Protein AF-0000000077100882 (afdb_homodimer)

Organism: Anaerostipes caccae (strain DSM 14662 / CCUG 47493 / JCM 13470 / NCIMB 13811 / L1-92) (NCBI:txid411490)

Foldseek 3Di:
DDPLVQVVVLVLQCVVCLQVQPLVSLLVFADQQAWEAEQWQGIDTGSVRVSVSSGFDFDDWDDKAKAKFLWDKFDDVFKMKIKIKMKMWTWHDPPPWTQIKIWIWMKIFIWGQDPNDIHTRYIYIQIFDMDTDCVRRPNTDDACWVAASSGDHRDDCCPGHRCNPPVDGPDDDDPVVLLSNLVSQLQVCLQNVVLVSNLVAADQQAWEDEAPDTPDGGSVRVSVVSVVVSVNTRGDGFGKAWEDKADDPFKIKTKIFTFDCRVPVVVVDIPVCVFKTKTFWMWIFIWGDDPRHIHTRYIYIYTDIDIDGRPRDRYRNYD/DDPLVQVVVLVLQCVVCLQVQPLVSLLVFADQQAWEAEQWQGIDTGSVRVSVSSGFDFDDWDDKAKAKFLWDKFDDVFKMKIKIKMKMWTWHDPPPWTQIKIWIWMKIFIWGQDPNDIHTRYIYIQIQDMDTDCVRRPNTDDACWVAASSGDHRDDCCCGHRCNPPVDGPDDDDPVVLLSNLVSQLQVCLQNVVLVSNLVAADQQAWEDEAPDTPDGGSVRVSVVSVVVSVNTRGDGFGKAWEDWADDPFKIKTKIFTFDCRVPVVVVDIPVCVFKTKTFWMWIFIWGDDPRHIHTRYIYIYTDIDIDGHPRDRYRNYD

Nearest PDB structures (foldseek):
  3s5c-assembly1_B  TM=8.333E-01  e=3.389E-08  uncultured organism
  3a76-assembly1_A  TM=8.333E-01  e=1.486E-06  Sphingomonas paucimobilis
  5kvb-assembly1_A  TM=7.639E-01  e=1.048E-06  Novosphingobium barchaimii LL02
  3d9r-assembly2_D  TM=7.626E-01  e=2.157E-05  Pectobacterium atrosepticum
  4l8o-assembly1_A  TM=6.732E-01  e=1.613E-05  [Clostridium] hylemonae DSM 15053

Secondary structure (DSSP, 8-state):
--HHHHHHHHHHHHHHHHHTT-HHHHHHHEEEEEEEEETTTEEEESHHHHHHHHS--SS--SEEEEEEEEEEEEEETTEEEEEEEEEEEEEEE-SS-EEEEEEEEEEEEEEEEETTEEEEEEEEEEEEEEEE-GGGSTT-----TTSGGGSS-S--HHHHSHHHH-SS--S---HHHHHHHHHHHHHHHHHTT-HHHHHTTEEEEEEEEETTEEEEESHHHHHHHHHHHHHH-S----EEEEEEEEEETTEEEEEEEEE-IIIIIHHH-STTTTTEEEEEEEEEEEEEEETTEEEEEEEEEEEEEEEEE--S-SB-SB-/--HHHHHHHHHHHHHHHHHTT-HHHHHHHEEEEEEEEETTTEEEESHHHHHHHHS--SS--SEEEEEEEEEEEEEETTEEEEEEEEEEEEEEE-SS-EEEEEEEEEEEEEEEEETTEEEEEEEEEEEEEEEE-GGGSTT-----TTSGGGSS-S--HHHHSHHHH-SS--S---HHHHHHHHHHHHHHHHHTT-HHHHHTTEEEEEEEEETTEEEEESHHHHHHHHHHHHHH-S----EEEEEEEEEETTEEEEEEEEE-IIIIITTT-STTTTTEEEEEEEEEEEEEEETTEEEEEEEEEEEEEEEEE--S-SB-SB-

Structure (mmCIF, N/CA/C/O backbone):
data_AF-0000000077100882-model_v1
#
loop_
_entity.id
_entity.type
_entity.pdbx_description
1 polymer 'SnoaL-like domain-containing protein'
#
loop_
_atom_site.group_PDB
_atom_site.id
_atom_site.type_symbol
_atom_site.label_atom_id
_atom_site.label_alt_id
_atom_site.label_comp_id
_atom_site.label_asym_id
_atom_site.label_entity_id
_atom_site.label_seq_id
_atom_site.pdbx_PDB_ins_code
_atom_site.Cartn_x
_atom_site.Cartn_y
_atom_site.C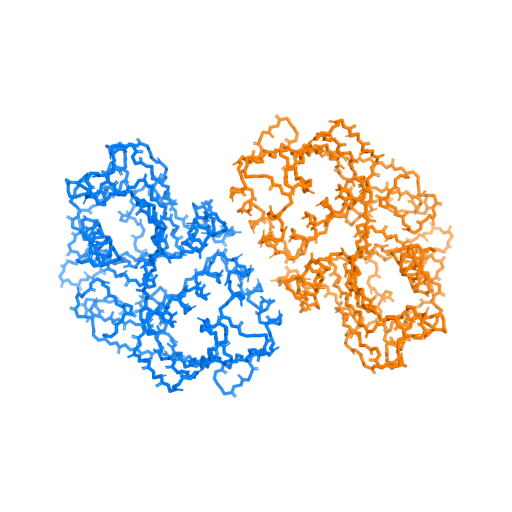artn_z
_atom_site.occupancy
_atom_site.B_iso_or_equiv
_atom_site.auth_seq_id
_atom_site.auth_comp_id
_atom_site.auth_asym_id
_atom_site.auth_atom_id
_atom_site.pdbx_PDB_model_num
ATOM 1 N N . MET A 1 1 ? -7.961 -21.078 -31.172 1 82.38 1 MET A N 1
ATOM 2 C CA . MET A 1 1 ? -7.875 -21.016 -29.703 1 82.38 1 MET A CA 1
ATOM 3 C C . MET A 1 1 ? -7.535 -19.609 -29.25 1 82.38 1 MET A C 1
ATOM 5 O O . MET A 1 1 ? -6.754 -18.906 -29.891 1 82.38 1 MET A O 1
ATOM 9 N N . ARG A 1 2 ? -8.344 -19.281 -28.25 1 93.31 2 ARG A N 1
ATOM 10 C CA . ARG A 1 2 ? -8.031 -17.969 -27.672 1 93.31 2 ARG A CA 1
ATOM 11 C C . ARG A 1 2 ? -6.613 -17.938 -27.125 1 93.31 2 ARG A C 1
ATOM 13 O O . ARG A 1 2 ? -6.07 -18.969 -26.719 1 93.31 2 ARG A O 1
ATOM 20 N N . LYS A 1 3 ? -5.887 -16.75 -27.297 1 97 3 LYS A N 1
ATOM 21 C CA . LYS A 1 3 ? -4.547 -16.562 -26.734 1 97 3 LYS A CA 1
ATOM 22 C C . LYS A 1 3 ? -4.496 -16.984 -25.281 1 97 3 LYS A C 1
ATOM 24 O O . LYS A 1 3 ? -3.561 -17.672 -24.859 1 97 3 LYS A O 1
ATOM 29 N N . ARG A 1 4 ? -5.453 -16.641 -24.578 1 96.31 4 ARG A N 1
ATOM 30 C CA . ARG A 1 4 ? -5.504 -16.906 -23.141 1 96.31 4 ARG A CA 1
ATOM 31 C C . ARG A 1 4 ? -5.48 -18.406 -22.875 1 96.31 4 ARG A C 1
ATOM 33 O O . ARG A 1 4 ? -4.82 -18.875 -21.938 1 96.31 4 ARG A O 1
ATOM 40 N N . ASP A 1 5 ? -6.195 -19.172 -23.656 1 96.5 5 ASP A N 1
ATOM 41 C CA . ASP A 1 5 ? -6.238 -20.625 -23.453 1 96.5 5 ASP A CA 1
ATOM 42 C C . ASP A 1 5 ? -4.883 -21.25 -23.766 1 96.5 5 ASP A C 1
ATOM 44 O O . ASP A 1 5 ? -4.449 -22.172 -23.062 1 96.5 5 ASP A O 1
ATOM 48 N N . ILE A 1 6 ? -4.258 -20.766 -24.75 1 97.69 6 ILE A N 1
ATOM 49 C CA . ILE A 1 6 ? -2.938 -21.266 -25.109 1 97.69 6 ILE A CA 1
ATOM 50 C C . ILE A 1 6 ? -1.947 -21 -23.984 1 97.69 6 ILE A C 1
ATOM 52 O O . ILE A 1 6 ? -1.2 -21.891 -23.578 1 97.69 6 ILE A O 1
ATOM 56 N N . ILE A 1 7 ? -1.943 -19.797 -23.484 1 98.25 7 ILE A N 1
ATOM 57 C CA . ILE A 1 7 ? -1.015 -19.391 -22.438 1 98.25 7 ILE A CA 1
ATOM 58 C C . ILE A 1 7 ? -1.311 -20.188 -21.156 1 98.25 7 ILE A C 1
ATOM 60 O O . ILE A 1 7 ? -0.39 -20.609 -20.453 1 98.25 7 ILE A O 1
ATOM 64 N N . LYS A 1 8 ? -2.576 -20.359 -20.875 1 97.88 8 LYS A N 1
ATOM 65 C CA . LYS A 1 8 ? -2.963 -21.172 -19.719 1 97.88 8 LYS A CA 1
ATOM 66 C C . LYS A 1 8 ? -2.389 -22.578 -19.812 1 97.88 8 LYS A C 1
ATOM 68 O O . LYS A 1 8 ? -1.831 -23.094 -18.844 1 97.88 8 LYS A O 1
ATOM 73 N N . GLN A 1 9 ? -2.52 -23.141 -20.953 1 97.81 9 GLN A N 1
ATOM 74 C CA . GLN A 1 9 ? -2 -24.484 -21.188 1 97.81 9 GLN A CA 1
ATOM 75 C C . GLN A 1 9 ? -0.478 -24.516 -21.078 1 97.81 9 GLN A C 1
ATOM 77 O O . GLN A 1 9 ? 0.088 -25.422 -20.469 1 97.81 9 GLN A O 1
ATOM 82 N N . LYS A 1 10 ? 0.135 -23.562 -21.641 1 98.44 10 LYS A N 1
ATOM 83 C CA . LYS A 1 10 ? 1.594 -23.516 -21.609 1 98.44 10 LYS A CA 1
ATOM 84 C C . LYS A 1 10 ? 2.105 -23.312 -20.188 1 98.44 10 LYS A C 1
ATOM 86 O O . LYS A 1 10 ? 3.139 -23.859 -19.812 1 98.44 10 LYS A O 1
ATOM 91 N N . PHE A 1 11 ? 1.431 -22.484 -19.422 1 98.69 11 PHE A N 1
ATOM 92 C CA . PHE A 1 11 ? 1.834 -22.328 -18.031 1 98.69 11 PHE A CA 1
ATOM 93 C C . PHE A 1 11 ? 1.663 -23.625 -17.266 1 98.69 11 PHE A C 1
ATOM 95 O O . PHE A 1 11 ? 2.492 -23.969 -16.422 1 98.69 11 PHE A O 1
ATOM 102 N N . GLU A 1 12 ? 0.601 -24.328 -17.531 1 98.19 12 GLU A N 1
ATOM 103 C CA . GLU A 1 12 ? 0.429 -25.641 -16.922 1 98.19 12 GLU A CA 1
ATOM 104 C C . GLU A 1 12 ? 1.583 -26.562 -17.297 1 98.19 12 GLU A C 1
ATOM 106 O O . GLU A 1 12 ? 2.055 -27.344 -16.453 1 98.19 12 GLU A O 1
ATOM 111 N N . GLU A 1 13 ? 1.979 -26.516 -18.531 1 98.25 13 GLU A N 1
ATOM 112 C CA . GLU A 1 13 ? 3.119 -27.312 -18.969 1 98.25 13 GLU A CA 1
ATOM 113 C C . GLU A 1 13 ? 4.383 -26.953 -18.188 1 98.25 13 GLU A C 1
ATOM 115 O O . GLU A 1 13 ? 5.168 -27.828 -17.828 1 98.25 13 GLU A O 1
ATOM 120 N N . PHE A 1 14 ? 4.551 -25.719 -18.031 1 98.62 14 PHE A N 1
ATOM 121 C CA . PHE A 1 14 ? 5.688 -25.25 -17.25 1 98.62 14 PHE A CA 1
ATOM 122 C C . PHE A 1 14 ? 5.648 -25.828 -15.836 1 98.62 14 PHE A C 1
ATOM 124 O O . PHE A 1 14 ? 6.645 -26.375 -15.359 1 98.62 14 PHE A O 1
ATOM 131 N N . VAL A 1 15 ? 4.508 -25.688 -15.148 1 97.88 15 VAL A N 1
ATOM 132 C CA . VAL A 1 15 ? 4.34 -26.172 -13.789 1 97.88 15 VAL A CA 1
ATOM 133 C C . VAL A 1 15 ? 4.508 -27.703 -13.758 1 97.88 15 VAL A C 1
ATOM 135 O O . VAL A 1 15 ? 5.125 -28.234 -12.836 1 97.88 15 VAL A O 1
ATOM 138 N N . THR A 1 16 ? 3.992 -28.375 -14.766 1 96.81 16 THR A N 1
ATOM 139 C CA . THR A 1 16 ? 4.145 -29.812 -14.883 1 96.81 16 THR A CA 1
ATOM 140 C C . THR A 1 16 ? 5.617 -30.188 -15.023 1 96.81 16 THR A C 1
ATOM 142 O O . THR A 1 16 ? 6.074 -31.156 -14.406 1 96.81 16 THR A O 1
ATOM 145 N N . ALA A 1 17 ? 6.293 -29.453 -15.828 1 97 17 ALA A N 1
ATOM 146 C CA . ALA A 1 17 ? 7.719 -29.719 -16.016 1 97 17 ALA A CA 1
ATOM 147 C C . ALA A 1 17 ? 8.477 -29.562 -14.703 1 97 17 ALA A C 1
ATOM 149 O O . ALA A 1 17 ? 9.406 -30.312 -14.422 1 97 17 ALA A O 1
ATOM 150 N N . LEU A 1 18 ? 8.148 -28.547 -13.93 1 94.38 18 LEU A N 1
ATOM 151 C CA . LEU A 1 18 ? 8.742 -28.391 -12.609 1 94.38 18 LEU A CA 1
ATOM 152 C C . LEU A 1 18 ? 8.406 -29.562 -11.703 1 94.38 18 LEU A C 1
ATOM 154 O O . LEU A 1 18 ? 9.281 -30.078 -11.008 1 94.38 18 LEU A O 1
ATOM 158 N N . GLU A 1 19 ? 7.133 -29.953 -11.711 1 92.69 19 GLU A N 1
ATOM 159 C CA . GLU A 1 19 ? 6.648 -31.062 -10.883 1 92.69 19 GLU A CA 1
ATOM 160 C C . GLU A 1 19 ? 7.391 -32.344 -11.195 1 92.69 19 GLU A C 1
ATOM 162 O O . GLU A 1 19 ? 7.734 -33.125 -10.289 1 92.69 19 GLU A O 1
ATOM 167 N N . ASN A 1 20 ? 7.707 -32.531 -12.453 1 92.69 20 ASN A N 1
ATOM 168 C CA . ASN A 1 20 ? 8.289 -33.812 -12.914 1 92.69 20 ASN A CA 1
ATOM 169 C C . ASN A 1 20 ? 9.797 -33.688 -13.117 1 92.69 20 ASN A C 1
ATOM 171 O O . ASN A 1 20 ? 10.438 -34.594 -13.625 1 92.69 20 ASN A O 1
ATOM 175 N N . PHE A 1 21 ? 10.367 -32.594 -12.859 1 89.81 21 PHE A N 1
ATOM 176 C CA . PHE A 1 21 ? 11.805 -32.344 -12.953 1 89.81 21 PHE A CA 1
ATOM 177 C C . PHE A 1 21 ? 12.297 -32.562 -14.383 1 89.81 21 PHE A C 1
ATOM 179 O O . PHE A 1 21 ? 13.266 -33.281 -14.609 1 89.81 21 PHE A O 1
ATOM 186 N N . GLN A 1 22 ? 11.641 -31.906 -15.312 1 94.31 22 GLN A N 1
ATOM 187 C CA . GLN A 1 22 ? 11.945 -32.062 -16.734 1 94.31 22 GLN A CA 1
ATOM 188 C C . GLN A 1 22 ? 12.555 -30.797 -17.312 1 94.31 22 GLN A C 1
ATOM 190 O O . GLN A 1 22 ? 11.828 -29.922 -17.812 1 94.31 22 GLN A O 1
ATOM 195 N N . PRO A 1 23 ? 13.844 -30.656 -17.375 1 95.25 23 PRO A N 1
ATOM 196 C CA . PRO A 1 23 ? 14.492 -29.422 -17.828 1 95.25 23 PRO A CA 1
ATOM 197 C C . PRO A 1 23 ? 14.258 -29.156 -19.312 1 95.25 23 PRO A C 1
ATOM 199 O O . PRO A 1 23 ? 14.133 -28 -19.734 1 95.25 23 PRO A O 1
ATOM 202 N N . GLU A 1 24 ? 14.219 -30.219 -20.125 1 96.38 24 GLU A N 1
ATOM 203 C CA . GLU A 1 24 ? 14.062 -30.047 -21.562 1 96.38 24 GLU A CA 1
ATOM 204 C C . GLU A 1 24 ? 12.727 -29.375 -21.891 1 96.38 24 GLU A C 1
ATOM 206 O O . GLU A 1 24 ? 12.648 -28.531 -22.797 1 96.38 24 GLU A O 1
ATOM 211 N N . LYS A 1 25 ? 11.711 -29.766 -21.188 1 97.25 25 LYS A N 1
ATOM 212 C CA . LYS A 1 25 ? 10.383 -29.188 -21.406 1 97.25 25 LYS A CA 1
ATOM 213 C C . LYS A 1 25 ? 10.359 -27.719 -21.016 1 97.25 25 LYS A C 1
ATOM 215 O O . LYS A 1 25 ? 9.703 -26.906 -21.688 1 97.25 25 LYS A O 1
ATOM 220 N N . ILE A 1 26 ? 11.047 -27.359 -19.969 1 97.75 26 ILE A N 1
ATOM 221 C CA . ILE A 1 26 ? 11.148 -25.953 -19.578 1 97.75 26 ILE A CA 1
ATOM 222 C C . ILE A 1 26 ? 11.812 -25.156 -20.703 1 97.75 26 ILE A C 1
ATOM 224 O O . ILE A 1 26 ? 11.336 -24.078 -21.062 1 97.75 26 ILE A O 1
ATOM 228 N N . GLY A 1 27 ? 12.836 -25.703 -21.234 1 97.62 27 GLY A N 1
ATOM 229 C CA . GLY A 1 27 ? 13.57 -25.047 -22.312 1 97.62 27 GLY A CA 1
ATOM 230 C C . GLY A 1 27 ? 12.711 -24.719 -23.516 1 97.62 27 GLY A C 1
ATOM 231 O O . GLY A 1 27 ? 12.93 -23.719 -24.188 1 97.62 27 GLY A O 1
ATOM 232 N N . GLU A 1 28 ? 11.797 -25.578 -23.781 1 97.31 28 GLU A N 1
ATOM 233 C CA . GLU A 1 28 ? 10.922 -25.391 -24.938 1 97.31 28 GLU A CA 1
ATOM 234 C C . GLU A 1 28 ? 9.93 -24.25 -24.703 1 97.31 28 GLU A C 1
ATOM 236 O O . GLU A 1 28 ? 9.367 -23.719 -25.656 1 97.31 28 GLU A O 1
ATOM 241 N N . LEU A 1 29 ? 9.734 -23.859 -23.484 1 98.31 29 LEU A N 1
ATOM 242 C CA . LEU A 1 29 ? 8.664 -22.938 -23.141 1 98.31 29 LEU A CA 1
ATOM 243 C C . LEU A 1 29 ? 9.203 -21.516 -22.984 1 98.31 29 LEU A C 1
ATOM 245 O O . LEU A 1 29 ? 8.43 -20.578 -22.844 1 98.31 29 LEU A O 1
ATOM 249 N N . VAL A 1 30 ? 10.531 -21.328 -23 1 98.5 30 VAL A N 1
ATOM 250 C CA . VAL A 1 30 ? 11.109 -20.031 -22.688 1 98.5 30 VAL A CA 1
ATOM 251 C C . VAL A 1 30 ? 11.883 -19.5 -23.875 1 98.5 30 VAL A C 1
ATOM 253 O O . VAL A 1 30 ? 12.289 -20.266 -24.75 1 98.5 30 VAL A O 1
ATOM 256 N N . THR A 1 31 ? 12.039 -18.203 -24 1 98.12 31 THR A N 1
ATOM 257 C CA . THR A 1 31 ? 12.898 -17.594 -25.016 1 98.12 31 THR A CA 1
ATOM 258 C C . THR A 1 31 ? 14.375 -17.797 -24.656 1 98.12 31 THR A C 1
ATOM 260 O O . THR A 1 31 ? 14.703 -18.109 -23.5 1 98.12 31 THR A O 1
ATOM 263 N N . GLU A 1 32 ? 15.258 -17.578 -25.625 1 97.25 32 GLU A N 1
ATOM 264 C CA . GLU A 1 32 ? 16.688 -17.75 -25.391 1 97.25 32 GLU A CA 1
ATOM 265 C C . GLU A 1 32 ? 17.219 -16.75 -24.375 1 97.25 32 GLU A C 1
ATOM 267 O O . GLU A 1 32 ? 18.125 -17.078 -23.594 1 97.25 32 GLU A O 1
ATOM 272 N N . ASP A 1 33 ? 16.625 -15.609 -24.359 1 97.75 33 ASP A N 1
ATOM 273 C CA . ASP A 1 33 ? 17.094 -14.531 -23.484 1 97.75 33 ASP A CA 1
ATOM 274 C C . ASP A 1 33 ? 16.188 -14.359 -22.281 1 97.75 33 ASP A C 1
ATOM 276 O O . ASP A 1 33 ? 16.094 -13.273 -21.703 1 97.75 33 ASP A O 1
ATOM 280 N N . VAL A 1 34 ? 15.492 -15.391 -21.875 1 98.69 34 VAL A N 1
ATOM 281 C CA . VAL A 1 34 ? 14.547 -15.344 -20.766 1 98.69 34 VAL A CA 1
ATOM 282 C C . VAL A 1 34 ? 15.242 -14.836 -19.516 1 98.69 34 VAL A C 1
ATOM 284 O O . VAL A 1 34 ? 16.422 -15.109 -19.297 1 98.69 34 VAL A O 1
ATOM 287 N N . ARG A 1 35 ? 14.555 -14.055 -18.797 1 98.19 35 ARG A N 1
ATOM 288 C CA . ARG A 1 35 ? 15.016 -13.609 -17.484 1 98.19 35 ARG A CA 1
ATOM 289 C C . ARG A 1 35 ? 14.172 -14.227 -16.375 1 98.19 35 ARG A C 1
ATOM 291 O O . ARG A 1 35 ? 12.945 -14.258 -16.469 1 98.19 35 ARG A O 1
ATOM 298 N N . GLY A 1 36 ? 14.836 -14.711 -15.32 1 98.69 36 GLY A N 1
ATOM 299 C CA . GLY A 1 36 ? 14.172 -15.281 -14.164 1 98.69 36 GLY A CA 1
ATOM 300 C C . GLY A 1 36 ? 14.477 -14.555 -12.867 1 98.69 36 GLY A C 1
ATOM 301 O O . GLY A 1 36 ? 15.625 -14.18 -12.617 1 98.69 36 GLY A O 1
ATOM 302 N N . HIS A 1 37 ? 13.453 -14.25 -12.094 1 98.31 37 HIS A N 1
ATOM 303 C CA . HIS A 1 37 ? 13.555 -13.656 -10.766 1 98.31 37 HIS A CA 1
ATOM 304 C C . HIS A 1 37 ? 12.812 -14.5 -9.727 1 98.31 37 HIS A C 1
ATOM 306 O O . HIS A 1 37 ? 11.586 -14.477 -9.672 1 98.31 37 HIS A O 1
ATOM 312 N N . PHE A 1 38 ? 13.539 -15.25 -8.977 1 98.31 38 PHE A N 1
ATOM 313 C CA . PHE A 1 38 ? 12.945 -16.156 -8.008 1 98.31 38 PHE A CA 1
ATOM 314 C C . PHE A 1 38 ? 13.453 -15.859 -6.602 1 98.31 38 PHE A C 1
ATOM 316 O O . PHE A 1 38 ? 14.664 -15.805 -6.379 1 98.31 38 PHE A O 1
ATOM 323 N N . SER A 1 39 ? 12.539 -15.727 -5.699 1 97.69 39 SER A N 1
ATOM 324 C CA . SER A 1 39 ? 12.938 -15.375 -4.344 1 97.69 39 SER A CA 1
ATOM 325 C C . SER A 1 39 ? 13.75 -16.5 -3.695 1 97.69 39 SER A C 1
ATOM 327 O O . SER A 1 39 ? 14.602 -16.234 -2.846 1 97.69 39 SER A O 1
ATOM 329 N N . ASN A 1 40 ? 13.492 -17.719 -4.039 1 96.56 40 ASN A N 1
ATOM 330 C CA . ASN A 1 40 ? 14.094 -18.859 -3.355 1 96.56 40 ASN A CA 1
ATOM 331 C C . ASN A 1 40 ? 15.406 -19.281 -4.008 1 96.56 40 ASN A C 1
ATOM 333 O O . ASN A 1 40 ? 16.297 -19.797 -3.342 1 96.56 40 ASN A O 1
ATOM 337 N N . VAL A 1 41 ? 15.547 -19.062 -5.344 1 96.81 41 VAL A N 1
ATOM 338 C CA . VAL A 1 41 ? 16.734 -19.609 -5.996 1 96.81 41 VAL A CA 1
ATOM 339 C C . VAL A 1 41 ? 17.5 -18.5 -6.699 1 96.81 41 VAL A C 1
ATOM 341 O O . VAL A 1 41 ? 18.562 -18.734 -7.281 1 96.81 41 VAL A O 1
ATOM 344 N N . GLY A 1 42 ? 16.953 -17.266 -6.688 1 96.38 42 GLY A N 1
ATOM 345 C CA . GLY A 1 42 ? 17.703 -16.125 -7.172 1 96.38 42 GLY A CA 1
ATOM 346 C C . GLY A 1 42 ? 17.359 -15.727 -8.594 1 96.38 42 GLY A C 1
ATOM 347 O O . GLY A 1 42 ? 16.281 -16.078 -9.094 1 96.38 42 GLY A O 1
ATOM 348 N N . GLU A 1 43 ? 18.297 -14.93 -9.203 1 97.31 43 GLU A N 1
ATOM 349 C CA . GLU A 1 43 ? 18.062 -14.383 -10.539 1 97.31 43 GLU A CA 1
ATOM 350 C C . GLU A 1 43 ? 18.906 -15.109 -11.586 1 97.31 43 GLU A C 1
ATOM 352 O O . GLU A 1 43 ? 19.953 -15.648 -11.273 1 97.31 43 GLU A O 1
ATOM 357 N N . SER A 1 44 ? 18.359 -15.18 -12.781 1 98.19 44 SER A N 1
ATOM 358 C CA . SER A 1 44 ? 19.047 -15.82 -13.898 1 98.19 44 SER A CA 1
ATOM 359 C C . SER A 1 44 ? 18.781 -15.078 -15.203 1 98.19 44 SER A C 1
ATOM 361 O O . SER A 1 44 ? 17.75 -14.422 -15.352 1 98.19 44 SER A O 1
ATOM 363 N N . GLU A 1 45 ? 19.734 -15.172 -16.078 1 98.25 45 GLU A N 1
ATOM 364 C CA . GLU A 1 45 ? 19.594 -14.648 -17.438 1 98.25 45 GLU A CA 1
ATOM 365 C C . GLU A 1 45 ? 19.984 -15.703 -18.469 1 98.25 45 GLU A C 1
ATOM 367 O O . GLU A 1 45 ? 21.078 -16.266 -18.422 1 98.25 45 GLU A O 1
ATOM 372 N N . GLY A 1 46 ? 19.062 -15.914 -19.297 1 98.44 46 GLY A N 1
ATOM 373 C CA . GLY A 1 46 ? 19.281 -16.922 -20.328 1 98.44 46 GLY A CA 1
ATOM 374 C C . GLY A 1 46 ? 18.656 -18.266 -19.984 1 98.44 46 GLY A C 1
ATOM 375 O O . GLY A 1 46 ? 18.531 -18.609 -18.812 1 98.44 46 GLY A O 1
ATOM 376 N N . LYS A 1 47 ? 18.328 -18.953 -21.047 1 98 47 LYS A N 1
ATOM 377 C CA . LYS A 1 47 ? 17.609 -20.219 -20.953 1 98 47 LYS A CA 1
ATOM 378 C C . LYS A 1 47 ? 18.375 -21.234 -20.094 1 98 47 LYS A C 1
ATOM 380 O O . LYS A 1 47 ? 17.812 -21.812 -19.156 1 98 47 LYS A O 1
ATOM 385 N N . ASP A 1 48 ? 19.641 -21.422 -20.328 1 97.75 48 ASP A N 1
ATOM 386 C CA . ASP A 1 48 ? 20.422 -22.422 -19.609 1 97.75 48 ASP A CA 1
ATOM 387 C C . ASP A 1 48 ? 20.531 -22.094 -18.125 1 97.75 48 ASP A C 1
ATOM 389 O O . ASP A 1 48 ? 20.359 -22.969 -17.281 1 97.75 48 ASP A O 1
ATOM 393 N N . GLU A 1 49 ? 20.75 -20.812 -17.859 1 98.12 49 GLU A N 1
ATOM 394 C CA . GLU A 1 49 ? 20.875 -20.391 -16.469 1 98.12 49 GLU A CA 1
ATOM 395 C C . GLU A 1 49 ? 19.562 -20.516 -15.711 1 98.12 49 GLU A C 1
ATOM 397 O O . GLU A 1 49 ? 19.547 -20.875 -14.539 1 98.12 49 GLU A O 1
ATOM 402 N N . LEU A 1 50 ? 18.453 -20.219 -16.359 1 98.31 50 LEU A N 1
ATOM 403 C CA . LEU A 1 50 ? 17.156 -20.391 -15.734 1 98.31 50 LEU A CA 1
ATOM 404 C C . LEU A 1 50 ? 16.891 -21.844 -15.398 1 98.31 50 LEU A C 1
ATOM 406 O O . LEU A 1 50 ? 16.5 -22.172 -14.266 1 98.31 50 LEU A O 1
ATOM 410 N N . ILE A 1 51 ? 17.141 -22.703 -16.359 1 97.69 51 ILE A N 1
ATOM 411 C CA . ILE A 1 51 ? 16.906 -24.125 -16.172 1 97.69 51 ILE A CA 1
ATOM 412 C C . ILE A 1 51 ? 17.766 -24.641 -15.008 1 97.69 51 ILE A C 1
ATOM 414 O O . ILE A 1 51 ? 17.266 -25.344 -14.125 1 97.69 51 ILE A O 1
ATOM 418 N N . LYS A 1 52 ? 19 -24.234 -15.008 1 96 52 LYS A N 1
ATOM 419 C CA . LYS A 1 52 ? 19.906 -24.641 -13.945 1 96 52 LYS A CA 1
ATOM 420 C C . LYS A 1 52 ? 19.406 -24.203 -12.578 1 96 52 LYS A C 1
ATOM 422 O O . LYS A 1 52 ? 19.484 -24.953 -11.609 1 96 52 LYS A O 1
ATOM 427 N N . SER A 1 53 ? 18.906 -23.031 -12.492 1 95.88 53 SER A N 1
ATOM 428 C CA . SER A 1 53 ? 18.438 -22.484 -11.219 1 95.88 53 SER A CA 1
ATOM 429 C C . SER A 1 53 ? 17.188 -23.188 -10.734 1 95.88 53 SER A C 1
ATOM 431 O O . SER A 1 53 ? 16.984 -23.359 -9.531 1 95.88 53 SER A O 1
ATOM 433 N N . LEU A 1 54 ? 16.328 -23.641 -11.656 1 95.38 54 LEU A N 1
ATOM 434 C CA . LEU A 1 54 ? 15.008 -24.141 -11.312 1 95.38 54 LEU A CA 1
ATOM 435 C C . LEU A 1 54 ? 15.062 -25.641 -11.016 1 95.38 54 LEU A C 1
ATOM 437 O O . LEU A 1 54 ? 14.156 -26.188 -10.375 1 95.38 54 LEU A O 1
ATOM 441 N N . MET A 1 55 ? 16.047 -26.25 -11.484 1 90.75 55 MET A N 1
ATOM 442 C CA . MET A 1 55 ? 16.094 -27.703 -11.328 1 90.75 55 MET A CA 1
ATOM 443 C C . MET A 1 55 ? 16.375 -28.094 -9.875 1 90.75 55 MET A C 1
ATOM 445 O O . MET A 1 55 ? 17.188 -27.438 -9.211 1 90.75 55 MET A O 1
ATOM 449 N N . TRP A 1 56 ? 15.656 -29.047 -9.438 1 88.06 56 TRP A N 1
ATOM 450 C CA . TRP A 1 56 ? 15.742 -29.562 -8.078 1 88.06 56 TRP A CA 1
ATOM 451 C C . TRP A 1 56 ? 17.109 -30.188 -7.812 1 88.06 56 TRP A C 1
ATOM 453 O O . TRP A 1 56 ? 17.578 -31.016 -8.586 1 88.06 56 TRP A O 1
ATOM 463 N N . LYS A 1 57 ? 17.703 -29.781 -6.754 1 85.44 57 LYS A N 1
ATOM 464 C CA . LYS A 1 57 ? 19.062 -30.219 -6.449 1 85.44 57 LYS A CA 1
ATOM 465 C C . LYS A 1 57 ? 19.078 -31.141 -5.223 1 85.44 57 LYS A C 1
ATOM 467 O O . LYS A 1 57 ? 20.125 -31.688 -4.879 1 85.44 57 LYS A O 1
ATOM 472 N N . GLY A 1 58 ? 17.969 -31.234 -4.68 1 81.5 58 GLY A N 1
ATOM 473 C CA . GLY A 1 58 ? 17.906 -32.031 -3.467 1 81.5 58 GLY A CA 1
ATOM 474 C C . GLY A 1 58 ? 17.766 -33.531 -3.742 1 81.5 58 GLY A C 1
ATOM 475 O O . GLY A 1 58 ? 18 -33.969 -4.859 1 81.5 58 GLY A O 1
ATOM 476 N N . ARG A 1 59 ? 17.547 -34.219 -2.666 1 83.94 59 ARG A N 1
ATOM 477 C CA . ARG A 1 59 ? 17.344 -35.656 -2.766 1 83.94 59 ARG A CA 1
ATOM 478 C C . ARG A 1 59 ? 16.156 -35.969 -3.658 1 83.94 59 ARG A C 1
ATOM 480 O O . ARG A 1 59 ? 15.219 -35.188 -3.766 1 83.94 59 ARG A O 1
ATOM 487 N N . GLU A 1 60 ? 16.234 -37.125 -4.207 1 85.75 60 GLU A N 1
ATOM 488 C CA . GLU A 1 60 ? 15.125 -37.562 -5.035 1 85.75 60 GLU A CA 1
ATOM 489 C C . GLU A 1 60 ? 13.852 -37.719 -4.211 1 85.75 60 GLU A C 1
ATOM 491 O O . GLU A 1 60 ? 13.875 -38.281 -3.117 1 85.75 60 GLU A O 1
ATOM 496 N N . MET A 1 61 ? 12.805 -37.156 -4.746 1 90.06 61 MET A N 1
ATOM 497 C CA . MET A 1 61 ? 11.5 -37.219 -4.094 1 90.06 61 MET A CA 1
ATOM 498 C C . MET A 1 61 ? 10.539 -38.094 -4.887 1 90.06 61 MET A C 1
ATOM 500 O O . MET A 1 61 ? 10.656 -38.219 -6.109 1 90.06 61 MET A O 1
ATOM 504 N N . ASN A 1 62 ? 9.688 -38.781 -4.164 1 91.38 62 ASN A N 1
ATOM 505 C CA . ASN A 1 62 ? 8.742 -39.656 -4.867 1 91.38 62 ASN A CA 1
ATOM 506 C C . ASN A 1 62 ? 7.309 -39.125 -4.73 1 91.38 62 ASN A C 1
ATOM 508 O O . ASN A 1 62 ? 6.359 -39.812 -5.117 1 91.38 62 ASN A O 1
ATOM 512 N N . VAL A 1 63 ? 7.117 -38.031 -4.125 1 91.38 63 VAL A N 1
ATOM 513 C CA . VAL A 1 63 ? 5.848 -37.312 -4.059 1 91.38 63 VAL A CA 1
ATOM 514 C C . VAL A 1 63 ? 6.035 -35.875 -4.566 1 91.38 63 VAL A C 1
ATOM 516 O O . VAL A 1 63 ? 6.957 -35.156 -4.141 1 91.38 63 VAL A O 1
ATOM 519 N N . SER A 1 64 ? 5.277 -35.5 -5.543 1 91.19 64 SER A N 1
ATOM 520 C CA . SER A 1 64 ? 5.289 -34.156 -6.07 1 91.19 64 SER A CA 1
ATOM 521 C C . SER A 1 64 ? 3.924 -33.781 -6.629 1 91.19 64 SER A C 1
ATOM 523 O O . SER A 1 64 ? 3.354 -34.5 -7.445 1 91.19 64 SER A O 1
ATOM 525 N N . ARG A 1 65 ? 3.402 -32.688 -6.062 1 90.81 65 ARG A N 1
ATOM 526 C CA . ARG A 1 65 ? 2.115 -32.188 -6.508 1 90.81 65 ARG A CA 1
ATOM 527 C C . ARG A 1 65 ? 2.123 -30.656 -6.531 1 90.81 65 ARG A C 1
ATOM 529 O O . ARG A 1 65 ? 2.631 -30.016 -5.605 1 90.81 65 ARG A O 1
ATOM 536 N N . ARG A 1 66 ? 1.602 -30.094 -7.613 1 93.56 66 ARG A N 1
ATOM 537 C CA . ARG A 1 66 ? 1.501 -28.641 -7.723 1 93.56 66 ARG A CA 1
ATOM 538 C C . ARG A 1 66 ? 0.108 -28.234 -8.18 1 93.56 66 ARG A C 1
ATOM 540 O O . ARG A 1 66 ? -0.487 -28.875 -9.047 1 93.56 66 ARG A O 1
ATOM 547 N N . ARG A 1 67 ? -0.384 -27.234 -7.543 1 93.38 67 ARG A N 1
ATOM 548 C CA . ARG A 1 67 ? -1.709 -26.703 -7.84 1 93.38 67 ARG A CA 1
ATOM 549 C C . ARG A 1 67 ? -1.631 -25.234 -8.242 1 93.38 67 ARG A C 1
ATOM 551 O O . ARG A 1 67 ? -0.871 -24.453 -7.652 1 93.38 67 ARG A O 1
ATOM 558 N N . ILE A 1 68 ? -2.42 -24.922 -9.258 1 97.5 68 ILE A N 1
ATOM 559 C CA . ILE A 1 68 ? -2.459 -23.562 -9.773 1 97.5 68 ILE A CA 1
ATOM 560 C C . ILE A 1 68 ? -3.799 -22.922 -9.422 1 97.5 68 ILE A C 1
ATOM 562 O O . ILE A 1 68 ? -4.855 -23.531 -9.617 1 97.5 68 ILE A O 1
ATOM 566 N N . THR A 1 69 ? -3.727 -21.703 -8.859 1 96.69 69 THR A N 1
ATOM 567 C CA . THR A 1 69 ? -4.938 -20.938 -8.617 1 96.69 69 THR A CA 1
ATOM 568 C C . THR A 1 69 ? -4.742 -19.484 -9.047 1 96.69 69 THR A C 1
ATOM 570 O O . THR A 1 69 ? -3.654 -19.094 -9.469 1 96.69 69 THR A O 1
ATOM 573 N N . ASN A 1 70 ? -5.848 -18.734 -9.094 1 98.5 70 ASN A N 1
ATOM 574 C CA . ASN A 1 70 ? -5.836 -17.297 -9.328 1 98.5 70 ASN A CA 1
ATOM 575 C C . ASN A 1 70 ? -5.203 -16.953 -10.672 1 98.5 70 ASN A C 1
ATOM 577 O O . ASN A 1 70 ? -4.41 -16.016 -10.766 1 98.5 70 ASN A O 1
ATOM 581 N N . PHE A 1 71 ? -5.496 -17.734 -11.633 1 98.44 71 PHE A N 1
ATOM 582 C CA . PHE A 1 71 ? -4.914 -17.5 -12.953 1 98.44 71 PHE A CA 1
ATOM 583 C C . PHE A 1 71 ? -5.57 -16.312 -13.641 1 98.44 71 PHE A C 1
ATOM 585 O O . PHE A 1 71 ? -6.793 -16.266 -13.789 1 98.44 71 PHE A O 1
ATOM 592 N N . VAL A 1 72 ? -4.789 -15.336 -14.016 1 98.62 72 VAL A N 1
ATOM 593 C CA . VAL A 1 72 ? -5.191 -14.195 -14.828 1 98.62 72 VAL A CA 1
ATOM 594 C C . VAL A 1 72 ? -4.199 -14 -15.969 1 98.62 72 VAL A C 1
ATOM 596 O O . VAL A 1 72 ? -2.986 -14.102 -15.773 1 98.62 72 VAL A O 1
ATOM 599 N N . VAL A 1 73 ? -4.695 -13.734 -17.141 1 98.69 73 VAL A N 1
ATOM 600 C CA . VAL A 1 73 ? -3.824 -13.375 -18.25 1 98.69 73 VAL A CA 1
ATOM 601 C C . VAL A 1 73 ? -4.488 -12.281 -19.094 1 98.69 73 VAL A C 1
ATOM 603 O O . VAL A 1 73 ? -5.699 -12.312 -19.328 1 98.69 73 VAL A O 1
ATOM 606 N N . ARG A 1 74 ? -3.738 -11.336 -19.422 1 98.75 74 ARG A N 1
ATOM 607 C CA . ARG A 1 74 ? -4.141 -10.273 -20.328 1 98.75 74 ARG A CA 1
ATOM 608 C C . ARG A 1 74 ? -3.201 -10.195 -21.531 1 98.75 74 ARG A C 1
ATOM 610 O O . ARG A 1 74 ? -1.995 -10.406 -21.391 1 98.75 74 ARG A O 1
ATOM 617 N N . THR A 1 75 ? -3.795 -9.898 -22.672 1 98.5 75 THR A N 1
ATOM 618 C CA . THR A 1 75 ? -3.018 -9.914 -23.906 1 98.5 75 THR A CA 1
ATOM 619 C C . THR A 1 75 ? -3.131 -8.586 -24.641 1 98.5 75 THR A C 1
ATOM 621 O O . THR A 1 75 ? -4.105 -7.852 -24.453 1 98.5 75 THR A O 1
ATOM 624 N N . GLU A 1 76 ? -2.152 -8.219 -25.359 1 98.25 76 GLU A N 1
ATOM 625 C CA . GLU A 1 76 ? -2.078 -7.062 -26.25 1 98.25 76 GLU A CA 1
ATOM 626 C C . GLU A 1 76 ? -1.116 -7.316 -27.406 1 98.25 76 GLU A C 1
ATOM 628 O O . GLU A 1 76 ? 0.103 -7.273 -27.234 1 98.25 76 GLU A O 1
ATOM 633 N N . GLY A 1 77 ? -1.654 -7.539 -28.578 1 97.06 77 GLY A N 1
ATOM 634 C CA . GLY A 1 77 ? -0.799 -7.871 -29.703 1 97.06 77 GLY A CA 1
ATOM 635 C C . GLY A 1 77 ? 0.01 -9.133 -29.5 1 97.06 77 GLY A C 1
ATOM 636 O O . GLY A 1 77 ? -0.555 -10.211 -29.281 1 97.06 77 GLY A O 1
ATOM 637 N N . ASP A 1 78 ? 1.331 -8.953 -29.484 1 97.5 78 ASP A N 1
ATOM 638 C CA . ASP A 1 78 ? 2.229 -10.102 -29.375 1 97.5 78 ASP A CA 1
ATOM 639 C C . ASP A 1 78 ? 2.75 -10.25 -27.953 1 97.5 78 ASP A C 1
ATOM 641 O O . ASP A 1 78 ? 3.707 -10.992 -27.703 1 97.5 78 ASP A O 1
ATOM 645 N N . ARG A 1 79 ? 2.15 -9.555 -27.031 1 97.88 79 ARG A N 1
ATOM 646 C CA . ARG A 1 79 ? 2.572 -9.641 -25.641 1 97.88 79 ARG A CA 1
ATOM 647 C C . ARG A 1 79 ? 1.432 -10.125 -24.75 1 97.88 79 ARG A C 1
ATOM 649 O O . ARG A 1 79 ? 0.259 -9.93 -25.078 1 97.88 79 ARG A O 1
ATOM 656 N N . ALA A 1 80 ? 1.783 -10.742 -23.688 1 98.75 80 ALA A N 1
ATOM 657 C CA . ALA A 1 80 ? 0.828 -11.148 -22.656 1 98.75 80 ALA A CA 1
ATOM 658 C C . ALA A 1 80 ? 1.453 -11.07 -21.266 1 98.75 80 ALA A C 1
ATOM 660 O O . ALA A 1 80 ? 2.67 -11.211 -21.125 1 98.75 80 ALA A O 1
ATOM 661 N N . GLN A 1 81 ? 0.682 -10.727 -20.312 1 98.88 81 GLN A N 1
ATOM 662 C CA . GLN A 1 81 ? 1.078 -10.695 -18.906 1 98.88 81 GLN A CA 1
ATOM 663 C C . GLN A 1 81 ? 0.147 -11.547 -18.047 1 98.88 81 GLN A C 1
ATOM 665 O O . GLN A 1 81 ? -1.076 -11.43 -18.156 1 98.88 81 GLN A O 1
ATOM 670 N N . GLN A 1 82 ? 0.792 -12.414 -17.25 1 98.81 82 GLN A N 1
ATOM 671 C CA . GLN A 1 82 ? 0.037 -13.414 -16.5 1 98.81 82 GLN A CA 1
ATOM 672 C C . GLN A 1 82 ? 0.386 -13.375 -15.016 1 98.81 82 GLN A C 1
ATOM 674 O O . GLN A 1 82 ? 1.527 -13.086 -14.648 1 98.81 82 GLN A O 1
ATOM 679 N N . SER A 1 83 ? -0.597 -13.594 -14.18 1 98.81 83 SER A N 1
ATOM 680 C CA . SER A 1 83 ? -0.347 -13.93 -12.781 1 98.81 83 SER A CA 1
ATOM 681 C C . SER A 1 83 ? -1.014 -15.25 -12.406 1 98.81 83 SER A C 1
ATOM 683 O O . SER A 1 83 ? -2.002 -15.648 -13.031 1 98.81 83 SER A O 1
ATOM 685 N N . ALA A 1 84 ? -0.433 -15.938 -11.453 1 98.81 84 ALA A N 1
ATOM 686 C CA . ALA A 1 84 ? -0.992 -17.172 -10.906 1 98.81 84 ALA A CA 1
ATOM 687 C C . ALA A 1 84 ? -0.351 -17.516 -9.562 1 98.81 84 ALA A C 1
ATOM 689 O O . ALA A 1 84 ? 0.773 -17.094 -9.281 1 98.81 84 ALA A O 1
ATOM 690 N N . TYR A 1 85 ? -1.132 -18.156 -8.789 1 98.5 85 TYR A N 1
ATOM 691 C CA . TYR A 1 85 ? -0.615 -18.734 -7.551 1 98.5 85 TYR A CA 1
ATOM 692 C C . TYR A 1 85 ? -0.355 -20.219 -7.703 1 98.5 85 TYR A C 1
ATOM 694 O O . TYR A 1 85 ? -1.148 -20.938 -8.32 1 98.5 85 TYR A O 1
ATOM 702 N N . VAL A 1 86 ? 0.783 -20.656 -7.234 1 97.88 86 VAL A N 1
ATOM 703 C CA . VAL A 1 86 ? 1.104 -22.078 -7.297 1 97.88 86 VAL A CA 1
ATOM 704 C C . VAL A 1 86 ? 1.455 -22.594 -5.902 1 97.88 86 VAL A C 1
ATOM 706 O O . VAL A 1 86 ? 2.281 -22 -5.207 1 97.88 86 VAL A O 1
ATOM 709 N N . MET A 1 87 ? 0.822 -23.594 -5.465 1 94.5 87 MET A N 1
ATOM 710 C CA . MET A 1 87 ? 1.108 -24.312 -4.223 1 94.5 87 MET A CA 1
ATOM 711 C C . MET A 1 87 ? 1.694 -25.688 -4.512 1 94.5 87 MET A C 1
ATOM 713 O O . MET A 1 87 ? 1.173 -26.422 -5.348 1 94.5 87 MET A O 1
ATOM 717 N N . SER A 1 88 ? 2.729 -26 -3.814 1 93.81 88 SER A N 1
ATOM 718 C CA . SER A 1 88 ? 3.477 -27.219 -4.125 1 93.81 88 SER A CA 1
ATOM 719 C C . SER A 1 88 ? 3.613 -28.109 -2.896 1 93.81 88 SER A C 1
ATOM 721 O O . SER A 1 88 ? 3.805 -27.609 -1.783 1 93.81 88 SER A O 1
ATOM 723 N N . LEU A 1 89 ? 3.461 -29.312 -3.102 1 91.06 89 LEU A N 1
ATOM 724 C CA . LEU A 1 89 ? 3.807 -30.375 -2.152 1 91.06 89 LEU A CA 1
ATOM 725 C C . LEU A 1 89 ? 4.867 -31.297 -2.736 1 91.06 89 LEU A C 1
ATOM 727 O O . LEU A 1 89 ? 4.664 -31.891 -3.797 1 91.06 89 LEU A O 1
ATOM 731 N N . ILE A 1 90 ? 5.988 -31.328 -2.141 1 91.19 90 ILE A N 1
ATOM 732 C CA . ILE A 1 90 ? 7.031 -32.281 -2.467 1 91.19 90 ILE A CA 1
ATOM 733 C C . ILE A 1 90 ? 7.387 -33.094 -1.225 1 91.19 90 ILE A C 1
ATOM 735 O O . ILE A 1 90 ? 7.262 -32.625 -0.099 1 91.19 90 ILE A O 1
ATOM 739 N N . GLY A 1 91 ? 7.738 -34.375 -1.491 1 90.94 91 GLY A N 1
ATOM 740 C CA . GLY A 1 91 ? 8.062 -35.156 -0.316 1 90.94 91 GLY A CA 1
ATOM 741 C C . GLY A 1 91 ? 8.586 -36.562 -0.654 1 90.94 91 GLY A C 1
ATOM 742 O O . GLY A 1 91 ? 8.727 -36.906 -1.829 1 90.94 91 GLY A O 1
ATOM 743 N N . TYR A 1 92 ? 9 -37.188 0.427 1 92.19 92 TYR A N 1
ATOM 744 C CA . TYR A 1 92 ? 9.445 -38.562 0.359 1 92.19 92 TYR A CA 1
ATOM 745 C C . TYR A 1 92 ? 8.547 -39.469 1.193 1 92.19 92 TYR A C 1
ATOM 747 O O . TYR A 1 92 ? 8.414 -39.281 2.404 1 92.19 92 TYR A O 1
ATOM 755 N N . ASP A 1 93 ? 7.891 -40.344 0.493 1 92.06 93 ASP A N 1
ATOM 756 C CA . ASP A 1 93 ? 7.078 -41.375 1.134 1 92.06 93 ASP A CA 1
ATOM 757 C C . ASP A 1 93 ? 7.844 -42.688 1.244 1 92.06 93 ASP A C 1
ATOM 759 O O . ASP A 1 93 ? 8.102 -43.375 0.236 1 92.06 93 ASP A O 1
ATOM 763 N N . ASN A 1 94 ? 8.133 -43.125 2.488 1 91.06 94 ASN A N 1
ATOM 764 C CA . ASN A 1 94 ? 8.93 -44.344 2.65 1 91.06 94 ASN A CA 1
ATOM 765 C C . ASN A 1 94 ? 8.047 -45.562 2.869 1 91.06 94 ASN A C 1
ATOM 767 O O . ASN A 1 94 ? 8.523 -46.625 3.311 1 91.06 94 ASN A O 1
ATOM 771 N N . GLY A 1 95 ? 6.859 -45.406 2.623 1 90.69 95 GLY A N 1
ATOM 772 C CA . GLY A 1 95 ? 5.914 -46.5 2.811 1 90.69 95 GLY A CA 1
ATOM 773 C C . GLY A 1 95 ? 5.242 -46.5 4.172 1 90.69 95 GLY A C 1
ATOM 774 O O . GLY A 1 95 ? 4.117 -46.969 4.32 1 90.69 95 GLY A O 1
ATOM 775 N N . SER A 1 96 ? 5.902 -45.938 5.199 1 91.38 96 SER A N 1
ATOM 776 C CA . SER A 1 96 ? 5.359 -45.844 6.551 1 91.38 96 SER A CA 1
ATOM 777 C C . SER A 1 96 ? 5.031 -44.406 6.914 1 91.38 96 SER A C 1
ATOM 779 O O . SER A 1 96 ? 4.047 -44.156 7.613 1 91.38 96 SER A O 1
ATOM 781 N N . PHE A 1 97 ? 5.91 -43.562 6.465 1 89.31 97 PHE A N 1
ATOM 782 C CA . PHE A 1 97 ? 5.77 -42.156 6.805 1 89.31 97 PHE A CA 1
ATOM 783 C C . PHE A 1 97 ? 5.953 -41.281 5.566 1 89.31 97 PHE A C 1
ATOM 785 O O . PHE A 1 97 ? 6.688 -41.625 4.648 1 89.31 97 PHE A O 1
ATOM 792 N N . LEU A 1 98 ? 5.238 -40.188 5.578 1 90.75 98 LEU A N 1
ATOM 793 C CA . LEU A 1 98 ? 5.445 -39.156 4.59 1 90.75 98 LEU A CA 1
ATOM 794 C C . LEU A 1 98 ? 6.277 -38 5.176 1 90.75 98 LEU A C 1
ATOM 796 O O . LEU A 1 98 ? 5.961 -37.5 6.25 1 90.75 98 LEU A O 1
ATOM 800 N N . PHE A 1 99 ? 7.375 -37.656 4.562 1 91.19 99 PHE A N 1
ATOM 801 C CA . PHE A 1 99 ? 8.188 -36.5 4.891 1 91.19 99 PHE A CA 1
ATOM 802 C C . PHE A 1 99 ? 7.945 -35.375 3.895 1 91.19 99 PHE A C 1
ATOM 804 O O . PHE A 1 99 ? 8.602 -35.312 2.852 1 91.19 99 PHE A O 1
ATOM 811 N N . PRO A 1 100 ? 7.043 -34.5 4.219 1 91.25 100 PRO A N 1
ATOM 812 C CA . PRO A 1 100 ? 6.605 -33.5 3.225 1 91.25 100 PRO A CA 1
ATOM 813 C C . PRO A 1 100 ? 7.344 -32.188 3.348 1 91.25 100 PRO A C 1
ATOM 815 O O . PRO A 1 100 ? 7.852 -31.844 4.422 1 91.25 100 PRO A O 1
ATOM 818 N N . PHE A 1 101 ? 7.473 -31.469 2.266 1 92.12 101 PHE A N 1
ATOM 819 C CA . PHE A 1 101 ? 7.84 -30.062 2.131 1 92.12 101 PHE A CA 1
ATOM 820 C C . PHE A 1 101 ? 6.84 -29.328 1.255 1 92.12 101 PHE A C 1
ATOM 822 O O . PHE A 1 101 ? 6.68 -29.641 0.075 1 92.12 101 PHE A O 1
ATOM 829 N N . GLU A 1 102 ? 6.152 -28.312 1.892 1 92.75 102 GLU A N 1
ATOM 830 C CA . GLU A 1 102 ? 5.145 -27.531 1.181 1 92.75 102 GLU A CA 1
ATOM 831 C C . GLU A 1 102 ? 5.578 -26.078 1.042 1 92.75 102 GLU A C 1
ATOM 833 O O . GLU A 1 102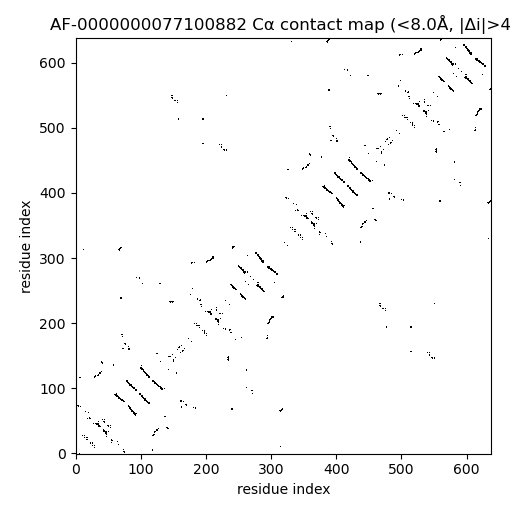 ? 6.191 -25.516 1.953 1 92.75 102 GLU A O 1
ATOM 838 N N . PHE A 1 103 ? 5.297 -25.594 -0.047 1 94.44 103 PHE A N 1
ATOM 839 C CA . PHE A 1 103 ? 5.566 -24.172 -0.262 1 94.44 103 PHE A CA 1
ATOM 840 C C . PHE A 1 103 ? 4.652 -23.609 -1.34 1 94.44 103 PHE A C 1
ATOM 842 O O . PHE A 1 103 ? 4.078 -24.359 -2.135 1 94.44 103 PHE A O 1
ATOM 849 N N . GLY A 1 104 ? 4.445 -22.359 -1.309 1 95.81 104 GLY A N 1
ATOM 850 C CA . GLY A 1 104 ? 3.58 -21.688 -2.27 1 95.81 104 GLY A CA 1
ATOM 851 C C . GLY A 1 104 ? 3.938 -20.219 -2.479 1 95.81 104 GLY A C 1
ATOM 852 O O . GLY A 1 104 ? 4.652 -19.641 -1.666 1 95.81 104 GLY A O 1
ATOM 853 N N . GLY A 1 105 ? 3.457 -19.75 -3.574 1 97.62 105 GLY A N 1
ATOM 854 C CA . GLY A 1 105 ? 3.746 -18.359 -3.883 1 97.62 105 GLY A CA 1
ATOM 855 C C . GLY A 1 105 ? 3.064 -17.875 -5.148 1 97.62 105 GLY A C 1
ATOM 856 O O . GLY A 1 105 ? 2.172 -18.547 -5.672 1 97.62 105 GLY A O 1
ATOM 857 N N . LYS A 1 106 ? 3.457 -16.688 -5.539 1 98.5 106 LYS A N 1
ATOM 858 C CA . LYS A 1 106 ? 2.855 -15.984 -6.672 1 98.5 106 LYS A CA 1
ATOM 859 C C . LYS A 1 106 ? 3.83 -15.898 -7.844 1 98.5 106 LYS A C 1
ATOM 861 O O . LYS A 1 106 ? 5.02 -15.625 -7.648 1 98.5 106 LYS A O 1
ATOM 866 N N . TYR A 1 107 ? 3.281 -16.141 -8.992 1 98.81 107 TYR A N 1
ATOM 867 C CA . TYR A 1 107 ? 4.02 -15.953 -10.234 1 98.81 107 TYR A CA 1
ATOM 868 C C . TYR A 1 107 ? 3.482 -14.766 -11.016 1 98.81 107 TYR A C 1
ATOM 870 O O . TYR A 1 107 ? 2.271 -14.539 -11.055 1 98.81 107 TYR A O 1
ATOM 878 N N . VAL A 1 108 ? 4.363 -14.07 -11.602 1 98.88 108 VAL A N 1
ATOM 879 C CA . VAL A 1 108 ? 4.059 -13.141 -12.688 1 98.88 108 VAL A CA 1
ATOM 880 C C . VAL A 1 108 ? 4.93 -13.453 -13.898 1 98.88 108 VAL A C 1
ATOM 882 O O . VAL A 1 108 ? 6.156 -13.555 -13.781 1 98.88 108 VAL A O 1
ATOM 885 N N . VAL A 1 109 ? 4.285 -13.625 -15.047 1 98.88 109 VAL A N 1
ATOM 886 C CA . VAL A 1 109 ? 5 -14.109 -16.219 1 98.88 109 VAL A CA 1
ATOM 887 C C . VAL A 1 109 ? 4.703 -13.203 -17.422 1 98.88 109 VAL A C 1
ATOM 889 O O . VAL A 1 109 ? 3.541 -12.906 -17.703 1 98.88 109 VAL A O 1
ATOM 892 N N . SER A 1 110 ? 5.773 -12.773 -18.078 1 98.81 110 SER A N 1
ATOM 893 C CA . SER A 1 110 ? 5.652 -12.039 -19.328 1 98.81 110 SER A CA 1
ATOM 894 C C . SER A 1 110 ? 5.855 -12.961 -20.531 1 98.81 110 SER A C 1
ATOM 896 O O . SER A 1 110 ? 6.871 -13.648 -20.625 1 98.81 110 SER A O 1
ATOM 898 N N . TRP A 1 111 ? 4.906 -12.977 -21.406 1 98.81 111 TRP A N 1
ATOM 899 C CA . TRP A 1 111 ? 4.945 -13.82 -22.594 1 98.81 111 TRP A CA 1
ATOM 900 C C . TRP A 1 111 ? 5.168 -12.992 -23.844 1 98.81 111 TRP A C 1
ATOM 902 O O . TRP A 1 111 ? 4.75 -11.828 -23.906 1 98.81 111 TRP A O 1
ATOM 912 N N . ARG A 1 112 ? 5.805 -13.617 -24.828 1 98.38 112 ARG A N 1
ATOM 913 C CA . ARG A 1 112 ? 5.973 -13.047 -26.172 1 98.38 112 ARG A CA 1
ATOM 914 C C . ARG A 1 112 ? 5.605 -14.062 -27.25 1 98.38 112 ARG A C 1
ATOM 916 O O . ARG A 1 112 ? 5.953 -15.242 -27.141 1 98.38 112 ARG A O 1
ATOM 923 N N . ASP A 1 113 ? 4.828 -13.586 -28.156 1 97.12 113 ASP A N 1
ATOM 924 C CA . ASP A 1 113 ? 4.57 -14.398 -29.344 1 97.12 113 ASP A CA 1
ATOM 925 C C . ASP A 1 113 ? 5.734 -14.305 -30.328 1 97.12 113 ASP A C 1
ATOM 927 O O . ASP A 1 113 ? 5.969 -13.258 -30.922 1 97.12 113 ASP A O 1
ATOM 931 N N . GLN A 1 114 ? 6.438 -15.312 -30.375 1 93 114 GLN A N 1
ATOM 932 C CA . GLN A 1 114 ? 7.539 -15.406 -31.328 1 93 114 GLN A CA 1
ATOM 933 C C . GLN A 1 114 ? 7.18 -16.312 -32.5 1 93 114 GLN A C 1
ATOM 935 O O . GLN A 1 114 ? 7.215 -17.531 -32.375 1 93 114 GLN A O 1
ATOM 940 N N . ASP A 1 115 ? 6.918 -15.703 -33.656 1 91.25 115 ASP A N 1
ATOM 941 C CA . ASP A 1 115 ? 6.602 -16.422 -34.906 1 91.25 115 ASP A CA 1
ATOM 942 C C . ASP A 1 115 ? 5.441 -17.391 -34.688 1 91.25 115 ASP A C 1
ATOM 944 O O . ASP A 1 115 ? 5.547 -18.578 -35.031 1 91.25 115 ASP A O 1
ATOM 948 N N . GLY A 1 116 ? 4.5 -16.969 -33.906 1 91.94 116 GLY A N 1
ATOM 949 C CA . GLY A 1 116 ? 3.281 -17.75 -33.75 1 91.94 116 GLY A CA 1
ATOM 950 C C . GLY A 1 116 ? 3.305 -18.656 -32.531 1 91.94 116 GLY A C 1
ATOM 951 O O . GLY A 1 116 ? 2.344 -19.375 -32.281 1 91.94 116 GLY A O 1
ATOM 952 N N . GLU A 1 117 ? 4.359 -18.609 -31.812 1 96.31 117 GLU A N 1
ATOM 953 C CA . GLU A 1 117 ? 4.457 -19.438 -30.609 1 96.31 117 GLU A CA 1
ATOM 954 C C . GLU A 1 117 ? 4.676 -18.578 -29.375 1 96.31 117 GLU A C 1
ATOM 956 O O . GLU A 1 117 ? 5.613 -17.781 -29.312 1 96.31 117 GLU A O 1
ATOM 961 N N . TRP A 1 118 ? 3.787 -18.766 -28.391 1 98.19 118 TRP A N 1
ATOM 962 C CA . TRP A 1 118 ? 3.943 -18.047 -27.141 1 98.19 118 TRP A CA 1
ATOM 963 C C . TRP A 1 118 ? 5.047 -18.672 -26.281 1 98.19 118 TRP A C 1
ATOM 965 O O . TRP A 1 118 ? 5.07 -19.875 -26.062 1 98.19 118 TRP A O 1
ATOM 975 N N . LYS A 1 119 ? 6.004 -17.812 -25.844 1 98.69 119 LYS A N 1
ATOM 976 C CA . LYS A 1 119 ? 7.109 -18.234 -25 1 98.69 119 LYS A CA 1
ATOM 977 C C . LYS A 1 119 ? 7.277 -17.297 -23.797 1 98.69 119 LYS A C 1
ATOM 979 O O . LYS A 1 119 ? 6.91 -16.125 -23.875 1 98.69 119 LYS A O 1
ATOM 984 N N . ILE A 1 120 ? 7.77 -17.844 -22.734 1 98.81 120 ILE A N 1
ATOM 985 C CA . ILE A 1 120 ? 8.055 -17.047 -21.547 1 98.81 120 ILE A CA 1
ATOM 986 C C . ILE A 1 120 ? 9.297 -16.188 -21.781 1 98.81 120 ILE A C 1
ATOM 988 O O . ILE A 1 120 ? 10.383 -16.719 -22.031 1 98.81 120 ILE A O 1
ATOM 992 N N . LYS A 1 121 ? 9.133 -14.898 -21.688 1 98.75 121 LYS A N 1
ATOM 993 C CA . LYS A 1 121 ? 10.234 -13.953 -21.844 1 98.75 121 LYS A CA 1
ATOM 994 C C . LYS A 1 121 ? 10.82 -13.547 -20.5 1 98.75 121 LYS A C 1
ATOM 996 O O . LYS A 1 121 ? 12.016 -13.281 -20.391 1 98.75 121 LYS A O 1
ATOM 1001 N N . GLU A 1 122 ? 10.008 -13.438 -19.5 1 98.75 122 GLU A N 1
ATOM 1002 C CA . GLU A 1 122 ? 10.398 -13.109 -18.141 1 98.75 122 GLU A CA 1
ATOM 1003 C C . GLU A 1 122 ? 9.469 -13.789 -17.125 1 98.75 122 GLU A C 1
ATOM 1005 O O . GLU A 1 122 ? 8.25 -13.836 -17.328 1 98.75 122 GLU A O 1
ATOM 1010 N N . ILE A 1 123 ? 10.07 -14.344 -16.078 1 98.88 123 ILE A N 1
ATOM 1011 C CA . ILE A 1 123 ? 9.281 -15.031 -15.062 1 98.88 123 ILE A CA 1
ATOM 1012 C C . ILE A 1 123 ? 9.734 -14.602 -13.672 1 98.88 123 ILE A C 1
ATOM 1014 O O . ILE A 1 123 ? 10.938 -14.523 -13.406 1 98.88 123 ILE A O 1
ATOM 1018 N N . ARG A 1 124 ? 8.758 -14.227 -12.859 1 98.75 124 ARG A N 1
ATOM 1019 C CA . ARG A 1 124 ? 9 -13.812 -11.477 1 98.75 124 ARG A CA 1
ATOM 1020 C C . ARG A 1 124 ? 8.219 -14.68 -10.5 1 98.7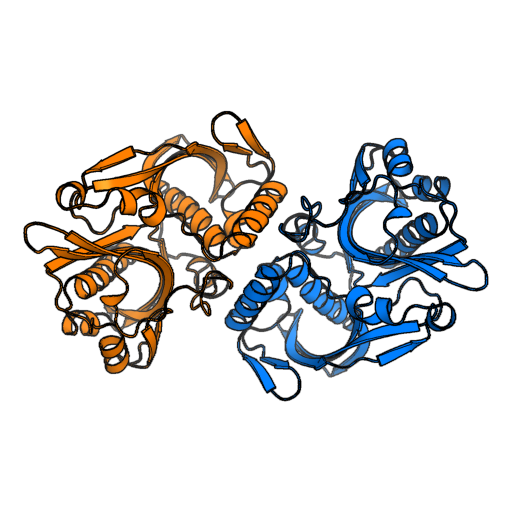5 124 ARG A C 1
ATOM 1022 O O . ARG A 1 124 ? 7.066 -15.039 -10.758 1 98.75 124 ARG A O 1
ATOM 1029 N N . TYR A 1 125 ? 8.852 -14.984 -9.359 1 98.69 125 TYR A N 1
ATOM 1030 C CA . TYR A 1 125 ? 8.227 -15.805 -8.336 1 98.69 125 TYR A CA 1
ATOM 1031 C C . TYR A 1 125 ? 8.562 -15.281 -6.941 1 98.69 125 TYR A C 1
ATOM 1033 O O . TYR A 1 125 ? 9.734 -15.125 -6.602 1 98.69 125 TYR A O 1
ATOM 1041 N N . ASP A 1 126 ? 7.555 -14.977 -6.191 1 98.38 126 ASP A N 1
ATOM 1042 C CA . ASP A 1 126 ? 7.676 -14.703 -4.762 1 98.38 126 ASP A CA 1
ATOM 1043 C C . ASP A 1 126 ? 7.137 -15.867 -3.934 1 98.38 126 ASP A C 1
ATOM 1045 O O . ASP A 1 126 ? 5.941 -16.172 -3.984 1 98.38 126 ASP A O 1
ATOM 1049 N N . MET A 1 127 ? 8.023 -16.484 -3.174 1 97.44 127 MET A N 1
ATOM 1050 C CA . MET A 1 127 ? 7.555 -17.484 -2.223 1 97.44 127 MET A CA 1
ATOM 1051 C C . MET A 1 127 ? 6.887 -16.828 -1.021 1 97.44 127 MET A C 1
ATOM 1053 O O . MET A 1 127 ? 7.5 -16.016 -0.337 1 97.44 127 MET A O 1
ATOM 1057 N N . ASP A 1 128 ? 5.688 -17.234 -0.756 1 96.25 128 ASP A N 1
ATOM 1058 C CA . ASP A 1 128 ? 4.906 -16.594 0.292 1 96.25 128 ASP A CA 1
ATOM 1059 C C . ASP A 1 128 ? 4.965 -17.375 1.595 1 96.25 128 ASP A C 1
ATOM 1061 O O . ASP A 1 128 ? 4.773 -16.828 2.678 1 96.25 128 ASP A O 1
ATOM 1065 N N . TRP A 1 129 ? 5.18 -18.672 1.472 1 94.38 129 TRP A N 1
ATOM 1066 C CA . TRP A 1 129 ? 5.195 -19.531 2.65 1 94.38 129 TRP A CA 1
ATOM 1067 C C . TRP A 1 129 ? 5.914 -20.844 2.357 1 94.38 129 TRP A C 1
ATOM 1069 O O . TRP A 1 129 ? 6.039 -21.234 1.198 1 94.38 129 TRP A O 1
ATOM 1079 N N . GLU A 1 130 ? 6.445 -21.422 3.338 1 93.19 130 GLU A N 1
ATOM 1080 C CA . GLU A 1 130 ? 6.988 -22.766 3.305 1 93.19 130 GLU A CA 1
ATOM 1081 C C . GLU A 1 130 ? 6.762 -23.484 4.633 1 93.19 130 GLU A C 1
ATOM 1083 O O . GLU A 1 130 ? 6.762 -22.859 5.691 1 93.19 130 GLU A O 1
ATOM 1088 N N . LYS A 1 131 ? 6.586 -24.719 4.516 1 90.94 131 LYS A N 1
ATOM 1089 C CA . LYS A 1 131 ? 6.316 -25.547 5.684 1 90.94 131 LYS A CA 1
ATOM 1090 C C . LYS A 1 131 ? 6.891 -26.953 5.496 1 90.94 131 LYS A C 1
ATOM 1092 O O . LYS A 1 131 ? 6.906 -27.484 4.383 1 90.94 131 LYS A O 1
ATOM 1097 N N . GLY A 1 132 ? 7.281 -27.547 6.59 1 89.81 132 GLY A N 1
ATOM 1098 C CA . GLY A 1 132 ? 7.746 -28.922 6.543 1 89.81 132 GLY A CA 1
ATOM 1099 C C . GLY A 1 132 ? 9.258 -29.031 6.484 1 89.81 132 GLY A C 1
ATOM 1100 O O . GLY A 1 132 ? 9.969 -28.266 7.129 1 89.81 132 GLY A O 1
ATOM 1101 N N . ASN A 1 133 ? 9.75 -30.016 5.762 1 89.31 133 ASN A N 1
ATOM 1102 C CA . ASN A 1 133 ? 11.164 -30.359 5.77 1 89.31 133 ASN A CA 1
ATOM 1103 C C . ASN A 1 133 ? 11.961 -29.5 4.793 1 89.31 133 ASN A C 1
ATOM 1105 O O . ASN A 1 133 ? 12.219 -29.906 3.662 1 89.31 133 ASN A O 1
ATOM 1109 N N . THR A 1 134 ? 12.445 -28.438 5.328 1 88.25 134 THR A N 1
ATOM 1110 C CA . THR A 1 134 ? 13.18 -27.484 4.5 1 88.25 134 THR A CA 1
ATOM 1111 C C . THR A 1 134 ? 14.523 -28.062 4.082 1 88.25 134 THR A C 1
ATOM 1113 O O . THR A 1 134 ? 15.164 -27.547 3.162 1 88.25 134 THR A O 1
ATOM 1116 N N . TYR A 1 135 ? 14.922 -29.094 4.719 1 87.88 135 TYR A N 1
ATOM 1117 C CA . TYR A 1 135 ? 16.203 -29.719 4.406 1 87.88 135 TYR A CA 1
ATOM 1118 C C . TYR A 1 135 ? 16.203 -30.281 2.988 1 87.88 135 TYR A C 1
ATOM 1120 O O . TYR A 1 135 ? 17.266 -30.422 2.379 1 87.88 135 TYR A O 1
ATOM 1128 N N . PHE A 1 136 ? 15 -30.578 2.473 1 89.38 136 PHE A N 1
ATOM 1129 C CA . PHE A 1 136 ? 14.906 -31.109 1.119 1 89.38 136 PHE A CA 1
ATOM 1130 C C . PHE A 1 136 ? 15.336 -30.062 0.093 1 89.38 136 PHE A C 1
ATOM 1132 O O . PHE A 1 136 ? 15.836 -30.422 -0.98 1 89.38 136 PHE A O 1
ATOM 1139 N N . ALA A 1 137 ? 15.117 -28.844 0.442 1 89.38 137 ALA A N 1
ATOM 1140 C CA . ALA A 1 137 ? 15.375 -27.766 -0.507 1 89.38 137 ALA A CA 1
ATOM 1141 C C . ALA A 1 137 ? 16.734 -27.125 -0.243 1 89.38 137 ALA A C 1
ATOM 1143 O O . ALA A 1 137 ? 16.812 -25.922 0.054 1 89.38 137 ALA A O 1
ATOM 1144 N N . GLU A 1 138 ? 17.734 -27.875 -0.492 1 85.62 138 GLU A N 1
ATOM 1145 C CA . GLU A 1 138 ? 19.094 -27.406 -0.26 1 85.62 138 GLU A CA 1
ATOM 1146 C C . GLU A 1 138 ? 19.406 -26.203 -1.149 1 85.62 138 GLU A C 1
ATOM 1148 O O . GLU A 1 138 ? 19.125 -26.219 -2.35 1 85.62 138 GLU A O 1
ATOM 1153 N N . GLY A 1 139 ? 19.906 -25.156 -0.496 1 88.5 139 GLY A N 1
ATOM 1154 C CA . GLY A 1 139 ? 20.359 -24.016 -1.266 1 88.5 139 GLY A CA 1
ATOM 1155 C C . GLY A 1 139 ? 19.297 -22.938 -1.434 1 88.5 139 GLY A C 1
ATOM 1156 O O . GLY A 1 139 ? 19.578 -21.859 -1.944 1 88.5 139 GLY A O 1
ATOM 1157 N N . TRP A 1 140 ? 18.062 -23.266 -1.119 1 94.75 140 TRP A N 1
ATOM 1158 C CA . TRP A 1 140 ? 17 -22.281 -1.255 1 94.75 140 TRP A CA 1
ATOM 1159 C C . TRP A 1 140 ? 17.109 -21.219 -0.17 1 94.75 140 TRP A C 1
ATOM 1161 O O . TRP A 1 140 ? 17.594 -21.484 0.928 1 94.75 140 TRP A O 1
ATOM 1171 N N . SER A 1 141 ? 16.75 -20 -0.566 1 95.31 141 SER A N 1
ATOM 1172 C CA . SER A 1 141 ? 16.484 -18.969 0.435 1 95.31 141 SER A CA 1
ATOM 1173 C C . SER A 1 141 ? 15.039 -19.047 0.932 1 95.31 141 SER A C 1
ATOM 1175 O O . SER A 1 141 ? 14.109 -19.156 0.134 1 95.31 141 SER A O 1
ATOM 1177 N N . PHE A 1 142 ? 14.922 -19 2.232 1 94.56 142 PHE A N 1
ATOM 1178 C CA . PHE A 1 142 ? 13.594 -19.156 2.82 1 94.56 142 PHE A CA 1
ATOM 1179 C C . PHE A 1 142 ? 13.102 -17.828 3.4 1 94.56 142 PHE A C 1
ATOM 1181 O O . PHE A 1 142 ? 13.812 -16.828 3.346 1 94.56 142 PHE A O 1
ATOM 1188 N N . ILE A 1 143 ? 11.914 -17.812 3.885 1 92.5 143 ILE A N 1
ATOM 1189 C CA . ILE A 1 143 ? 11.211 -16.609 4.309 1 92.5 143 ILE A CA 1
ATOM 1190 C C . ILE A 1 143 ? 11.828 -16.078 5.602 1 92.5 143 ILE A C 1
ATOM 1192 O O . ILE A 1 143 ? 12.078 -16.844 6.535 1 92.5 143 ILE A O 1
ATOM 1196 N N . ASP A 1 144 ? 12.172 -14.812 5.543 1 93.31 144 ASP A N 1
ATOM 1197 C CA . ASP A 1 144 ? 12.453 -14.039 6.746 1 93.31 144 ASP A CA 1
ATOM 1198 C C . ASP A 1 144 ? 11.188 -13.344 7.262 1 93.31 144 ASP A C 1
ATOM 1200 O O . ASP A 1 144 ? 10.719 -12.375 6.664 1 93.31 144 ASP A O 1
ATOM 1204 N N . TYR A 1 145 ? 10.68 -13.758 8.32 1 86.56 145 TYR A N 1
ATOM 1205 C CA . TYR A 1 145 ? 9.367 -13.344 8.812 1 86.56 145 TYR A CA 1
ATOM 1206 C C . TYR A 1 145 ? 9.414 -11.914 9.344 1 86.56 145 TYR A C 1
ATOM 1208 O O . TYR A 1 145 ? 8.375 -11.336 9.672 1 86.56 145 TYR A O 1
ATOM 1216 N N . LYS A 1 146 ? 10.508 -11.227 9.289 1 88.75 146 LYS A N 1
ATOM 1217 C CA . LYS A 1 146 ? 10.656 -9.891 9.859 1 88.75 146 LYS A CA 1
ATOM 1218 C C . LYS A 1 146 ? 10.578 -8.82 8.781 1 88.75 146 LYS A C 1
ATOM 1220 O O . LYS A 1 146 ? 10.492 -7.629 9.078 1 88.75 146 LYS A O 1
ATOM 1225 N N . ILE A 1 147 ? 10.625 -9.312 7.562 1 91.5 147 ILE A N 1
ATOM 1226 C CA . ILE A 1 147 ? 10.68 -8.297 6.512 1 91.5 147 ILE A CA 1
ATOM 1227 C C . ILE A 1 147 ? 9.5 -8.484 5.555 1 91.5 147 ILE A C 1
ATOM 1229 O O . ILE A 1 147 ? 8.914 -9.57 5.488 1 91.5 147 ILE A O 1
ATOM 1233 N N . TYR A 1 148 ? 9.211 -7.438 4.848 1 92.69 148 TYR A N 1
ATOM 1234 C CA . TYR A 1 148 ? 8.148 -7.461 3.855 1 92.69 148 TYR A CA 1
ATOM 1235 C C . TYR A 1 148 ? 8.406 -8.531 2.803 1 92.69 148 TYR A C 1
ATOM 1237 O O . TYR A 1 148 ? 9.531 -8.672 2.311 1 92.69 148 TYR A O 1
ATOM 1245 N N . ALA A 1 149 ? 7.371 -9.336 2.465 1 92.19 149 ALA A N 1
ATOM 1246 C CA . ALA A 1 149 ? 7.387 -10.414 1.48 1 92.19 149 ALA A CA 1
ATOM 1247 C C . ALA A 1 149 ? 8.258 -11.578 1.954 1 92.19 149 ALA A C 1
ATOM 1249 O O . ALA A 1 149 ? 8.289 -12.633 1.321 1 92.19 149 ALA A O 1
ATOM 1250 N N . GLY A 1 150 ? 8.984 -11.352 3.086 1 93.31 150 GLY A N 1
ATOM 1251 C CA . GLY A 1 150 ? 9.844 -12.391 3.627 1 93.31 150 GLY A CA 1
ATOM 1252 C C . GLY A 1 150 ? 11.188 -12.477 2.928 1 93.31 150 GLY A C 1
ATOM 1253 O O . GLY A 1 150 ? 12 -13.344 3.246 1 93.31 150 GLY A O 1
ATOM 1254 N N . HIS A 1 151 ? 11.398 -11.758 1.979 1 95.19 151 HIS A N 1
ATOM 1255 C CA . HIS A 1 151 ? 12.586 -11.648 1.139 1 95.19 151 HIS A CA 1
ATOM 1256 C C . HIS A 1 151 ? 12.562 -10.359 0.317 1 95.19 151 HIS A C 1
ATOM 1258 O O . HIS A 1 151 ? 11.586 -9.609 0.358 1 95.19 151 HIS A O 1
ATOM 1264 N N . LYS A 1 152 ? 13.633 -10.07 -0.338 1 93.62 152 LYS A N 1
ATOM 1265 C CA . LYS A 1 152 ? 13.539 -9.039 -1.365 1 93.62 152 LYS A CA 1
ATOM 1266 C C . LYS A 1 152 ? 12.484 -9.398 -2.408 1 93.62 152 LYS A C 1
ATOM 1268 O O . LYS A 1 152 ? 12.594 -10.414 -3.09 1 93.62 152 LYS A O 1
ATOM 1273 N N . PRO A 1 153 ? 11.484 -8.586 -2.514 1 96.12 153 PRO A N 1
ATOM 1274 C CA . PRO A 1 153 ? 10.406 -8.945 -3.436 1 96.12 153 PRO A CA 1
ATOM 1275 C C . PRO A 1 153 ? 10.875 -9.031 -4.887 1 96.12 153 PRO A C 1
ATOM 1277 O O . PRO A 1 153 ? 11.641 -8.172 -5.344 1 96.12 153 PRO A O 1
ATOM 1280 N N . MET A 1 154 ? 10.367 -10 -5.547 1 97.31 154 MET A N 1
ATOM 1281 C CA . MET A 1 154 ? 10.664 -10.172 -6.965 1 97.31 154 MET A CA 1
ATOM 1282 C C . MET A 1 154 ? 9.586 -9.523 -7.832 1 97.31 154 MET A C 1
ATOM 1284 O O . MET A 1 154 ? 9.82 -9.25 -9.008 1 97.31 154 MET A O 1
ATOM 1288 N N . ILE A 1 155 ? 8.438 -9.344 -7.223 1 97.75 155 ILE A N 1
ATOM 1289 C CA . ILE A 1 155 ? 7.281 -8.805 -7.934 1 97.75 155 ILE A CA 1
ATOM 1290 C C . ILE A 1 155 ? 6.914 -7.445 -7.352 1 97.75 155 ILE A C 1
ATOM 1292 O O . ILE A 1 155 ? 6.82 -7.285 -6.133 1 97.75 155 ILE A O 1
ATOM 1296 N N . SER A 1 156 ? 6.836 -6.512 -8.156 1 96.06 156 SER A N 1
ATOM 1297 C CA . SER A 1 156 ? 6.176 -5.242 -7.867 1 96.06 156 SER A CA 1
ATOM 1298 C C . SER A 1 156 ? 4.855 -5.121 -8.617 1 96.06 156 SER A C 1
ATOM 1300 O O . SER A 1 156 ? 4.848 -4.879 -9.8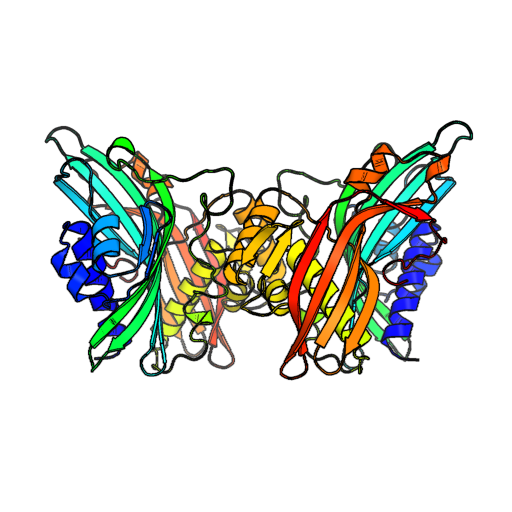28 1 96.06 156 SER A O 1
ATOM 1302 N N . SER A 1 157 ? 3.795 -5.262 -7.922 1 96.38 157 SER A N 1
ATOM 1303 C CA . SER A 1 157 ? 2.477 -5.309 -8.547 1 96.38 157 SER A CA 1
ATOM 1304 C C . SER A 1 157 ? 2.248 -4.094 -9.438 1 96.38 157 SER A C 1
ATOM 1306 O O . SER A 1 157 ? 1.717 -4.223 -10.547 1 96.38 157 SER A O 1
ATOM 1308 N N . GLU A 1 158 ? 2.658 -2.926 -9.086 1 93.44 158 GLU A N 1
ATOM 1309 C CA . GLU A 1 158 ? 2.441 -1.667 -9.797 1 93.44 158 GLU A CA 1
ATOM 1310 C C . GLU A 1 158 ? 3.143 -1.671 -11.148 1 93.44 158 GLU A C 1
ATOM 1312 O O . GLU A 1 158 ? 2.838 -0.847 -12.016 1 93.44 158 GLU A O 1
ATOM 1317 N N . TYR A 1 159 ? 4.016 -2.662 -11.305 1 92.5 159 TYR A N 1
ATOM 1318 C CA . TYR A 1 159 ? 4.797 -2.67 -12.539 1 92.5 159 TYR A CA 1
ATOM 1319 C C . TYR A 1 159 ? 4.633 -3.992 -13.281 1 92.5 159 TYR A C 1
ATOM 1321 O O . TYR A 1 159 ? 4.68 -4.031 -14.516 1 92.5 159 TYR A O 1
ATOM 1329 N N . ASP A 1 160 ? 4.441 -4.984 -12.469 1 95.81 160 ASP A N 1
ATOM 1330 C CA . ASP A 1 160 ? 4.594 -6.305 -13.07 1 95.81 160 ASP A CA 1
ATOM 1331 C C . ASP A 1 160 ? 3.234 -6.969 -13.281 1 95.81 160 ASP A C 1
ATOM 1333 O O . ASP A 1 160 ? 3.117 -7.926 -14.055 1 95.81 160 ASP A O 1
ATOM 1337 N N . SER A 1 161 ? 2.207 -6.52 -12.562 1 97.62 161 SER A N 1
ATOM 1338 C CA . SER A 1 161 ? 0.923 -7.215 -12.602 1 97.62 161 SER A CA 1
ATOM 1339 C C . SER A 1 161 ? 0.316 -7.176 -14 1 97.62 161 SER A C 1
ATOM 1341 O O . SER A 1 161 ? 0.642 -6.297 -14.797 1 97.62 161 SER A O 1
ATOM 1343 N N . PRO A 1 162 ? -0.593 -8.102 -14.336 1 98.62 162 PRO A N 1
ATOM 1344 C CA . PRO A 1 162 ? -1.274 -8.062 -15.625 1 98.62 162 PRO A CA 1
ATOM 1345 C C . PRO A 1 162 ? -1.998 -6.738 -15.875 1 98.62 162 PRO A C 1
ATOM 1347 O O . PRO A 1 162 ? -1.999 -6.23 -17 1 98.62 162 PRO A O 1
ATOM 1350 N N . TRP A 1 163 ? -2.555 -6.195 -14.883 1 97.56 163 TRP A N 1
ATOM 1351 C CA . TRP A 1 163 ? -3.35 -4.977 -15 1 97.56 163 TRP A CA 1
ATOM 1352 C C . TRP A 1 163 ? -2.455 -3.762 -15.211 1 97.56 163 TRP A C 1
ATOM 1354 O O . TRP A 1 163 ? -2.855 -2.795 -15.867 1 97.56 163 TRP A O 1
ATOM 1364 N N . ALA A 1 164 ? -1.241 -3.785 -14.648 1 95.19 164 ALA A N 1
ATOM 1365 C CA . ALA A 1 164 ? -0.297 -2.684 -14.82 1 95.19 164 ALA A CA 1
ATOM 1366 C C . ALA A 1 164 ? 0.337 -2.717 -16.203 1 95.19 164 ALA A C 1
ATOM 1368 O O . ALA A 1 164 ? 0.462 -1.681 -16.859 1 95.19 164 ALA A O 1
ATOM 1369 N N . VAL A 1 165 ? 0.686 -3.871 -16.672 1 96.62 165 VAL A N 1
ATOM 1370 C CA . VAL A 1 165 ? 1.433 -4.027 -17.906 1 96.62 165 VAL A CA 1
ATOM 1371 C C . VAL A 1 165 ? 0.481 -3.926 -19.094 1 96.62 165 VAL A C 1
ATOM 1373 O O . VAL A 1 165 ? 0.833 -3.357 -20.141 1 96.62 165 VAL A O 1
ATOM 1376 N N . ILE A 1 166 ? -0.677 -4.492 -18.938 1 98.06 166 ILE A N 1
ATOM 1377 C CA . ILE A 1 166 ? -1.683 -4.477 -20 1 98.06 166 ILE A CA 1
ATOM 1378 C C . ILE A 1 166 ? -3.01 -3.967 -19.438 1 98.06 166 ILE A C 1
ATOM 1380 O O . ILE A 1 166 ? -3.914 -4.758 -19.156 1 98.06 166 ILE A O 1
ATOM 1384 N N . PRO A 1 167 ? -3.154 -2.686 -19.391 1 95.75 167 PRO A N 1
ATOM 1385 C CA . PRO A 1 167 ? -4.379 -2.121 -18.812 1 95.75 167 PRO A CA 1
ATOM 1386 C C . PRO A 1 167 ? -5.613 -2.406 -19.672 1 95.75 167 PRO A C 1
ATOM 1388 O O . PRO A 1 167 ? -6.711 -2.592 -19.141 1 95.75 167 PRO A O 1
ATOM 1391 N N . GLU A 1 168 ? -5.43 -2.471 -20.984 1 96.44 168 GLU A N 1
ATOM 1392 C CA . GLU A 1 168 ? -6.52 -2.787 -21.906 1 96.44 168 GLU A CA 1
ATOM 1393 C C . GLU A 1 168 ? -6.32 -4.152 -22.562 1 96.44 168 GLU A C 1
ATOM 1395 O O . GLU A 1 168 ? -5.527 -4.293 -23.484 1 96.44 168 GLU A O 1
ATOM 1400 N N . ASN A 1 169 ? -7.082 -5.086 -22.078 1 97 169 ASN A N 1
ATOM 1401 C CA . ASN A 1 169 ? -7.031 -6.438 -22.609 1 97 169 ASN A CA 1
ATOM 1402 C C . ASN A 1 169 ? -7.672 -6.512 -24 1 97 169 ASN A C 1
ATOM 1404 O O . ASN A 1 169 ? -8.805 -6.059 -24.188 1 97 169 ASN A O 1
ATOM 1408 N N . ASP A 1 170 ? -6.996 -7.012 -24.953 1 97.19 170 ASP A N 1
ATOM 1409 C CA . ASP A 1 170 ? -7.527 -7.004 -26.312 1 97.19 170 ASP A CA 1
ATOM 1410 C C . ASP A 1 170 ? -8.344 -8.258 -26.578 1 97.19 170 ASP A C 1
ATOM 1412 O O . ASP A 1 170 ? -8.898 -8.422 -27.672 1 97.19 170 ASP A O 1
ATOM 1416 N N . GLU A 1 171 ? -8.336 -9.156 -25.641 1 96 171 GLU A N 1
ATOM 1417 C CA . GLU A 1 171 ? -9.18 -10.336 -25.781 1 96 171 GLU A CA 1
ATOM 1418 C C . GLU A 1 171 ? -10.492 -10.172 -25.031 1 96 171 GLU A C 1
ATOM 1420 O O . GLU A 1 171 ? -10.508 -9.719 -23.875 1 96 171 GLU A O 1
ATOM 1425 N N . GLU A 1 172 ? -11.539 -10.562 -25.672 1 94.06 172 GLU A N 1
ATOM 1426 C CA . GLU A 1 172 ? -12.852 -10.469 -25.062 1 94.06 172 GLU A CA 1
ATOM 1427 C C . GLU A 1 172 ? -13.07 -11.586 -24.047 1 94.06 172 GLU A C 1
ATOM 1429 O O . GLU A 1 172 ? -12.812 -12.75 -24.328 1 94.06 172 GLU A O 1
ATOM 1434 N N . LEU A 1 173 ? -13.547 -11.195 -22.906 1 95.44 173 LEU A N 1
ATOM 1435 C CA . LEU A 1 173 ? -13.859 -12.148 -21.844 1 95.44 173 LEU A CA 1
ATOM 1436 C C . LEU A 1 173 ? -15.367 -12.312 -21.688 1 95.44 173 LEU A C 1
ATOM 1438 O O . LEU A 1 173 ? -16.125 -11.383 -21.953 1 95.44 173 LEU A O 1
ATOM 1442 N N . THR A 1 174 ? -15.727 -13.523 -21.344 1 95.75 174 THR A N 1
ATOM 1443 C CA . THR A 1 174 ? -17.109 -13.719 -20.938 1 95.75 174 THR A CA 1
ATOM 1444 C C . THR A 1 174 ? -17.406 -12.977 -19.641 1 95.75 174 THR A C 1
ATOM 1446 O O . THR A 1 174 ? -16.5 -12.562 -18.938 1 95.75 174 THR A O 1
ATOM 1449 N N . GLU A 1 175 ? -18.656 -12.75 -19.328 1 96.69 175 GLU A N 1
ATOM 1450 C CA . GLU A 1 175 ? -19.031 -12.094 -18.094 1 96.69 175 GLU A CA 1
ATOM 1451 C C . GLU A 1 175 ? -18.516 -12.867 -16.875 1 96.69 175 GLU A C 1
ATOM 1453 O O . GLU A 1 175 ? -18.047 -12.273 -15.898 1 96.69 175 GLU A O 1
ATOM 1458 N N . GLU A 1 176 ? -18.609 -14.188 -16.953 1 96.88 176 GLU A N 1
ATOM 1459 C CA . GLU A 1 176 ? -18.078 -15.023 -15.883 1 96.88 176 GLU A CA 1
ATOM 1460 C C . GLU A 1 176 ? -16.578 -14.812 -15.703 1 96.88 176 GLU A C 1
ATOM 1462 O O . GLU A 1 176 ? -16.094 -14.68 -14.578 1 96.88 176 GLU A O 1
ATOM 1467 N N . GLU A 1 177 ? -15.891 -14.766 -16.812 1 96.69 177 GLU A N 1
ATOM 1468 C CA . GLU A 1 177 ? -14.445 -14.578 -16.766 1 96.69 177 GLU A CA 1
ATOM 1469 C C . GLU A 1 177 ? -14.078 -13.211 -16.188 1 96.69 177 GLU A C 1
ATOM 1471 O O . GLU A 1 177 ? -13.078 -13.07 -15.484 1 96.69 177 GLU A O 1
ATOM 1476 N N . LYS A 1 178 ? -14.867 -12.211 -16.516 1 97.56 178 LYS A N 1
ATOM 1477 C CA . LYS A 1 178 ? -14.641 -10.875 -15.961 1 97.56 178 LYS A CA 1
ATOM 1478 C C . LYS A 1 178 ? -14.812 -10.867 -14.445 1 97.56 178 LYS A C 1
ATOM 1480 O O . LYS A 1 178 ? -14.039 -10.219 -13.727 1 97.56 178 LYS A O 1
ATOM 1485 N N . ILE A 1 179 ? -15.812 -11.594 -13.984 1 98.38 179 ILE A N 1
ATOM 1486 C CA . ILE A 1 179 ? -16.094 -11.672 -12.547 1 98.38 179 ILE A CA 1
ATOM 1487 C C . ILE A 1 179 ? -14.953 -12.414 -11.844 1 98.38 179 ILE A C 1
ATOM 1489 O O . ILE A 1 179 ? -14.5 -12 -10.781 1 98.38 179 ILE A O 1
ATOM 1493 N N . ILE A 1 180 ? -14.484 -13.477 -12.445 1 98.25 180 ILE A N 1
ATOM 1494 C CA . ILE A 1 180 ? -13.375 -14.25 -11.898 1 98.25 180 ILE A CA 1
ATOM 1495 C C . ILE A 1 180 ? -12.125 -13.375 -11.836 1 98.25 180 ILE A C 1
ATOM 1497 O O . ILE A 1 180 ? -11.438 -13.344 -10.812 1 98.25 180 ILE A O 1
ATOM 1501 N N . GLU A 1 181 ? -11.859 -12.695 -12.883 1 97.94 181 GLU A N 1
ATOM 1502 C CA . GLU A 1 181 ? -10.703 -11.797 -12.898 1 97.94 181 GLU A CA 1
ATOM 1503 C C . GLU A 1 181 ? -10.805 -10.758 -11.789 1 97.94 181 GLU A C 1
ATOM 1505 O O . GLU A 1 181 ? -9.797 -10.398 -11.172 1 97.94 181 GLU A O 1
ATOM 1510 N N . ASN A 1 182 ? -11.984 -10.219 -11.578 1 98.25 182 ASN A N 1
ATOM 1511 C CA . ASN A 1 182 ? -12.18 -9.242 -10.516 1 98.25 182 ASN A CA 1
ATOM 1512 C C . ASN A 1 182 ? -11.805 -9.812 -9.148 1 98.25 182 ASN A C 1
ATOM 1514 O O . ASN A 1 182 ? -11.148 -9.148 -8.352 1 98.25 182 ASN A O 1
ATOM 1518 N N . MET A 1 183 ? -12.211 -11.031 -8.867 1 98.5 183 MET A N 1
ATOM 1519 C CA . MET A 1 183 ? -11.867 -11.68 -7.605 1 98.5 183 MET A CA 1
ATOM 1520 C C . MET A 1 183 ? -10.352 -11.836 -7.469 1 98.5 183 MET A C 1
ATOM 1522 O O . MET A 1 183 ? -9.789 -11.578 -6.402 1 98.5 183 MET A O 1
ATOM 1526 N N . PHE A 1 184 ? -9.758 -12.258 -8.539 1 98.62 184 PHE A N 1
ATOM 1527 C CA . PHE A 1 184 ? -8.32 -12.508 -8.484 1 98.62 184 PHE A CA 1
ATOM 1528 C C . PHE A 1 184 ? -7.551 -11.195 -8.453 1 98.62 184 PHE A C 1
ATOM 1530 O O . PHE A 1 184 ? -6.469 -11.117 -7.863 1 98.62 184 PHE A O 1
ATOM 1537 N N . LYS A 1 185 ? -8.102 -10.125 -9.047 1 98.25 185 LYS A N 1
ATOM 1538 C CA . LYS A 1 185 ? -7.559 -8.781 -8.891 1 98.25 185 LYS A CA 1
ATOM 1539 C C . LYS A 1 185 ? -7.582 -8.344 -7.43 1 98.25 185 LYS A C 1
ATOM 1541 O O . LYS A 1 185 ? -6.586 -7.824 -6.918 1 98.25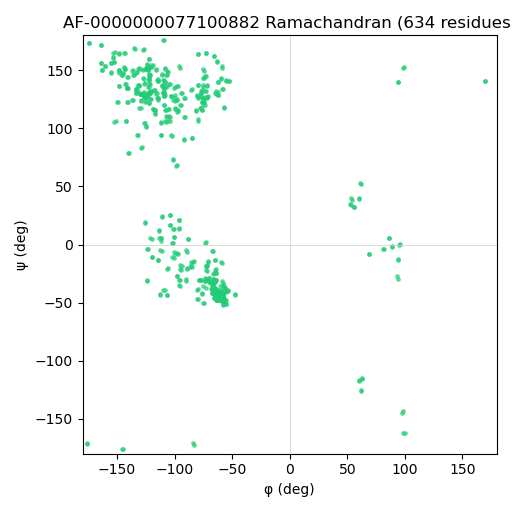 185 LYS A O 1
ATOM 1546 N N . TYR A 1 186 ? -8.719 -8.625 -6.785 1 98.31 186 TYR A N 1
ATOM 1547 C CA . TYR A 1 186 ? -8.875 -8.359 -5.363 1 98.31 186 TYR A CA 1
ATOM 1548 C C . TYR A 1 186 ? -7.781 -9.039 -4.555 1 98.31 186 TYR A C 1
ATOM 1550 O O . TYR A 1 186 ? -7.102 -8.398 -3.748 1 98.31 186 TYR A O 1
ATOM 1558 N N . SER A 1 187 ? -7.594 -10.281 -4.773 1 98.25 187 SER A N 1
ATOM 1559 C CA . SER A 1 187 ? -6.617 -11.078 -4.043 1 98.25 187 SER A CA 1
ATOM 1560 C C . SER A 1 187 ? -5.191 -10.617 -4.336 1 98.25 187 SER A C 1
ATOM 1562 O O . SER A 1 187 ? -4.387 -10.453 -3.416 1 98.25 187 SER A O 1
ATOM 1564 N N . PHE A 1 188 ? -4.906 -10.406 -5.609 1 98.62 188 PHE A N 1
ATOM 1565 C CA . PHE A 1 188 ? -3.555 -10.047 -6.016 1 98.62 188 PHE A CA 1
ATOM 1566 C C . PHE A 1 188 ? -3.158 -8.695 -5.43 1 98.62 188 PHE A C 1
ATOM 1568 O O . PHE A 1 188 ? -2.039 -8.531 -4.938 1 98.62 188 PHE A O 1
ATOM 1575 N N . GLY A 1 189 ? -4.055 -7.75 -5.547 1 97.69 189 GLY A N 1
ATOM 1576 C CA . GLY A 1 189 ? -3.799 -6.453 -4.938 1 97.69 189 GLY A CA 1
ATOM 1577 C C . GLY A 1 189 ? -3.541 -6.535 -3.445 1 97.69 189 GLY A C 1
ATOM 1578 O O . GLY A 1 189 ? -2.582 -5.945 -2.943 1 97.69 189 GLY A O 1
ATOM 1579 N N . LEU A 1 190 ? -4.371 -7.25 -2.766 1 97.38 190 LEU A N 1
ATOM 1580 C CA . LEU A 1 190 ? -4.238 -7.43 -1.325 1 97.38 190 LEU A CA 1
ATOM 1581 C C . LEU A 1 190 ? -2.9 -8.078 -0.981 1 97.38 190 LEU A C 1
ATOM 1583 O O . LEU A 1 190 ? -2.158 -7.574 -0.137 1 97.38 190 LEU A O 1
ATOM 1587 N N . ASP A 1 191 ? -2.574 -9.117 -1.662 1 97.69 191 ASP A N 1
ATOM 1588 C CA . ASP A 1 191 ? -1.422 -9.945 -1.324 1 97.69 191 ASP A CA 1
ATOM 1589 C C . ASP A 1 191 ? -0.114 -9.242 -1.668 1 97.69 191 ASP A C 1
ATOM 1591 O O . ASP A 1 191 ? 0.953 -9.625 -1.188 1 97.69 191 ASP A O 1
ATOM 1595 N N . ASN A 1 192 ? -0.168 -8.219 -2.539 1 97.25 192 ASN A N 1
ATOM 1596 C CA . ASN A 1 192 ? 1.033 -7.488 -2.934 1 97.25 192 ASN A CA 1
ATOM 1597 C C . ASN A 1 192 ? 0.999 -6.043 -2.441 1 97.25 192 ASN A C 1
ATOM 1599 O O . ASN A 1 192 ? 1.746 -5.199 -2.936 1 97.25 192 ASN A O 1
ATOM 1603 N N . CYS A 1 193 ? 0.111 -5.734 -1.593 1 95.88 193 CYS A N 1
ATOM 1604 C CA . CYS A 1 193 ? -0.046 -4.406 -1.009 1 95.88 193 CYS A CA 1
ATOM 1605 C C . CYS A 1 193 ? -0.204 -3.35 -2.094 1 95.88 193 CYS A C 1
ATOM 1607 O O . CYS A 1 193 ? 0.409 -2.283 -2.021 1 95.88 193 CYS A O 1
ATOM 1609 N N . ASP A 1 194 ? -0.774 -3.717 -3.111 1 96.19 194 ASP A N 1
ATOM 1610 C CA . ASP A 1 194 ? -1.202 -2.797 -4.16 1 96.19 194 ASP A CA 1
ATOM 1611 C C . ASP A 1 194 ? -2.637 -2.328 -3.928 1 96.19 194 ASP A C 1
ATOM 1613 O O . ASP A 1 194 ? -3.58 -2.906 -4.473 1 96.19 194 ASP A O 1
ATOM 1617 N N . TRP A 1 195 ? -2.781 -1.259 -3.225 1 95.81 195 TRP A N 1
ATOM 1618 C CA . TRP A 1 195 ? -4.074 -0.861 -2.682 1 95.81 195 TRP A CA 1
ATOM 1619 C C . TRP A 1 195 ? -4.941 -0.211 -3.756 1 95.81 195 TRP A C 1
ATOM 1621 O O . TRP A 1 195 ? -6.168 -0.312 -3.717 1 95.81 195 TRP A O 1
ATOM 1631 N N . ALA A 1 196 ? -4.316 0.426 -4.676 1 93.38 196 ALA A N 1
ATOM 1632 C CA . ALA A 1 196 ? -5.09 0.951 -5.797 1 93.38 196 ALA A CA 1
ATOM 1633 C C . ALA A 1 196 ? -5.746 -0.179 -6.586 1 93.38 196 ALA A C 1
ATOM 1635 O O . ALA A 1 196 ? -6.934 -0.105 -6.918 1 93.38 196 ALA A O 1
ATOM 1636 N N . LEU A 1 197 ? -4.938 -1.192 -6.883 1 95.5 197 LEU A N 1
ATOM 1637 C CA . LEU A 1 197 ? -5.465 -2.352 -7.59 1 95.5 197 LEU A CA 1
ATOM 1638 C C . LEU A 1 197 ? -6.551 -3.043 -6.773 1 95.5 197 LEU A C 1
ATOM 1640 O O . LEU A 1 197 ? -7.598 -3.41 -7.309 1 95.5 197 LEU A O 1
ATOM 1644 N N . HIS A 1 198 ? -6.305 -3.227 -5.512 1 96.75 198 HIS A N 1
ATOM 1645 C CA . HIS A 1 198 ? -7.266 -3.826 -4.594 1 96.75 198 HIS A CA 1
ATOM 1646 C C . HIS A 1 198 ? -8.562 -3.033 -4.559 1 96.75 198 HIS A C 1
ATOM 1648 O O . HIS A 1 198 ? -9.656 -3.607 -4.652 1 96.75 198 HIS A O 1
ATOM 1654 N N . HIS A 1 199 ? -8.438 -1.804 -4.496 1 93.75 199 HIS A N 1
ATOM 1655 C CA . HIS A 1 199 ? -9.586 -0.908 -4.418 1 93.75 199 HIS A CA 1
ATOM 1656 C C . HIS A 1 199 ? -10.414 -0.954 -5.699 1 93.75 199 HIS A C 1
ATOM 1658 O O . HIS A 1 199 ? -11.641 -0.846 -5.656 1 93.75 199 HIS A O 1
ATOM 1664 N N . ASP A 1 200 ? -9.789 -1.136 -6.734 1 94.06 200 ASP A N 1
ATOM 1665 C CA . ASP A 1 200 ? -10.453 -1.132 -8.039 1 94.06 200 ASP A CA 1
ATOM 1666 C C . ASP A 1 200 ? -11.391 -2.324 -8.18 1 94.06 200 ASP A C 1
ATOM 1668 O O . ASP A 1 200 ? -12.211 -2.373 -9.102 1 94.06 200 ASP A O 1
ATOM 1672 N N . SER A 1 201 ? -11.445 -3.244 -7.254 1 96.75 201 SER A N 1
ATOM 1673 C CA . SER A 1 201 ? -12.234 -4.469 -7.379 1 96.75 201 SER A CA 1
ATOM 1674 C C . SER A 1 201 ? -13.586 -4.336 -6.684 1 96.75 201 SER A C 1
ATOM 1676 O O . SER A 1 201 ? -14.438 -5.219 -6.797 1 96.75 201 SER A O 1
ATOM 1678 N N . TYR A 1 202 ? -13.844 -3.285 -5.941 1 96.94 202 TYR A N 1
ATOM 1679 C CA . TYR A 1 202 ? -15.109 -3.156 -5.234 1 96.94 202 TYR A CA 1
ATOM 1680 C C . TYR A 1 202 ? -15.586 -1.708 -5.227 1 96.94 202 TYR A C 1
ATOM 1682 O O . TYR A 1 202 ? -14.82 -0.796 -5.555 1 96.94 202 TYR A O 1
ATOM 1690 N N . THR A 1 203 ? -16.844 -1.576 -4.887 1 96.31 203 THR A N 1
ATOM 1691 C CA . THR A 1 203 ? -17.484 -0.263 -4.887 1 96.31 203 THR A CA 1
ATOM 1692 C C . THR A 1 203 ? -17.125 0.509 -3.619 1 96.31 203 THR A C 1
ATOM 1694 O O . THR A 1 203 ? -16.656 -0.075 -2.641 1 96.31 203 THR A O 1
ATOM 1697 N N . ASP A 1 204 ? -17.359 1.746 -3.664 1 93.94 204 ASP A N 1
ATOM 1698 C CA . ASP A 1 204 ? -17.016 2.621 -2.547 1 93.94 204 ASP A CA 1
ATOM 1699 C C . ASP A 1 204 ? -17.812 2.256 -1.298 1 93.94 204 ASP A C 1
ATOM 1701 O O . ASP A 1 204 ? -17.328 2.41 -0.176 1 93.94 204 ASP A O 1
ATOM 1705 N N . ASP A 1 205 ? -18.984 1.76 -1.511 1 95.5 205 ASP A N 1
ATOM 1706 C CA . ASP A 1 205 ? -19.891 1.455 -0.395 1 95.5 205 ASP A CA 1
ATOM 1707 C C . ASP A 1 205 ? -19.781 -0.017 -0.003 1 95.5 205 ASP A C 1
ATOM 1709 O O . ASP A 1 205 ? -20.719 -0.57 0.587 1 95.5 205 ASP A O 1
ATOM 1713 N N . ILE A 1 206 ? -18.734 -0.644 -0.33 1 97.56 206 ILE A N 1
ATOM 1714 C CA . ILE A 1 206 ? -18.5 -2.061 -0.058 1 97.56 206 ILE A CA 1
ATOM 1715 C C . ILE A 1 206 ? -18.719 -2.342 1.427 1 97.56 206 ILE A C 1
ATOM 1717 O O . ILE A 1 206 ? -18.344 -1.533 2.279 1 97.56 206 ILE A O 1
ATOM 1721 N N . ILE A 1 207 ? -19.312 -3.441 1.743 1 98.38 207 ILE A N 1
ATOM 1722 C CA . ILE A 1 207 ? -19.422 -3.957 3.104 1 98.38 207 ILE A CA 1
ATOM 1723 C C . ILE A 1 207 ? -18.781 -5.336 3.189 1 98.38 207 ILE A C 1
ATOM 1725 O O . ILE A 1 207 ? -19.031 -6.203 2.352 1 98.38 207 ILE A O 1
ATOM 1729 N N . PHE A 1 208 ? -17.969 -5.496 4.137 1 98.44 208 PHE A N 1
ATOM 1730 C CA . PHE A 1 208 ? -17.312 -6.77 4.395 1 98.44 208 PHE A CA 1
ATOM 1731 C C . PHE A 1 208 ? -17.859 -7.418 5.66 1 98.44 208 PHE A C 1
ATOM 1733 O O . PHE A 1 208 ? -17.734 -6.859 6.754 1 98.44 208 PHE A O 1
ATOM 1740 N N . TYR A 1 209 ? -18.391 -8.562 5.508 1 98 209 TYR A N 1
ATOM 1741 C CA . TYR A 1 209 ? -18.906 -9.344 6.625 1 98 209 TYR A CA 1
ATOM 1742 C C . TYR A 1 209 ? -17.953 -10.469 7 1 98 209 TYR A C 1
ATOM 1744 O O . TYR A 1 209 ? -17.516 -11.234 6.141 1 98 209 TYR A O 1
ATOM 1752 N N . ALA A 1 210 ? -17.641 -10.531 8.18 1 96.06 210 ALA A N 1
ATOM 1753 C CA . ALA A 1 210 ? -16.984 -11.695 8.766 1 96.06 210 ALA A CA 1
ATOM 1754 C C . ALA A 1 210 ? -17.953 -12.508 9.609 1 96.06 210 ALA A C 1
ATOM 1756 O O . ALA A 1 210 ? -18.328 -12.086 10.711 1 96.06 210 ALA A O 1
ATOM 1757 N N . GLY A 1 211 ? -18.25 -13.609 9.125 1 94.5 211 GLY A N 1
ATOM 1758 C CA . GLY A 1 211 ? -19.391 -14.273 9.734 1 94.5 211 GLY A CA 1
ATOM 1759 C C . GLY A 1 211 ? -20.688 -13.484 9.602 1 94.5 211 GLY A C 1
ATOM 1760 O O . GLY A 1 211 ? -21.062 -13.078 8.5 1 94.5 211 GLY A O 1
ATOM 1761 N N . SER A 1 212 ? -21.266 -13.273 10.727 1 92.12 212 SER A N 1
ATOM 1762 C CA . SER A 1 212 ? -22.531 -12.57 10.703 1 92.12 212 SER A CA 1
ATOM 1763 C C . SER A 1 212 ? -22.375 -11.102 11.062 1 92.12 212 SER A C 1
ATOM 1765 O O . SER A 1 212 ? -23.344 -10.344 11.078 1 92.12 212 SER A O 1
ATOM 1767 N N . SER A 1 213 ? -21.156 -10.711 11.195 1 95.81 213 SER A N 1
ATOM 1768 C CA . SER A 1 213 ? -20.922 -9.344 11.656 1 95.81 213 SER A CA 1
ATOM 1769 C C . SER A 1 213 ? -20.219 -8.516 10.586 1 95.81 213 SER A C 1
ATOM 1771 O O . SER A 1 213 ? -19.438 -9.047 9.789 1 95.81 213 SER A O 1
ATOM 1773 N N . VAL A 1 214 ? -20.531 -7.297 10.672 1 96.31 214 VAL A N 1
ATOM 1774 C CA . VAL A 1 214 ? -19.844 -6.363 9.797 1 96.31 214 VAL A CA 1
ATOM 1775 C C . VAL A 1 214 ? -18.438 -6.105 10.328 1 96.31 214 VAL A C 1
ATOM 1777 O O . VAL A 1 214 ? -18.266 -5.578 11.438 1 96.31 214 VAL A O 1
ATOM 1780 N N . MET A 1 215 ? -17.469 -6.492 9.57 1 94.94 215 MET A N 1
ATOM 1781 C CA . MET A 1 215 ? -16.078 -6.199 9.93 1 94.94 215 MET A CA 1
ATOM 1782 C C . MET A 1 215 ? -15.719 -4.766 9.547 1 94.94 215 MET A C 1
ATOM 1784 O O . MET A 1 215 ? -15.133 -4.039 10.352 1 94.94 215 MET A O 1
ATOM 1788 N N . GLU A 1 216 ? -16.078 -4.371 8.32 1 95.62 216 GLU A N 1
ATOM 1789 C CA . GLU A 1 216 ? -15.812 -3.018 7.848 1 95.62 216 GLU A CA 1
ATOM 1790 C C . GLU A 1 216 ? -16.891 -2.559 6.867 1 95.62 216 GLU A C 1
ATOM 1792 O O . GLU A 1 216 ? -17.453 -3.373 6.141 1 95.62 216 GLU A O 1
ATOM 1797 N N . SER A 1 217 ? -17.062 -1.309 6.902 1 96.19 217 SER A N 1
ATOM 1798 C CA . SER A 1 217 ? -17.953 -0.648 5.961 1 96.19 217 SER A CA 1
ATOM 1799 C C . SER A 1 217 ? -17.266 0.536 5.285 1 96.19 217 SER A C 1
ATOM 1801 O O . SER A 1 217 ? -16.672 1.381 5.957 1 96.19 217 SER A O 1
ATOM 1803 N N . GLY A 1 218 ? -17.391 0.504 3.965 1 95.31 218 GLY A N 1
ATOM 1804 C CA . GLY A 1 218 ? -16.75 1.562 3.203 1 95.31 218 GLY A CA 1
ATOM 1805 C C . GLY A 1 218 ? -15.359 1.183 2.715 1 95.31 218 GLY A C 1
ATOM 1806 O O . GLY A 1 218 ? -14.602 0.533 3.434 1 95.31 218 GLY A O 1
ATOM 1807 N N . ALA A 1 219 ? -15.055 1.574 1.508 1 94.94 219 ALA A N 1
ATOM 1808 C CA . ALA A 1 219 ? -13.82 1.163 0.843 1 94.94 219 ALA A CA 1
ATOM 1809 C C . ALA A 1 219 ? -12.594 1.688 1.587 1 94.94 219 ALA A C 1
ATOM 1811 O O . ALA A 1 219 ? -11.609 0.968 1.757 1 94.94 219 ALA A O 1
ATOM 1812 N N . GLY A 1 220 ? -12.633 2.945 1.969 1 93.75 220 GLY A N 1
ATOM 1813 C CA . GLY A 1 220 ? -11.516 3.518 2.695 1 93.75 220 GLY A CA 1
ATOM 1814 C C . GLY A 1 220 ? -11.164 2.748 3.957 1 93.75 220 GLY A C 1
ATOM 1815 O O . GLY A 1 220 ? -10 2.445 4.207 1 93.75 220 GLY A O 1
ATOM 1816 N N . ASN A 1 221 ? -12.164 2.453 4.734 1 94.56 221 ASN A N 1
ATOM 1817 C CA . ASN A 1 221 ? -11.977 1.679 5.957 1 94.56 221 ASN A CA 1
ATOM 1818 C C . ASN A 1 221 ? -11.445 0.279 5.656 1 94.56 221 ASN A C 1
ATOM 1820 O O . ASN A 1 221 ? -10.594 -0.238 6.383 1 94.56 221 ASN A O 1
ATOM 1824 N N . LEU A 1 222 ? -11.984 -0.285 4.629 1 96.5 222 LEU A N 1
ATOM 1825 C CA . LEU A 1 222 ? -11.57 -1.633 4.258 1 96.5 222 LEU A CA 1
ATOM 1826 C C . LEU A 1 222 ? -10.094 -1.654 3.857 1 96.5 222 LEU A C 1
ATOM 1828 O O . LEU A 1 222 ? -9.344 -2.523 4.297 1 96.5 222 LEU A O 1
ATOM 1832 N N . ILE A 1 223 ? -9.695 -0.696 3.055 1 96.44 223 ILE A N 1
ATOM 1833 C CA . ILE A 1 223 ? -8.297 -0.577 2.645 1 96.44 223 ILE A CA 1
ATOM 1834 C C . ILE A 1 223 ? -7.406 -0.454 3.877 1 96.44 223 ILE A C 1
ATOM 1836 O O . ILE A 1 223 ? -6.414 -1.174 4.004 1 96.44 223 ILE A O 1
ATOM 1840 N N . ASN A 1 224 ? -7.758 0.388 4.754 1 95.81 224 ASN A N 1
ATOM 1841 C CA . ASN A 1 224 ? -6.961 0.621 5.953 1 95.81 224 ASN A CA 1
ATOM 1842 C C . ASN A 1 224 ? -6.879 -0.629 6.824 1 95.81 224 ASN A C 1
ATOM 1844 O O . ASN A 1 224 ? -5.84 -0.909 7.422 1 95.81 224 ASN A O 1
ATOM 1848 N N . ASN A 1 225 ? -8.008 -1.294 6.922 1 95.44 225 ASN A N 1
ATOM 1849 C CA . ASN A 1 225 ? -8.008 -2.545 7.672 1 95.44 225 ASN A CA 1
ATOM 1850 C C . ASN A 1 225 ? -7.008 -3.543 7.094 1 95.44 225 ASN A C 1
ATOM 1852 O O . ASN A 1 225 ? -6.258 -4.176 7.836 1 95.44 225 ASN A O 1
ATOM 1856 N N . PHE A 1 226 ? -6.988 -3.607 5.836 1 95.5 226 PHE A N 1
ATOM 1857 C CA . PHE A 1 226 ? -6.094 -4.574 5.207 1 95.5 226 PHE A CA 1
ATOM 1858 C C . PHE A 1 226 ? -4.656 -4.078 5.23 1 95.5 226 PHE A C 1
ATOM 1860 O O . PHE A 1 226 ? -3.717 -4.875 5.277 1 95.5 226 PHE A O 1
ATOM 1867 N N . LYS A 1 227 ? -4.441 -2.758 5.18 1 95.19 227 LYS A N 1
ATOM 1868 C CA . LYS A 1 227 ? -3.1 -2.246 5.449 1 95.19 227 LYS A CA 1
ATOM 1869 C C . LYS A 1 227 ? -2.588 -2.727 6.801 1 95.19 227 LYS A C 1
ATOM 1871 O O . LYS A 1 227 ? -1.428 -3.123 6.93 1 95.19 227 LYS A O 1
ATOM 1876 N N . ASN A 1 228 ? -3.451 -2.732 7.742 1 94.31 228 ASN A N 1
ATOM 1877 C CA . ASN A 1 228 ? -3.08 -3.225 9.062 1 94.31 228 ASN A CA 1
ATOM 1878 C C . ASN A 1 228 ? -2.785 -4.723 9.039 1 94.31 228 ASN A C 1
ATOM 1880 O O . ASN A 1 228 ? -1.816 -5.176 9.656 1 94.31 228 ASN A O 1
ATOM 1884 N N . THR A 1 229 ? -3.602 -5.477 8.328 1 91.56 229 THR A N 1
ATOM 1885 C CA . THR A 1 229 ? -3.393 -6.914 8.195 1 91.56 229 THR A CA 1
ATOM 1886 C C . THR A 1 229 ? -2.027 -7.207 7.582 1 91.56 229 THR A C 1
ATOM 1888 O O . THR A 1 229 ? -1.283 -8.055 8.086 1 91.56 229 THR A O 1
ATOM 1891 N N . SER A 1 230 ? -1.712 -6.496 6.559 1 91.69 230 SER A N 1
ATOM 1892 C CA . SER A 1 230 ? -0.453 -6.715 5.855 1 91.69 230 SER A CA 1
ATOM 1893 C C . SER A 1 230 ? 0.738 -6.273 6.699 1 91.69 230 SER A C 1
ATOM 1895 O O . SER A 1 230 ? 1.849 -6.781 6.527 1 91.69 230 SER A O 1
ATOM 1897 N N . HIS A 1 231 ? 0.494 -5.316 7.535 1 90.81 231 HIS A N 1
ATOM 1898 C CA . HIS A 1 231 ? 1.544 -4.812 8.414 1 90.81 231 HIS A CA 1
ATOM 1899 C C . HIS A 1 231 ? 1.98 -5.875 9.414 1 90.81 231 HIS A C 1
ATOM 1901 O O . HIS A 1 231 ? 3.133 -5.883 9.852 1 90.81 231 HIS A O 1
ATOM 1907 N N . LYS A 1 232 ? 1.173 -6.805 9.719 1 87.69 232 LYS A N 1
ATOM 1908 C CA . LYS A 1 232 ? 1.422 -7.793 10.773 1 87.69 232 LYS A CA 1
ATOM 1909 C C . LYS A 1 232 ? 2.029 -9.07 10.195 1 87.69 232 LYS A C 1
ATOM 1911 O O . LYS A 1 232 ? 2.59 -9.883 10.93 1 87.69 232 LYS A O 1
ATOM 1916 N N . GLU A 1 233 ? 1.878 -9.195 8.867 1 87.81 233 GLU A N 1
ATOM 1917 C CA . GLU A 1 233 ? 2.326 -10.43 8.227 1 87.81 233 GLU A CA 1
ATOM 1918 C C . GLU A 1 233 ? 3.336 -10.141 7.121 1 87.81 233 GLU A C 1
ATOM 1920 O O . GLU A 1 233 ? 3.125 -9.258 6.293 1 87.81 233 GLU A O 1
ATOM 1925 N N . PRO A 1 234 ? 4.371 -10.891 7.09 1 86.44 234 PRO A N 1
ATOM 1926 C CA . PRO A 1 234 ? 5.352 -10.648 6.027 1 86.44 234 PRO A CA 1
ATOM 1927 C C . PRO A 1 234 ? 4.781 -10.875 4.633 1 86.44 234 PRO A C 1
ATOM 1929 O O . PRO A 1 234 ? 5.082 -10.125 3.705 1 86.44 234 PRO A O 1
ATOM 1932 N N . ALA A 1 235 ? 4.008 -11.961 4.562 1 91.38 235 ALA A N 1
ATOM 1933 C CA . ALA A 1 235 ? 3.432 -12.297 3.262 1 91.38 235 ALA A CA 1
ATOM 1934 C C . ALA A 1 235 ? 2.004 -12.812 3.412 1 91.38 235 ALA A C 1
ATOM 1936 O O . ALA A 1 235 ? 1.676 -13.469 4.406 1 91.38 235 ALA A O 1
ATOM 1937 N N . LEU A 1 236 ? 1.203 -12.445 2.43 1 92.81 236 LEU A N 1
ATOM 1938 C CA . LEU A 1 236 ? -0.18 -12.898 2.35 1 92.81 236 LEU A CA 1
ATOM 1939 C C . LEU A 1 236 ? -0.432 -13.648 1.042 1 92.81 236 LEU A C 1
ATOM 1941 O O . LEU A 1 236 ? 0.196 -13.344 0.023 1 92.81 236 LEU A O 1
ATOM 1945 N N . GLU A 1 237 ? -1.264 -14.625 1.092 1 95.38 237 GLU A N 1
ATOM 1946 C CA . GLU A 1 237 ? -1.694 -15.359 -0.095 1 95.38 237 GLU A CA 1
ATOM 1947 C C . GLU A 1 237 ? -3.172 -15.727 -0.009 1 95.38 237 GLU A C 1
ATOM 1949 O O . GLU A 1 237 ? -3.541 -16.656 0.705 1 95.38 237 GLU A O 1
ATOM 1954 N N . HIS A 1 238 ? -3.963 -15.07 -0.755 1 96.88 238 HIS A N 1
ATOM 1955 C CA . HIS A 1 238 ? -5.387 -15.367 -0.835 1 96.88 238 HIS A CA 1
ATOM 1956 C C . HIS A 1 238 ? -5.715 -16.156 -2.096 1 96.88 238 HIS A C 1
ATOM 1958 O O . HIS A 1 238 ? -6.34 -15.633 -3.02 1 96.88 238 HIS A O 1
ATOM 1964 N N . ALA A 1 239 ? -5.316 -17.438 -2.062 1 96.75 239 ALA A N 1
ATOM 1965 C CA . ALA A 1 239 ? -5.676 -18.391 -3.113 1 96.75 239 ALA A CA 1
ATOM 1966 C C . ALA A 1 239 ? -7.145 -18.797 -3.012 1 96.75 239 ALA A C 1
ATOM 1968 O O . ALA A 1 239 ? -7.625 -19.141 -1.931 1 96.75 239 ALA A O 1
ATOM 1969 N N . VAL A 1 240 ? -7.828 -18.75 -4.188 1 97.19 240 VAL A N 1
ATOM 1970 C CA . VAL A 1 240 ? -9.273 -18.953 -4.133 1 97.19 240 VAL A CA 1
ATOM 1971 C C . VAL A 1 240 ? -9.703 -19.938 -5.215 1 97.19 240 VAL A C 1
ATOM 1973 O O . VAL A 1 240 ? -9.242 -19.859 -6.359 1 97.19 240 VAL A O 1
ATOM 1976 N N . LYS A 1 241 ? -10.508 -20.859 -4.871 1 95.5 241 LYS A N 1
ATOM 1977 C CA . LYS A 1 241 ? -11.242 -21.703 -5.805 1 95.5 241 LYS A CA 1
ATOM 1978 C C . LYS A 1 241 ? -12.641 -21.141 -6.059 1 95.5 241 LYS A C 1
ATOM 1980 O O . LYS A 1 241 ? -13.438 -21 -5.129 1 95.5 241 LYS A O 1
ATOM 1985 N N . ILE A 1 242 ? -12.938 -20.828 -7.301 1 97.38 242 ILE A N 1
ATOM 1986 C CA . ILE A 1 242 ? -14.281 -20.375 -7.652 1 97.38 242 ILE A CA 1
ATOM 1987 C C . ILE A 1 242 ? -15.211 -21.578 -7.797 1 97.38 242 ILE A C 1
ATOM 1989 O O . ILE A 1 242 ? -14.938 -22.5 -8.57 1 97.38 242 ILE A O 1
ATOM 1993 N N . VAL A 1 243 ? -16.312 -21.531 -7.133 1 95.5 243 VAL A N 1
ATOM 1994 C CA . VAL A 1 243 ? -17.203 -22.688 -7.055 1 95.5 243 VAL A CA 1
ATOM 1995 C C . VAL A 1 243 ? -18.438 -22.438 -7.914 1 95.5 243 VAL A C 1
ATOM 1997 O O . VAL A 1 243 ? -18.969 -23.359 -8.547 1 95.5 243 VAL A O 1
ATOM 2000 N N . ASP A 1 244 ? -18.922 -21.266 -7.801 1 97.19 244 ASP A N 1
ATOM 2001 C CA . ASP A 1 244 ? -20.141 -20.938 -8.539 1 97.19 244 ASP A CA 1
ATOM 2002 C C . ASP A 1 244 ? -20.234 -19.438 -8.797 1 97.19 244 ASP A C 1
ATOM 2004 O O . ASP A 1 244 ? -19.703 -18.625 -8.031 1 97.19 244 ASP A O 1
ATOM 2008 N N . ILE A 1 245 ? -20.859 -19.125 -9.938 1 98.38 245 ILE A N 1
ATOM 2009 C CA . ILE A 1 245 ? -21.172 -17.75 -10.281 1 98.38 245 ILE A CA 1
ATOM 2010 C C . ILE A 1 245 ? -22.594 -17.672 -10.844 1 98.38 245 ILE A C 1
ATOM 2012 O O . ILE A 1 245 ? -22.938 -18.406 -11.773 1 98.38 245 ILE A O 1
ATOM 2016 N N . GLN A 1 246 ? -23.375 -16.875 -10.273 1 98.56 246 GLN A N 1
ATOM 2017 C CA . GLN A 1 246 ? -24.734 -16.625 -10.758 1 98.56 246 GLN A CA 1
ATOM 2018 C C . GLN A 1 246 ? -24.875 -15.172 -11.227 1 98.56 246 GLN A C 1
ATOM 2020 O O . GLN A 1 246 ? -24.562 -14.234 -10.484 1 98.56 246 GLN A O 1
ATOM 2025 N N . ILE A 1 247 ? -25.328 -15.039 -12.477 1 98.19 247 ILE A N 1
ATOM 2026 C CA . ILE A 1 247 ? -25.453 -13.711 -13.055 1 98.19 247 ILE A CA 1
ATOM 2027 C C . ILE A 1 247 ? -26.922 -13.422 -13.359 1 98.19 247 ILE A C 1
ATOM 2029 O O . ILE A 1 247 ? -27.609 -14.25 -13.969 1 98.19 247 ILE A O 1
ATOM 2033 N N . ASP A 1 248 ? -27.391 -12.375 -12.945 1 97.75 248 ASP A N 1
ATOM 2034 C CA . ASP A 1 248 ? -28.734 -11.875 -13.219 1 97.75 248 ASP A CA 1
ATOM 2035 C C . ASP A 1 248 ? -28.703 -10.414 -13.656 1 97.75 248 ASP A C 1
ATOM 2037 O O . ASP A 1 248 ? -28.766 -9.508 -12.82 1 97.75 248 ASP A O 1
ATOM 2041 N N . GLY A 1 249 ? -28.672 -10.219 -15.031 1 96.06 249 GLY A N 1
ATOM 2042 C CA . GLY A 1 249 ? -28.531 -8.859 -15.531 1 96.06 249 GLY A CA 1
ATOM 2043 C C . GLY A 1 249 ? -27.219 -8.203 -15.125 1 96.06 249 GLY A C 1
ATOM 2044 O O . GLY A 1 249 ? -26.141 -8.703 -15.445 1 96.06 249 GLY A O 1
ATOM 2045 N N . ASP A 1 250 ? -27.375 -7.148 -14.32 1 97.12 250 ASP A N 1
ATOM 2046 C CA . ASP A 1 250 ? -26.203 -6.383 -13.914 1 97.12 250 ASP A CA 1
ATOM 2047 C C . ASP A 1 250 ? -25.812 -6.707 -12.469 1 97.12 250 ASP A C 1
ATOM 2049 O O . ASP A 1 250 ? -25.062 -5.957 -11.844 1 97.12 250 ASP A O 1
ATOM 2053 N N . GLU A 1 251 ? -26.312 -7.762 -12.008 1 98.12 251 GLU A N 1
ATOM 2054 C CA . GLU A 1 251 ? -25.922 -8.258 -10.688 1 98.12 251 GLU A CA 1
ATOM 2055 C C . GLU A 1 251 ? -25.406 -9.688 -10.766 1 98.12 251 GLU A C 1
ATOM 2057 O O . GLU A 1 251 ? -25.75 -10.43 -11.688 1 98.12 251 GLU A O 1
ATOM 2062 N N . ALA A 1 252 ? -24.547 -10.023 -9.82 1 98.69 252 ALA A N 1
ATOM 2063 C CA . ALA A 1 252 ? -24 -11.375 -9.805 1 98.69 252 ALA A CA 1
ATOM 2064 C C . ALA A 1 252 ? -23.609 -11.789 -8.383 1 98.69 252 ALA A C 1
ATOM 2066 O O . ALA A 1 252 ? -23.453 -10.938 -7.508 1 98.69 252 ALA A O 1
ATOM 2067 N N . VAL A 1 253 ? -23.562 -13.031 -8.156 1 98.75 253 VAL A N 1
ATOM 2068 C CA . VAL A 1 253 ? -23.047 -13.617 -6.926 1 98.75 253 VAL A CA 1
ATOM 2069 C C . VAL A 1 253 ? -21.922 -14.609 -7.246 1 98.75 253 VAL A C 1
ATOM 2071 O O . VAL A 1 253 ? -22.094 -15.469 -8.117 1 98.75 253 VAL A O 1
ATOM 2074 N N . LEU A 1 254 ? -20.781 -14.445 -6.625 1 98.69 254 LEU A N 1
ATOM 2075 C CA . LEU A 1 254 ? -19.656 -15.367 -6.746 1 98.69 254 LEU A CA 1
ATOM 2076 C C . LEU A 1 254 ? -19.453 -16.156 -5.461 1 98.69 254 LEU A C 1
ATOM 2078 O O . LEU A 1 254 ? -19.422 -15.586 -4.371 1 98.69 254 LEU A O 1
ATOM 2082 N N . TYR A 1 255 ? -19.359 -17.422 -5.566 1 98.5 255 TYR A N 1
ATOM 2083 C CA . TYR A 1 255 ? -19.016 -18.312 -4.465 1 98.5 255 TYR A CA 1
ATOM 2084 C C . TYR A 1 255 ? -17.625 -18.891 -4.652 1 98.5 255 TYR A C 1
ATOM 2086 O O . TYR A 1 255 ? -17.281 -19.359 -5.738 1 98.5 255 TYR A O 1
ATOM 2094 N N . GLY A 1 256 ? -16.844 -18.797 -3.598 1 97.44 256 GLY A N 1
ATOM 2095 C CA . GLY A 1 256 ? -15.5 -19.344 -3.666 1 97.44 256 GLY A CA 1
ATOM 2096 C C . GLY A 1 256 ? -15 -19.859 -2.336 1 97.44 256 GLY A C 1
ATOM 2097 O O . GLY A 1 256 ? -15.602 -19.609 -1.293 1 97.44 256 GLY A O 1
ATOM 2098 N N . TYR A 1 257 ? -13.898 -20.656 -2.4 1 96.06 257 TYR A N 1
ATOM 2099 C CA . TYR A 1 257 ? -13.227 -21.203 -1.225 1 96.06 257 TYR A CA 1
ATOM 2100 C C . TYR A 1 257 ? -11.797 -20.688 -1.12 1 96.06 257 TYR A C 1
ATOM 2102 O O . TYR A 1 257 ? -11.078 -20.625 -2.121 1 96.06 257 TYR A O 1
ATOM 2110 N N . ARG A 1 258 ? -11.453 -20.266 0.049 1 95.62 258 ARG A N 1
ATOM 2111 C CA . ARG A 1 258 ? -10.07 -19.875 0.303 1 95.62 258 ARG A CA 1
ATOM 2112 C C . ARG A 1 258 ? -9.195 -21.109 0.539 1 95.62 258 ARG A C 1
ATOM 2114 O O . ARG A 1 258 ? -9.523 -21.969 1.358 1 95.62 258 ARG A O 1
ATOM 2121 N N . ILE A 1 259 ? -8.117 -21.203 -0.195 1 92.19 259 ILE A N 1
ATOM 2122 C CA . ILE A 1 259 ? -7.176 -22.312 -0.094 1 92.19 259 ILE A CA 1
ATOM 2123 C C . ILE A 1 259 ? -5.969 -21.891 0.746 1 92.19 259 ILE A C 1
ATOM 2125 O O . ILE A 1 259 ? -5.242 -20.969 0.38 1 92.19 259 ILE A O 1
ATOM 2129 N N . GLU A 1 260 ? -5.742 -22.531 1.871 1 87.5 260 GLU A N 1
ATOM 2130 C CA . GLU A 1 260 ? -4.629 -22.219 2.76 1 87.5 260 GLU A CA 1
ATOM 2131 C C . GLU A 1 260 ? -4.004 -23.484 3.336 1 87.5 260 GLU A C 1
ATOM 2133 O O . GLU A 1 260 ? -4.117 -23.75 4.535 1 87.5 260 GLU A O 1
ATOM 2138 N N . PRO A 1 261 ? -3.238 -24.109 2.594 1 78.69 261 PRO A N 1
ATOM 2139 C CA . PRO A 1 261 ? -2.689 -25.375 3.084 1 78.69 261 PRO A CA 1
ATOM 2140 C C . PRO A 1 261 ? -1.668 -25.188 4.203 1 78.69 261 PRO A C 1
ATOM 2142 O O . PRO A 1 261 ? -1.559 -26.031 5.094 1 78.69 261 PRO A O 1
ATOM 2145 N N . HIS A 1 262 ? -0.946 -24.172 4.25 1 76.62 262 HIS A N 1
ATOM 2146 C CA . HIS A 1 262 ? 0.14 -23.984 5.207 1 76.62 262 HIS A CA 1
ATOM 2147 C C . HIS A 1 262 ? -0.398 -23.734 6.613 1 76.62 262 HIS A C 1
ATOM 2149 O O . HIS A 1 262 ? 0.323 -23.891 7.598 1 76.62 262 HIS A O 1
ATOM 2155 N N . ARG A 1 263 ? -1.517 -23.312 6.613 1 73.38 263 ARG A N 1
ATOM 2156 C CA . ARG A 1 263 ? -2.08 -23.047 7.938 1 73.38 263 ARG A CA 1
ATOM 2157 C C . ARG A 1 263 ? -2.904 -24.25 8.414 1 73.38 263 ARG A C 1
ATOM 2159 O O . ARG A 1 263 ? -3.004 -24.484 9.617 1 73.38 263 ARG A O 1
ATOM 2166 N N . LEU A 1 264 ? -3.471 -24.938 7.516 1 66.88 264 LEU A N 1
ATOM 2167 C CA . LEU A 1 264 ? -4.41 -25.984 7.879 1 66.88 264 LEU A CA 1
ATOM 2168 C C . LEU A 1 264 ? -3.848 -27.359 7.531 1 66.88 264 LEU A C 1
ATOM 2170 O O . LEU A 1 264 ? -4.043 -28.328 8.281 1 66.88 264 LEU A O 1
ATOM 2174 N N . GLY A 1 265 ? -3.299 -27.469 6.461 1 55.78 265 GLY A N 1
ATOM 2175 C CA . GLY A 1 265 ? -2.922 -28.734 5.855 1 55.78 265 GLY A CA 1
ATOM 2176 C C . GLY A 1 265 ? -1.734 -29.391 6.531 1 55.78 265 GLY A C 1
ATOM 2177 O O . GLY A 1 265 ? -1.721 -30.609 6.727 1 55.78 265 GLY A O 1
ATOM 2178 N N . SER A 1 266 ? -0.878 -28.531 6.906 1 61.56 266 SER A N 1
ATOM 2179 C CA . SER A 1 266 ? 0.362 -29.125 7.406 1 61.56 266 SER A CA 1
ATOM 2180 C C . SER A 1 266 ? 0.116 -29.938 8.672 1 61.56 266 SER A C 1
ATOM 2182 O O . SER A 1 266 ? 0.803 -30.938 8.914 1 61.56 266 SER A O 1
ATOM 2184 N N . LYS A 1 267 ? -0.96 -29.562 9.203 1 63.34 267 LYS A N 1
ATOM 2185 C CA . LYS A 1 267 ? -1.271 -30.297 10.43 1 63.34 267 LYS A CA 1
ATOM 2186 C C . LYS A 1 267 ? -1.977 -31.609 10.125 1 63.34 267 LYS A C 1
ATOM 2188 O O . LYS A 1 267 ? -1.914 -32.562 10.922 1 63.34 267 LYS A O 1
ATOM 2193 N N . ASN A 1 268 ? -2.381 -31.562 8.914 1 68.38 268 ASN A N 1
ATOM 2194 C CA . ASN A 1 268 ? -3.215 -32.719 8.586 1 68.38 268 ASN A CA 1
ATOM 2195 C C . ASN A 1 268 ? -2.621 -33.531 7.445 1 68.38 268 ASN A C 1
ATOM 2197 O O . ASN A 1 268 ? -3.225 -34.5 6.992 1 68.38 268 ASN A O 1
ATOM 2201 N N . LEU A 1 269 ? -1.516 -33.125 7.078 1 77.62 269 LEU A N 1
ATOM 2202 C CA . LEU A 1 269 ? -0.917 -33.75 5.918 1 77.62 269 LEU A CA 1
ATOM 2203 C C . LEU A 1 269 ? -0.229 -35.062 6.316 1 77.62 269 LEU A C 1
ATOM 2205 O O . LEU A 1 269 ? 0.626 -35.062 7.203 1 77.62 269 LEU A O 1
ATOM 2209 N N . ASN A 1 270 ? -0.722 -36.062 5.84 1 80.62 270 ASN A N 1
ATOM 2210 C CA . ASN A 1 270 ? -0.135 -37.406 5.961 1 80.62 270 ASN A CA 1
ATOM 2211 C C . ASN A 1 270 ? -0.383 -38.219 4.707 1 80.62 270 ASN A C 1
ATOM 2213 O O . ASN A 1 270 ? -0.867 -37.719 3.699 1 80.62 270 ASN A O 1
ATOM 2217 N N . ARG A 1 271 ? 0.045 -39.438 4.789 1 83.44 271 ARG A N 1
ATOM 2218 C CA . ARG A 1 271 ? -0.032 -40.312 3.623 1 83.44 271 ARG A CA 1
ATOM 2219 C C . ARG A 1 271 ? -1.472 -40.438 3.141 1 83.44 271 ARG A C 1
ATOM 2221 O O . ARG A 1 271 ? -1.723 -40.531 1.936 1 83.44 271 ARG A O 1
ATOM 2228 N N . ASP A 1 272 ? -2.389 -40.406 4.016 1 79.31 272 ASP A N 1
ATOM 2229 C CA . ASP A 1 272 ? -3.789 -40.656 3.689 1 79.31 272 ASP A CA 1
ATOM 2230 C C . ASP A 1 272 ? -4.473 -39.375 3.199 1 79.31 272 ASP A C 1
ATOM 2232 O O . ASP A 1 272 ? -5.516 -39.438 2.541 1 79.31 272 ASP A O 1
ATOM 2236 N N . THR A 1 273 ? -3.854 -38.25 3.521 1 79.12 273 THR A N 1
ATOM 2237 C CA . THR A 1 273 ? -4.547 -37 3.23 1 79.12 273 THR A CA 1
ATOM 2238 C C . THR A 1 273 ? -3.836 -36.219 2.117 1 79.12 273 THR A C 1
ATOM 2240 O O . THR A 1 273 ? -4.207 -35.094 1.8 1 79.12 273 THR A O 1
ATOM 2243 N N . LEU A 1 274 ? -2.883 -36.844 1.604 1 77.94 274 LEU A N 1
ATOM 2244 C CA . LEU A 1 274 ? -2.076 -36.219 0.559 1 77.94 274 LEU A CA 1
ATOM 2245 C C . LEU A 1 274 ? -2.938 -35.844 -0.641 1 77.94 274 LEU A C 1
ATOM 2247 O O . LEU A 1 274 ? -2.576 -34.938 -1.415 1 77.94 274 LEU A O 1
ATOM 2251 N N . HIS A 1 275 ? -4.129 -36.375 -0.726 1 78.69 275 HIS A N 1
ATOM 2252 C CA . HIS A 1 275 ? -5 -36.156 -1.874 1 78.69 275 HIS A CA 1
ATOM 2253 C C . HIS A 1 275 ? -6.199 -35.312 -1.504 1 78.69 275 HIS A C 1
ATOM 2255 O O . HIS A 1 275 ? -7.258 -35.406 -2.131 1 78.69 275 HIS A O 1
ATOM 2261 N N . GLN A 1 276 ? -6.016 -34.562 -0.49 1 79.62 276 GLN A N 1
ATOM 2262 C CA . GLN A 1 276 ? -7.094 -33.656 -0.069 1 79.62 276 GLN A CA 1
ATOM 2263 C C . GLN A 1 276 ? -6.691 -32.188 -0.225 1 79.62 276 GLN A C 1
ATOM 2265 O O . GLN A 1 276 ? -5.527 -31.844 -0.026 1 79.62 276 GLN A O 1
ATOM 2270 N N . SER A 1 277 ? -7.711 -31.516 -0.64 1 83.06 277 SER A N 1
ATOM 2271 C CA . SER A 1 277 ? -7.574 -30.062 -0.647 1 83.06 277 SER A CA 1
ATOM 2272 C C . SER A 1 277 ? -8.25 -29.438 0.57 1 83.06 277 SER A C 1
ATOM 2274 O O . SER A 1 277 ? -9.422 -29.703 0.84 1 83.06 277 SER A O 1
ATOM 2276 N N . PHE A 1 278 ? -7.527 -28.641 1.233 1 84 278 PHE A N 1
ATOM 2277 C CA . PHE A 1 278 ? -8.039 -28.016 2.449 1 84 278 PHE A CA 1
ATOM 2278 C C . PHE A 1 278 ? -8.391 -26.547 2.201 1 84 278 PHE A C 1
ATOM 2280 O O . PHE A 1 278 ? -7.652 -25.828 1.523 1 84 278 PHE A O 1
ATOM 2287 N N . TYR A 1 279 ? -9.539 -26.203 2.783 1 90.25 279 TYR A N 1
ATOM 2288 C CA . TYR A 1 279 ? -10.031 -24.844 2.666 1 90.25 279 TYR A CA 1
ATOM 2289 C C . TYR A 1 279 ? -10.25 -24.219 4.039 1 90.25 279 TYR A C 1
ATOM 2291 O O . TYR A 1 279 ? -10.547 -24.922 5.008 1 90.25 279 TYR A O 1
ATOM 2299 N N . SER A 1 280 ? -10.086 -22.906 4.109 1 92.12 280 SER A N 1
ATOM 2300 C CA . SER A 1 280 ? -10.156 -22.25 5.41 1 92.12 280 SER A CA 1
ATOM 2301 C C . SER A 1 280 ? -11.359 -21.312 5.496 1 92.12 280 SER A C 1
ATOM 2303 O O . SER A 1 280 ? -11.719 -20.859 6.582 1 92.12 280 SER A O 1
ATOM 2305 N N . ALA A 1 281 ? -11.977 -21.016 4.383 1 95.06 281 ALA A N 1
ATOM 2306 C CA . ALA A 1 281 ? -13.094 -20.078 4.41 1 95.06 281 ALA A CA 1
ATOM 2307 C C . ALA A 1 281 ? -13.922 -20.156 3.129 1 95.06 281 ALA A C 1
ATOM 2309 O O . ALA A 1 281 ? -13.43 -20.641 2.102 1 95.06 281 ALA A O 1
ATOM 2310 N N . LYS A 1 282 ? -15.133 -19.734 3.303 1 96.31 282 LYS A N 1
ATOM 2311 C CA . LYS A 1 282 ? -16.047 -19.578 2.166 1 96.31 282 LYS A CA 1
ATOM 2312 C C . LYS A 1 282 ? -16.281 -18.109 1.862 1 96.31 282 LYS A C 1
ATOM 2314 O O . LYS A 1 282 ? -16.438 -17.297 2.777 1 96.31 282 LYS A O 1
ATOM 2319 N N . TYR A 1 283 ? -16.312 -17.844 0.585 1 97.88 283 TYR A N 1
ATOM 2320 C CA . TYR A 1 283 ? -16.688 -16.516 0.106 1 97.88 283 TYR A CA 1
ATOM 2321 C C . TYR A 1 283 ? -18.062 -16.531 -0.52 1 97.88 283 TYR A C 1
ATOM 2323 O O . TYR A 1 283 ? -18.422 -17.469 -1.23 1 97.88 283 TYR A O 1
ATOM 2331 N N . LYS A 1 284 ? -18.844 -15.625 -0.242 1 98.56 284 LYS A N 1
ATOM 2332 C CA . LYS A 1 284 ? -20.016 -15.195 -0.997 1 98.56 284 LYS A CA 1
ATOM 2333 C C . LYS A 1 284 ? -19.969 -13.703 -1.303 1 98.56 284 LYS A C 1
ATOM 2335 O O . LYS A 1 284 ? -20.203 -12.875 -0.424 1 98.56 284 LYS A O 1
ATOM 2340 N N . ASN A 1 285 ? -19.672 -13.391 -2.52 1 98.75 285 ASN A N 1
ATOM 2341 C CA . ASN A 1 285 ? -19.484 -12 -2.924 1 98.75 285 ASN A CA 1
ATOM 2342 C C . ASN A 1 285 ? -20.625 -11.516 -3.816 1 98.75 285 ASN A C 1
ATOM 2344 O O . ASN A 1 285 ? -20.969 -12.172 -4.805 1 98.75 285 ASN A O 1
ATOM 2348 N N . LEU A 1 286 ? -21.188 -10.461 -3.477 1 98.81 286 LEU A N 1
ATOM 2349 C CA . LEU A 1 286 ? -22.188 -9.82 -4.328 1 98.81 286 LEU A CA 1
ATOM 2350 C C . LEU A 1 286 ? -21.531 -8.75 -5.207 1 98.81 286 LEU A C 1
ATOM 2352 O O . LEU A 1 286 ? -20.766 -7.922 -4.723 1 98.81 286 LEU A O 1
ATOM 2356 N N . LEU A 1 287 ? -21.828 -8.82 -6.504 1 98.75 287 LEU A N 1
ATOM 2357 C CA . LEU A 1 287 ? -21.25 -7.887 -7.465 1 98.75 287 LEU A CA 1
ATOM 2358 C C . LEU A 1 287 ? -22.328 -7.152 -8.242 1 98.75 287 LEU A C 1
ATOM 2360 O O . LEU A 1 287 ? -23.438 -7.664 -8.398 1 98.75 287 LEU A O 1
ATOM 2364 N N . ARG A 1 288 ? -21.969 -6.023 -8.711 1 98.19 288 ARG A N 1
ATOM 2365 C CA . ARG A 1 288 ? -22.781 -5.266 -9.648 1 98.19 288 ARG A CA 1
ATOM 2366 C C . ARG A 1 288 ? -21.938 -4.684 -10.781 1 98.19 288 ARG A C 1
ATOM 2368 O O . ARG A 1 288 ? -20.75 -4.414 -10.594 1 98.19 288 ARG A O 1
ATOM 2375 N N . LYS A 1 289 ? -22.609 -4.57 -11.891 1 95.81 289 LYS A N 1
ATOM 2376 C CA . LYS A 1 289 ? -21.938 -4.051 -13.078 1 95.81 289 LYS A CA 1
ATOM 2377 C C . LYS A 1 289 ? -22.25 -2.566 -13.273 1 95.81 289 LYS A C 1
ATOM 2379 O O . LYS A 1 289 ? -23.406 -2.166 -13.305 1 95.81 289 LYS A O 1
ATOM 2384 N N . ALA A 1 290 ? -21.141 -1.808 -13.172 1 85.88 290 ALA A N 1
ATOM 2385 C CA . ALA A 1 290 ? -21.266 -0.383 -13.469 1 85.88 290 ALA A CA 1
ATOM 2386 C C . ALA A 1 290 ? -20.234 0.052 -14.5 1 85.88 290 ALA A C 1
ATOM 2388 O O . ALA A 1 290 ? -19.047 -0.24 -14.367 1 85.88 290 ALA A O 1
ATOM 2389 N N . ASP A 1 291 ? -20.672 0.771 -15.555 1 84.94 291 ASP A N 1
ATOM 2390 C CA . ASP A 1 291 ? -19.828 1.255 -16.641 1 84.94 291 ASP A CA 1
ATOM 2391 C C . ASP A 1 291 ? -19.016 0.116 -17.266 1 84.94 291 ASP A C 1
ATOM 2393 O O . ASP A 1 291 ? -17.812 0.25 -17.469 1 84.94 291 ASP A O 1
ATOM 2397 N N . GLY A 1 292 ? -19.609 -1.005 -17.297 1 86.94 292 GLY A N 1
ATOM 2398 C CA . GLY A 1 292 ? -19.016 -2.143 -17.984 1 86.94 292 GLY A CA 1
ATOM 2399 C C . GLY A 1 292 ? -18.062 -2.941 -17.125 1 86.94 292 GLY A C 1
ATOM 2400 O O . GLY A 1 292 ? -17.469 -3.924 -17.578 1 86.94 292 GLY A O 1
ATOM 2401 N N . GLN A 1 293 ? -17.969 -2.615 -15.93 1 93.81 293 GLN A N 1
ATOM 2402 C CA . GLN A 1 293 ? -17.031 -3.312 -15.047 1 93.81 293 GLN A CA 1
ATOM 2403 C C . GLN A 1 293 ? -17.75 -3.92 -13.852 1 93.81 293 GLN A C 1
ATOM 2405 O O . GLN A 1 293 ? -18.625 -3.285 -13.258 1 93.81 293 GLN A O 1
ATOM 2410 N N . TRP A 1 294 ? -17.469 -5.199 -13.594 1 98 294 TRP A N 1
ATOM 2411 C CA . TRP A 1 294 ? -17.984 -5.855 -12.398 1 98 294 TRP A CA 1
ATOM 2412 C C . TRP A 1 294 ? -17.203 -5.441 -11.164 1 98 294 TRP A C 1
ATOM 2414 O O . TRP A 1 294 ? -15.961 -5.445 -11.188 1 98 294 TRP A O 1
ATOM 2424 N N . LYS A 1 295 ? -17.922 -5.047 -10.102 1 98.38 295 LYS A N 1
ATOM 2425 C CA . LYS A 1 295 ? -17.297 -4.711 -8.82 1 98.38 295 LYS A CA 1
ATOM 2426 C C . LYS A 1 295 ? -18.078 -5.328 -7.66 1 98.38 295 LYS A C 1
ATOM 2428 O O . LYS A 1 295 ? -19.312 -5.414 -7.703 1 98.38 295 LYS A O 1
ATOM 2433 N N . MET A 1 296 ? -17.391 -5.688 -6.684 1 98.5 296 MET A N 1
ATOM 2434 C CA . MET A 1 296 ? -18.031 -6.227 -5.488 1 98.5 296 MET A CA 1
ATOM 2435 C C . MET A 1 296 ? -18.594 -5.105 -4.617 1 98.5 296 MET A C 1
ATOM 2437 O O . MET A 1 296 ? -17.953 -4.07 -4.445 1 98.5 296 MET A O 1
ATOM 2441 N N . TYR A 1 297 ? -19.812 -5.32 -4.098 1 98.38 297 TYR A N 1
ATOM 2442 C CA . TYR A 1 297 ? -20.344 -4.332 -3.168 1 98.38 297 TYR A CA 1
ATOM 2443 C C . TYR A 1 297 ? -20.625 -4.957 -1.806 1 98.38 297 TYR A C 1
ATOM 2445 O O . TYR A 1 297 ? -20.828 -4.246 -0.818 1 98.38 297 TYR A O 1
ATOM 2453 N N . GLU A 1 298 ? -20.578 -6.297 -1.699 1 98.62 298 GLU A N 1
ATOM 2454 C CA . GLU A 1 298 ? -20.562 -7.027 -0.436 1 98.62 298 GLU A CA 1
ATOM 2455 C C . GLU A 1 298 ? -19.656 -8.25 -0.505 1 98.62 298 GLU A C 1
ATOM 2457 O O . GLU A 1 298 ? -19.625 -8.953 -1.515 1 98.62 298 GLU A O 1
ATOM 2462 N N . ILE A 1 299 ? -18.953 -8.445 0.503 1 98.62 299 ILE A N 1
ATOM 2463 C CA . ILE A 1 299 ? -18.172 -9.656 0.677 1 98.62 299 ILE A CA 1
ATOM 2464 C C . ILE A 1 299 ? -18.578 -10.367 1.963 1 98.62 299 ILE A C 1
ATOM 2466 O O . ILE A 1 299 ? -18.578 -9.766 3.041 1 98.62 299 ILE A O 1
ATOM 2470 N N . HIS A 1 300 ? -18.984 -11.523 1.854 1 98.5 300 HIS A N 1
ATOM 2471 C CA . HIS A 1 300 ? -19.297 -12.375 2.992 1 98.5 300 HIS A CA 1
ATOM 2472 C C . HIS A 1 300 ? -18.234 -13.461 3.172 1 98.5 300 HIS A C 1
ATOM 2474 O O . HIS A 1 300 ? -18.141 -14.375 2.354 1 98.5 300 HIS A O 1
ATOM 2480 N N . TYR A 1 301 ? -17.547 -13.289 4.191 1 97.94 301 TYR A N 1
ATOM 2481 C CA . TYR A 1 301 ? -16.438 -14.195 4.504 1 97.94 301 TYR A CA 1
ATOM 2482 C C . TYR A 1 301 ? -16.781 -15.086 5.691 1 97.94 301 TYR A C 1
ATOM 2484 O O . TYR A 1 301 ? -16.953 -14.602 6.812 1 97.94 301 TYR A O 1
ATOM 2492 N N . GLN A 1 302 ? -16.859 -16.344 5.488 1 96.25 302 GLN A N 1
ATOM 2493 C CA . GLN A 1 302 ? -17.203 -17.297 6.539 1 96.25 302 GLN A CA 1
ATOM 2494 C C . GLN A 1 302 ? -16.062 -18.266 6.801 1 96.25 302 GLN A C 1
ATOM 2496 O O . GLN A 1 302 ? -15.852 -19.219 6.043 1 96.25 302 GLN A O 1
ATOM 2501 N N . SER A 1 303 ? -15.508 -18.141 7.93 1 93.19 303 SER A N 1
ATOM 2502 C CA . SER A 1 303 ? -14.406 -19.031 8.297 1 93.19 303 SER A CA 1
ATOM 2503 C C . SER A 1 303 ? -14.906 -20.422 8.641 1 93.19 303 SER A C 1
ATOM 2505 O O . SER A 1 303 ? -16 -20.578 9.188 1 93.19 303 SER A O 1
ATOM 2507 N N . GLY A 1 304 ? -14.117 -21.422 8.25 1 90.06 304 GLY A N 1
ATOM 2508 C CA . GLY A 1 304 ? -14.398 -22.812 8.523 1 90.06 304 GLY A CA 1
ATOM 2509 C C . GLY A 1 304 ? -13.484 -23.766 7.77 1 90.06 304 GLY A C 1
ATOM 2510 O O . GLY A 1 304 ? -13.133 -23.516 6.613 1 90.06 304 GLY A O 1
ATOM 2511 N N . VAL A 1 305 ? -13.109 -24.766 8.398 1 87.69 305 VAL A N 1
ATOM 2512 C CA . VAL A 1 305 ? -12.227 -25.75 7.77 1 87.69 305 VAL A CA 1
ATOM 2513 C C . VAL A 1 305 ? -13.055 -26.844 7.102 1 87.69 305 VAL A C 1
ATOM 2515 O O . VAL A 1 305 ? -13.938 -27.422 7.727 1 87.69 305 VAL A O 1
ATOM 2518 N N . PHE A 1 306 ? -12.773 -27.047 5.852 1 86.81 306 PHE A N 1
ATOM 2519 C CA . PHE A 1 306 ? -13.414 -28.125 5.113 1 86.81 306 PHE A CA 1
ATOM 2520 C C . PHE A 1 306 ? -12.523 -28.594 3.971 1 86.81 306 PHE A C 1
ATOM 2522 O O . PHE A 1 306 ? -11.422 -28.078 3.775 1 86.81 306 PHE A O 1
ATOM 2529 N N . PHE A 1 307 ? -12.828 -29.75 3.412 1 83.88 307 PHE A N 1
ATOM 2530 C CA . PHE A 1 307 ? -11.922 -30.312 2.414 1 83.88 307 PHE A CA 1
ATOM 2531 C C . PHE A 1 307 ? -12.703 -31.031 1.321 1 83.88 307 PHE A C 1
ATOM 2533 O O . PHE A 1 307 ? -13.891 -31.312 1.49 1 83.88 307 PHE A O 1
ATOM 2540 N N . ASP A 1 308 ? -12.078 -31.016 0.231 1 83.88 308 ASP A N 1
ATOM 2541 C CA . ASP A 1 308 ? -12.57 -31.844 -0.86 1 83.88 308 ASP A CA 1
ATOM 2542 C C . ASP A 1 308 ? -11.461 -32.75 -1.403 1 83.88 308 ASP A C 1
ATOM 2544 O O . ASP A 1 308 ? -10.305 -32.625 -0.984 1 83.88 308 ASP A O 1
ATOM 2548 N N . LEU A 1 309 ? -11.875 -33.688 -2.207 1 81.5 309 LEU A N 1
ATOM 2549 C CA . LEU A 1 309 ? -10.891 -34.562 -2.805 1 81.5 309 LEU A CA 1
ATOM 2550 C C . LEU A 1 309 ? -10.125 -33.875 -3.92 1 81.5 309 LEU A C 1
ATOM 2552 O O . LEU A 1 309 ? -10.711 -33.125 -4.707 1 81.5 309 LEU A O 1
ATOM 2556 N N . ASP A 1 310 ? -8.859 -34.125 -3.891 1 78.31 310 ASP A N 1
ATOM 2557 C CA . ASP A 1 310 ? -7.984 -33.625 -4.953 1 78.31 310 ASP A CA 1
ATOM 2558 C C . ASP A 1 310 ? -8.125 -34.469 -6.215 1 78.31 310 ASP A C 1
ATOM 2560 O O . ASP A 1 310 ? -7.863 -35.688 -6.191 1 78.31 310 ASP A O 1
ATOM 2564 N N . ASP A 1 311 ? -8.57 -33.906 -7.336 1 79.56 311 ASP A N 1
ATOM 2565 C CA . ASP A 1 311 ? -8.82 -34.688 -8.555 1 79.56 311 ASP A CA 1
ATOM 2566 C C . ASP A 1 311 ? -7.566 -34.781 -9.414 1 79.56 311 ASP A C 1
ATOM 2568 O O . ASP A 1 311 ? -7.617 -35.25 -10.547 1 79.56 311 ASP A O 1
ATOM 2572 N N . GLY A 1 312 ? -6.508 -34.281 -8.953 1 79.12 312 GLY A N 1
ATOM 2573 C CA . GLY A 1 312 ? -5.219 -34.438 -9.609 1 79.12 312 GLY A CA 1
ATOM 2574 C C . GLY A 1 312 ? -4.938 -33.344 -10.625 1 79.12 312 GLY A C 1
ATOM 2575 O O . GLY A 1 312 ? -3.855 -33.281 -11.211 1 79.12 312 GLY A O 1
ATOM 2576 N N . LYS A 1 313 ? -5.887 -32.5 -10.773 1 87.56 313 LYS A N 1
ATOM 2577 C CA . LYS A 1 313 ? -5.676 -31.391 -11.727 1 87.56 313 LYS A CA 1
ATOM 2578 C C . LYS A 1 313 ? -4.727 -30.344 -11.164 1 87.56 313 LYS A C 1
ATOM 2580 O O . LYS A 1 313 ? -4.699 -30.109 -9.953 1 87.56 313 LYS A O 1
ATOM 2585 N N . HIS A 1 314 ? -4.027 -29.734 -12.125 1 90 314 HIS A 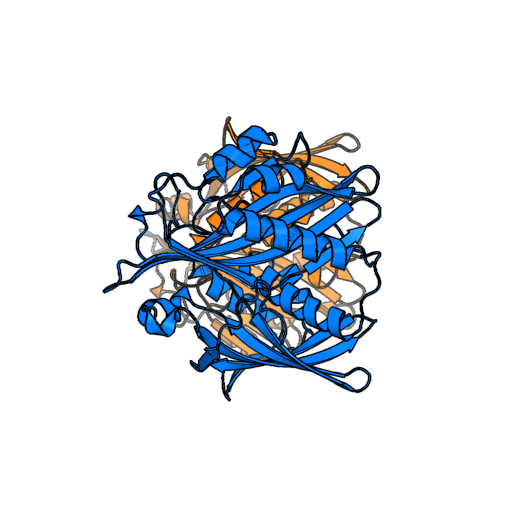N 1
ATOM 2586 C CA . HIS A 1 314 ? -3.166 -28.641 -11.688 1 90 314 HIS A CA 1
ATOM 2587 C C . HIS A 1 314 ? -3.979 -27.391 -11.359 1 90 314 HIS A C 1
ATOM 2589 O O . HIS A 1 314 ? -3.822 -26.812 -10.281 1 90 314 HIS A O 1
ATOM 2595 N N . TYR A 1 315 ? -4.82 -27.047 -12.297 1 90.12 315 TYR A N 1
ATOM 2596 C CA . TYR A 1 315 ? -5.672 -25.906 -12.031 1 90.12 315 TYR A CA 1
ATOM 2597 C C . TYR A 1 315 ? -6.809 -26.281 -11.086 1 90.12 315 TYR A C 1
ATOM 2599 O O . TYR A 1 315 ? -7.617 -27.156 -11.391 1 90.12 315 TYR A O 1
ATOM 2607 N N . VAL A 1 316 ? -6.863 -25.578 -10.008 1 86.62 316 VAL A N 1
ATOM 2608 C CA . VAL A 1 316 ? -7.906 -25.859 -9.023 1 86.62 316 VAL A CA 1
ATOM 2609 C C . VAL A 1 316 ? -8.688 -24.578 -8.727 1 86.62 316 VAL A C 1
ATOM 2611 O O . VAL A 1 316 ? -9.352 -24.469 -7.691 1 86.62 316 VAL A O 1
ATOM 2614 N N . ASP A 1 317 ? -8.617 -23.547 -9.594 1 82.44 317 ASP A N 1
ATOM 2615 C CA . ASP A 1 317 ? -9.227 -22.25 -9.352 1 82.44 317 ASP A CA 1
ATOM 2616 C C . ASP A 1 317 ? -10.695 -22.234 -9.789 1 82.44 317 ASP A C 1
ATOM 2618 O O . ASP A 1 317 ? -11.438 -21.312 -9.477 1 82.44 317 ASP A O 1
ATOM 2622 N N . LEU A 1 318 ? -11.055 -23.219 -10.555 1 83.81 318 LEU A N 1
ATOM 2623 C CA . LEU A 1 318 ? -12.438 -23.328 -10.992 1 83.81 318 LEU A CA 1
ATOM 2624 C C . LEU A 1 318 ? -12.984 -24.734 -10.727 1 83.81 318 LEU A C 1
ATOM 2626 O O . LEU A 1 318 ? -12.219 -25.688 -10.633 1 83.81 318 LEU A O 1
ATOM 2630 N N . VAL A 1 319 ? -14.352 -24.828 -10.492 1 74.25 319 VAL A N 1
ATOM 2631 C CA . VAL A 1 319 ? -14.977 -26.125 -10.32 1 74.25 319 VAL A CA 1
ATOM 2632 C C . VAL A 1 319 ? -15.039 -26.859 -11.664 1 74.25 319 VAL A C 1
ATOM 2634 O O . VAL A 1 319 ? -15.203 -26.219 -12.711 1 74.25 319 VAL A O 1
ATOM 2637 N N . MET B 1 1 ? -7.648 37 -4.832 1 82.69 1 MET B N 1
ATOM 2638 C CA . MET B 1 1 ? -6.797 35.969 -4.219 1 82.69 1 MET B CA 1
ATOM 2639 C C . MET B 1 1 ? -7.16 34.594 -4.719 1 82.69 1 MET B C 1
ATOM 2641 O O . MET B 1 1 ? -8.336 34.281 -4.922 1 82.69 1 MET B O 1
ATOM 2645 N N . ARG B 1 2 ? -6.055 33.938 -5.051 1 93.25 2 ARG B N 1
ATOM 2646 C CA . ARG B 1 2 ? -6.297 32.562 -5.461 1 93.25 2 ARG B CA 1
ATOM 2647 C C . ARG B 1 2 ? -6.957 31.766 -4.34 1 93.25 2 ARG B C 1
ATOM 2649 O O . ARG B 1 2 ? -6.766 32.062 -3.162 1 93.25 2 ARG B O 1
ATOM 2656 N N . LYS B 1 3 ? -7.918 30.828 -4.707 1 97 3 LYS B N 1
ATOM 2657 C CA . LYS B 1 3 ? -8.555 29.938 -3.736 1 97 3 LYS B CA 1
ATOM 2658 C C . LYS B 1 3 ? -7.523 29.281 -2.826 1 97 3 LYS B C 1
ATOM 2660 O O . LYS B 1 3 ? -7.711 29.219 -1.609 1 97 3 LYS B O 1
ATOM 2665 N N . ARG B 1 4 ? -6.512 28.859 -3.385 1 96.25 4 ARG B N 1
ATOM 2666 C CA . ARG B 1 4 ? -5.469 28.156 -2.654 1 96.25 4 ARG B CA 1
ATOM 2667 C C . ARG B 1 4 ? -4.867 29.031 -1.562 1 96.25 4 ARG B C 1
ATOM 2669 O O . ARG B 1 4 ? -4.598 28.562 -0.456 1 96.25 4 ARG B O 1
ATOM 2676 N N . ASP B 1 5 ? -4.637 30.281 -1.861 1 96.5 5 ASP B N 1
ATOM 2677 C CA . ASP B 1 5 ? -4.059 31.203 -0.882 1 96.5 5 ASP B CA 1
ATOM 2678 C C . ASP B 1 5 ? -5.02 31.453 0.278 1 96.5 5 ASP B C 1
ATOM 2680 O O . ASP B 1 5 ? -4.602 31.516 1.435 1 96.5 5 ASP B O 1
ATOM 2684 N N . ILE B 1 6 ? -6.238 31.547 -0.037 1 97.69 6 ILE B N 1
ATOM 2685 C CA . ILE B 1 6 ? -7.258 31.75 0.986 1 97.69 6 ILE B CA 1
ATOM 2686 C C . ILE B 1 6 ? -7.301 30.547 1.919 1 97.69 6 ILE B C 1
ATOM 2688 O O . ILE B 1 6 ? -7.301 30.688 3.143 1 97.69 6 ILE B O 1
ATOM 2692 N N . ILE B 1 7 ? -7.336 29.359 1.356 1 98.25 7 ILE B N 1
ATOM 2693 C CA . ILE B 1 7 ? -7.426 28.125 2.135 1 98.25 7 ILE B CA 1
ATOM 2694 C C . ILE B 1 7 ? -6.164 27.953 2.975 1 98.25 7 ILE B C 1
ATOM 2696 O O . ILE B 1 7 ? -6.23 27.531 4.133 1 98.25 7 ILE B O 1
ATOM 2700 N N . LYS B 1 8 ? -5.035 28.281 2.389 1 97.88 8 LYS B N 1
ATOM 2701 C CA . LYS B 1 8 ? -3.779 28.219 3.133 1 97.88 8 LYS B CA 1
ATOM 2702 C C . LYS B 1 8 ? -3.83 29.109 4.367 1 97.88 8 LYS B C 1
ATOM 2704 O O . LYS B 1 8 ? -3.443 28.688 5.461 1 97.88 8 LYS B O 1
ATOM 2709 N N . GLN B 1 9 ? -4.309 30.266 4.18 1 97.75 9 GLN B N 1
ATOM 2710 C CA . GLN B 1 9 ? -4.43 31.219 5.281 1 97.75 9 GLN B CA 1
ATOM 2711 C C . GLN B 1 9 ? -5.426 30.719 6.328 1 97.75 9 GLN B C 1
ATOM 2713 O O . GLN B 1 9 ? -5.168 30.812 7.531 1 97.75 9 GLN B O 1
ATOM 2718 N N . LYS B 1 10 ? -6.496 30.234 5.879 1 98.38 10 LYS B N 1
ATOM 2719 C CA . LYS B 1 10 ? -7.52 29.75 6.801 1 98.38 10 LYS B CA 1
ATOM 2720 C C . LYS B 1 10 ? -7.02 28.531 7.582 1 98.38 10 LYS B C 1
ATOM 2722 O O . LYS B 1 10 ? -7.34 28.375 8.766 1 98.38 10 LYS B O 1
ATOM 2727 N N . PHE B 1 11 ? -6.305 27.672 6.938 1 98.62 11 PHE B N 1
ATOM 2728 C CA . PHE B 1 11 ? -5.738 26.547 7.668 1 98.62 11 PHE B CA 1
ATOM 2729 C C . PHE B 1 11 ? -4.742 27.016 8.719 1 98.62 11 PHE B C 1
ATOM 2731 O O . PHE B 1 11 ? -4.68 26.469 9.82 1 98.62 11 PHE B O 1
ATOM 2738 N N . GLU B 1 12 ? -3.953 28 8.359 1 98.12 12 GLU B N 1
ATOM 2739 C CA . GLU B 1 12 ? -3.057 28.594 9.344 1 98.12 12 GLU B CA 1
ATOM 2740 C C . GLU B 1 12 ? -3.834 29.141 10.531 1 98.12 12 GLU B C 1
ATOM 2742 O O . GLU B 1 12 ? -3.398 29.031 11.68 1 98.12 12 GLU B O 1
ATOM 2747 N N . GLU B 1 13 ? -4.918 29.781 10.25 1 98.19 13 GLU B N 1
ATOM 2748 C CA . GLU B 1 13 ? -5.773 30.297 11.32 1 98.19 13 GLU B CA 1
ATOM 2749 C C . GLU B 1 13 ? -6.273 29.172 12.219 1 98.19 13 GLU B C 1
ATOM 2751 O O . GLU B 1 13 ? -6.332 29.328 13.438 1 98.19 13 GLU B O 1
ATOM 2756 N N . PHE B 1 14 ? -6.648 28.141 11.602 1 98.56 14 PHE B N 1
ATOM 2757 C CA . PHE B 1 14 ? -7.082 26.984 12.359 1 98.56 14 PHE B CA 1
ATOM 2758 C C . PHE B 1 14 ? -5.977 26.5 13.289 1 98.56 14 PHE B C 1
ATOM 2760 O O . PHE B 1 14 ? -6.207 26.281 14.484 1 98.56 14 PHE B O 1
ATOM 2767 N N . VAL B 1 15 ? -4.766 26.281 12.758 1 97.81 15 VAL B N 1
ATOM 2768 C CA . VAL B 1 15 ? -3.621 25.812 13.523 1 97.81 15 VAL B CA 1
ATOM 2769 C C . VAL B 1 15 ? -3.275 26.812 14.617 1 97.81 15 VAL B C 1
ATOM 2771 O O . VAL B 1 15 ? -2.961 26.422 15.75 1 97.81 15 VAL B O 1
ATOM 2774 N N . THR B 1 16 ? -3.369 28.094 14.305 1 96.81 16 THR B N 1
ATOM 2775 C CA . THR B 1 16 ? -3.129 29.141 15.281 1 96.81 16 THR B CA 1
ATOM 2776 C C . THR B 1 16 ? -4.145 29.062 16.422 1 96.81 16 THR B C 1
ATOM 2778 O O . THR B 1 16 ? -3.789 29.234 17.594 1 96.81 16 THR B O 1
ATOM 2781 N N . ALA B 1 17 ? -5.355 28.875 16.047 1 96.88 17 ALA B N 1
ATOM 2782 C CA . ALA B 1 17 ? -6.406 28.75 17.047 1 96.88 17 ALA B CA 1
ATOM 2783 C C . ALA B 1 17 ? -6.141 27.578 17.984 1 96.88 17 ALA B C 1
ATOM 2785 O O . ALA B 1 17 ? -6.391 27.656 19.188 1 96.88 17 ALA B O 1
ATOM 2786 N N . LEU B 1 18 ? -5.703 26.469 17.438 1 94.25 18 LEU B N 1
ATOM 2787 C CA . LEU B 1 18 ? -5.324 25.328 18.266 1 94.25 18 LEU B CA 1
ATOM 2788 C C . LEU B 1 18 ? -4.156 25.672 19.172 1 94.25 18 LEU B C 1
ATOM 2790 O O . LEU B 1 18 ? -4.164 25.344 20.359 1 94.25 18 LEU B O 1
ATOM 2794 N N . GLU B 1 19 ? -3.143 26.344 18.609 1 92.5 19 GLU B N 1
ATOM 2795 C CA . GLU B 1 19 ? -1.943 26.719 19.359 1 92.5 19 GLU B CA 1
ATOM 2796 C C . GLU B 1 19 ? -2.289 27.625 20.531 1 92.5 19 GLU B C 1
ATOM 2798 O O . GLU B 1 19 ? -1.722 27.484 21.625 1 92.5 19 GLU B O 1
ATOM 2803 N N . ASN B 1 20 ? -3.27 28.484 20.328 1 92.62 20 ASN B N 1
ATOM 2804 C CA . ASN B 1 20 ? -3.605 29.5 21.328 1 92.62 20 ASN B CA 1
ATOM 2805 C C . ASN B 1 20 ? -4.84 29.094 22.141 1 92.62 20 ASN B C 1
ATOM 2807 O O . ASN B 1 20 ? -5.352 29.891 22.922 1 92.62 20 ASN B O 1
ATOM 2811 N N . PHE B 1 21 ? -5.391 28 21.906 1 89.69 21 PHE B N 1
ATOM 2812 C CA . PHE B 1 21 ? -6.531 27.469 22.641 1 89.69 21 PHE B CA 1
ATOM 2813 C C . PHE B 1 21 ? -7.742 28.391 22.5 1 89.69 21 PHE B C 1
ATOM 2815 O O . PHE B 1 21 ? -8.359 28.766 23.5 1 89.69 21 PHE B O 1
ATOM 2822 N N . GLN B 1 22 ? -8.07 28.719 21.281 1 94.25 22 GLN B N 1
ATOM 2823 C CA . GLN B 1 22 ? -9.156 29.656 21 1 94.25 22 GLN B CA 1
ATOM 2824 C C . GLN B 1 22 ? -10.336 28.938 20.328 1 94.25 22 GLN B C 1
ATOM 2826 O O . GLN B 1 22 ? -10.398 28.859 19.109 1 94.25 22 GLN B O 1
ATOM 2831 N N . PRO B 1 23 ? -11.32 28.5 21.062 1 95.25 23 PRO B N 1
ATOM 2832 C CA . PRO B 1 23 ? -12.438 27.734 20.5 1 95.25 23 PRO B CA 1
ATOM 2833 C C . PRO B 1 23 ? -13.312 28.562 19.562 1 95.25 23 PRO B C 1
ATOM 2835 O O . PRO B 1 23 ? -13.82 28.047 18.562 1 95.25 23 PRO B O 1
ATOM 2838 N N . GLU B 1 24 ? -13.5 29.859 19.875 1 96.31 24 GLU B N 1
ATOM 2839 C CA . GLU B 1 24 ? -14.367 30.703 19.062 1 96.31 24 GLU B CA 1
ATOM 2840 C C . GLU B 1 24 ? -13.836 30.844 17.641 1 96.31 24 GLU B C 1
ATOM 2842 O O . GLU B 1 24 ? -14.602 30.844 16.688 1 96.31 24 GLU B O 1
ATOM 2847 N N . LYS B 1 25 ? -12.539 30.953 17.531 1 97.25 25 LYS B N 1
ATOM 2848 C CA . LYS B 1 25 ? -11.922 31.062 16.219 1 97.25 25 LYS B CA 1
ATOM 2849 C C . LYS B 1 25 ? -12.078 29.781 15.406 1 97.25 25 LYS B C 1
ATOM 2851 O O . LYS B 1 25 ? -12.281 29.828 14.188 1 97.25 25 LYS B O 1
ATOM 2856 N N . ILE B 1 26 ? -12 28.656 16.047 1 97.75 26 ILE B N 1
ATOM 2857 C CA . ILE B 1 26 ? -12.227 27.391 15.375 1 97.75 26 ILE B CA 1
ATOM 2858 C C . ILE B 1 26 ? -13.656 27.344 14.828 1 97.75 26 ILE B C 1
ATOM 2860 O O . ILE B 1 26 ? -13.867 26.953 13.68 1 97.75 26 ILE B O 1
ATOM 2864 N N . GLY B 1 27 ? -14.562 27.781 15.641 1 97.69 27 GLY B N 1
ATOM 2865 C CA . GLY B 1 27 ? -15.961 27.781 15.242 1 97.69 27 GLY B CA 1
ATOM 2866 C C . GLY B 1 27 ? -16.234 28.578 13.984 1 97.69 27 GLY B C 1
ATOM 2867 O O . GLY B 1 27 ? -17.125 28.234 13.203 1 97.69 27 GLY B O 1
ATOM 2868 N N . GLU B 1 28 ? -15.508 29.625 13.828 1 97.31 28 GLU B N 1
ATOM 2869 C CA . GLU B 1 28 ? -15.688 30.5 12.672 1 97.31 28 GLU B CA 1
ATOM 2870 C C . GLU B 1 28 ? -15.18 29.828 11.391 1 97.31 28 GLU B C 1
ATOM 2872 O O . GLU B 1 28 ? -15.547 30.234 10.289 1 97.31 28 GLU B O 1
ATOM 2877 N N . LEU B 1 29 ? -14.375 28.828 11.516 1 98.31 29 LEU B N 1
ATOM 2878 C CA . LEU B 1 29 ? -13.672 28.266 10.367 1 98.31 29 LEU B CA 1
ATOM 2879 C C . LEU B 1 29 ? -14.359 27 9.875 1 98.31 29 LEU B C 1
ATOM 2881 O O . LEU B 1 29 ? -14 26.469 8.82 1 98.31 29 LEU B O 1
ATOM 2885 N N . VAL B 1 30 ? -15.383 26.5 10.594 1 98.56 30 VAL B N 1
ATOM 2886 C CA . VAL B 1 30 ? -15.961 25.203 10.266 1 98.56 30 VAL B CA 1
ATOM 2887 C C . VAL B 1 30 ? -17.438 25.375 9.93 1 98.56 30 VAL B C 1
ATOM 2889 O O . VAL B 1 30 ? -18.062 26.359 10.32 1 98.56 30 VAL B O 1
ATOM 2892 N N . THR B 1 31 ? -18 24.484 9.141 1 98.12 31 THR B N 1
ATOM 2893 C CA . THR B 1 31 ? -19.438 24.438 8.898 1 98.12 31 THR B CA 1
ATOM 2894 C C . THR B 1 31 ? -20.172 23.922 10.125 1 98.12 31 THR B C 1
ATOM 2896 O O . THR B 1 31 ? -19.578 23.312 11.008 1 98.12 31 THR B O 1
ATOM 2899 N N . GLU B 1 32 ? -21.5 24.125 10.148 1 97.25 32 GLU B N 1
ATOM 2900 C CA . GLU B 1 32 ? -22.312 23.703 11.281 1 97.25 32 GLU B CA 1
ATOM 2901 C C . GLU B 1 32 ? -22.312 22.172 11.414 1 97.25 32 GLU B C 1
ATOM 2903 O O . GLU B 1 32 ? -22.344 21.641 12.523 1 97.25 32 GLU B O 1
ATOM 2908 N N . ASP B 1 33 ? -22.219 21.531 10.305 1 97.81 33 ASP B N 1
ATOM 2909 C CA . ASP B 1 33 ? -22.312 20.078 10.281 1 97.81 33 ASP B CA 1
ATOM 2910 C C . ASP B 1 33 ? -20.938 19.438 10.086 1 97.81 33 ASP B C 1
ATOM 2912 O O . ASP B 1 33 ? -20.828 18.328 9.562 1 97.81 33 ASP B O 1
ATOM 2916 N N . VAL B 1 34 ? -19.875 20.109 10.461 1 98.69 34 VAL B N 1
ATOM 2917 C CA . VAL B 1 34 ? -18.516 19.641 10.273 1 98.69 34 VAL B CA 1
ATOM 2918 C C . VAL B 1 34 ? -18.344 18.266 10.914 1 98.69 34 VAL B C 1
ATOM 2920 O O . VAL B 1 34 ? -18.953 17.984 11.945 1 98.69 34 VAL B O 1
ATOM 2923 N N . ARG B 1 35 ? -17.609 17.453 10.266 1 98.19 35 ARG B N 1
ATOM 2924 C CA . ARG B 1 35 ? -17.219 16.172 10.82 1 98.19 35 ARG B CA 1
ATOM 2925 C C . ARG B 1 35 ? -15.727 16.141 11.125 1 98.19 35 ARG B C 1
ATOM 2927 O O . ARG B 1 35 ? -14.906 16.578 10.312 1 98.19 35 ARG B O 1
ATOM 2934 N N . GLY B 1 36 ? -15.375 15.602 12.305 1 98.69 36 GLY B N 1
ATOM 2935 C CA . GLY B 1 36 ? -13.992 15.461 12.719 1 98.69 36 GLY B CA 1
ATOM 2936 C C . GLY B 1 36 ? -13.586 14.023 12.984 1 98.69 36 GLY B C 1
ATOM 2937 O O . GLY B 1 36 ? -14.344 13.266 13.594 1 98.69 36 GLY B O 1
ATOM 2938 N N . HIS B 1 37 ? -12.453 13.609 12.445 1 98.31 37 HIS B N 1
ATOM 2939 C CA . HIS B 1 37 ? -11.844 12.305 12.672 1 98.31 37 HIS B CA 1
ATOM 2940 C C . HIS B 1 37 ? -10.406 12.453 13.164 1 98.31 37 HIS B C 1
ATOM 2942 O O . HIS B 1 37 ? -9.508 12.758 12.383 1 98.31 37 HIS B O 1
ATOM 2948 N N . PHE B 1 38 ? -10.211 12.297 14.43 1 98.31 38 PHE B N 1
ATOM 2949 C CA . PHE B 1 38 ? -8.898 12.484 15.023 1 98.31 38 PHE B CA 1
ATOM 2950 C C . PHE B 1 38 ? -8.438 11.227 15.75 1 98.31 38 PHE B C 1
ATOM 2952 O O . PHE B 1 38 ? -9.164 10.688 16.594 1 98.31 38 PHE B O 1
ATOM 2959 N N . SER B 1 39 ? -7.258 10.82 15.438 1 97.62 39 SER B N 1
ATOM 2960 C CA . SER B 1 39 ? -6.77 9.578 16.031 1 97.62 39 SER B CA 1
ATOM 2961 C C . SER B 1 39 ? -6.594 9.719 17.531 1 97.62 39 SER B C 1
ATOM 2963 O O . SER B 1 39 ? -6.719 8.734 18.281 1 97.62 39 SER B O 1
ATOM 2965 N N . ASN B 1 40 ? -6.273 10.875 18.031 1 96.56 40 ASN B N 1
ATOM 2966 C CA . ASN B 1 40 ? -5.922 11.07 19.438 1 96.56 40 ASN B CA 1
ATOM 2967 C C . ASN B 1 40 ? -7.148 11.391 20.281 1 96.56 40 ASN B C 1
ATOM 2969 O O . ASN B 1 40 ? -7.195 11.07 21.469 1 96.56 40 ASN B O 1
ATOM 2973 N N . VAL B 1 41 ? -8.164 12.07 19.672 1 96.81 41 VAL B N 1
ATOM 2974 C CA . VAL B 1 41 ? -9.25 12.531 20.531 1 96.81 41 VAL B CA 1
ATOM 2975 C C . VAL B 1 41 ? -10.578 11.969 20.016 1 96.81 41 VAL B C 1
ATOM 2977 O O . VAL B 1 41 ? -11.633 12.211 20.609 1 96.81 41 VAL B O 1
ATOM 2980 N N . GLY B 1 42 ? -10.555 11.25 18.875 1 96.38 42 GLY B N 1
ATOM 2981 C CA . GLY B 1 42 ? -11.742 10.531 18.438 1 96.38 42 GLY B CA 1
ATOM 2982 C C . GLY B 1 42 ? -12.523 11.273 17.359 1 96.38 42 GLY B C 1
ATOM 2983 O O . GLY B 1 42 ? -11.984 12.156 16.688 1 96.38 42 GLY B O 1
ATOM 2984 N N . GLU B 1 43 ? -13.812 10.82 17.219 1 97.38 43 GLU B N 1
ATOM 2985 C CA . GLU B 1 43 ? -14.664 11.359 16.156 1 97.38 43 GLU B CA 1
ATOM 2986 C C . GLU B 1 43 ? -15.719 12.305 16.734 1 97.38 43 GLU B C 1
ATOM 2988 O O . GLU B 1 43 ? -16.109 12.18 17.891 1 97.38 43 GLU B O 1
ATOM 2993 N N . SER B 1 44 ? -16.094 13.281 15.938 1 98.19 44 SER B N 1
ATOM 2994 C CA . SER B 1 44 ? -17.109 14.25 16.328 1 98.19 44 SER B CA 1
ATOM 2995 C C . SER B 1 44 ? -17.984 14.648 15.141 1 98.19 44 SER B C 1
ATOM 2997 O O . SER B 1 44 ? -17.547 14.57 13.992 1 98.19 44 SER B O 1
ATOM 2999 N N . GLU B 1 45 ? -19.188 14.992 15.453 1 98.25 45 GLU B N 1
ATOM 3000 C CA . GLU B 1 45 ? -20.125 15.539 14.477 1 98.25 45 GLU B CA 1
ATOM 3001 C C . GLU B 1 45 ? -20.75 16.828 14.977 1 98.25 45 GLU B C 1
ATOM 3003 O O . GLU B 1 45 ? -21.328 16.875 16.062 1 98.25 45 GLU B O 1
ATOM 3008 N N . GLY B 1 46 ? -20.562 17.781 14.172 1 98.5 46 GLY B N 1
ATOM 3009 C CA . GLY B 1 46 ? -21.094 19.094 14.539 1 98.5 46 GLY B CA 1
ATOM 3010 C C . GLY B 1 46 ? -20.031 20 15.133 1 98.5 46 GLY B C 1
ATOM 3011 O O . GLY B 1 46 ? -19.078 19.531 15.773 1 98.5 46 GLY B O 1
ATOM 3012 N N . LYS B 1 47 ? -20.297 21.266 14.93 1 98 47 LYS B N 1
ATOM 3013 C CA . LYS B 1 47 ? -19.359 22.312 15.312 1 98 47 LYS B CA 1
ATOM 3014 C C . LYS B 1 47 ? -19.047 22.25 16.812 1 98 47 LYS B C 1
ATOM 3016 O O . LYS B 1 47 ? -17.875 22.234 17.203 1 98 47 LYS B O 1
ATOM 3021 N N . ASP B 1 48 ? -20.031 22.156 17.656 1 97.81 48 ASP B N 1
ATOM 3022 C CA . ASP B 1 48 ? -19.828 22.188 19.094 1 97.81 48 ASP B CA 1
ATOM 3023 C C . ASP B 1 48 ? -19.047 20.969 19.562 1 97.81 48 ASP B C 1
ATOM 3025 O O . ASP B 1 48 ? -18.125 21.078 20.375 1 97.81 48 ASP B O 1
ATOM 3029 N N . GLU B 1 49 ? -19.391 19.828 18.984 1 98.12 49 GLU B N 1
ATOM 3030 C CA . GLU B 1 49 ? -18.719 18.594 19.375 1 98.12 49 GLU B CA 1
ATOM 3031 C C . GLU B 1 49 ? -17.266 18.594 18.922 1 98.12 49 GLU B C 1
ATOM 3033 O O . GLU B 1 49 ? -16.375 18.094 19.625 1 98.12 49 GLU B O 1
ATOM 3038 N N . LEU B 1 50 ? -16.984 19.125 17.75 1 98.31 50 LEU B N 1
ATOM 3039 C CA . LEU B 1 50 ? -15.609 19.219 17.266 1 98.31 50 LEU B CA 1
ATOM 3040 C C . LEU B 1 50 ? -14.781 20.125 18.188 1 98.31 50 LEU B C 1
ATOM 3042 O O . LEU B 1 50 ? -13.688 19.734 18.609 1 98.31 50 LEU B O 1
ATOM 3046 N N . ILE B 1 51 ? -15.328 21.266 18.5 1 97.69 51 ILE B N 1
ATOM 3047 C CA . ILE B 1 51 ? -14.617 22.219 19.344 1 97.69 51 ILE B CA 1
ATOM 3048 C C . ILE B 1 51 ? -14.328 21.578 20.703 1 97.69 51 ILE B C 1
ATOM 3050 O O . ILE B 1 51 ? -13.203 21.656 21.203 1 97.69 51 ILE B O 1
ATOM 3054 N N . LYS B 1 52 ? -15.312 20.938 21.25 1 96.06 52 LYS B N 1
ATOM 3055 C CA . LYS B 1 52 ? -15.156 20.281 22.547 1 96.06 52 LYS B CA 1
ATOM 3056 C C . LYS B 1 52 ? -14.047 19.234 22.5 1 96.06 52 LYS B C 1
ATOM 3058 O O . LYS B 1 52 ? -13.258 19.125 23.438 1 96.06 52 LYS B O 1
ATOM 3063 N N . SER B 1 53 ? -13.984 18.484 21.453 1 95.88 53 SER B N 1
ATOM 3064 C CA . SER B 1 53 ? -13 17.422 21.328 1 95.88 53 SER B CA 1
ATOM 3065 C C . SER B 1 53 ? -11.594 17.984 21.172 1 95.88 53 SER B C 1
ATOM 3067 O O . SER B 1 53 ? -10.625 17.391 21.656 1 95.88 53 SER B O 1
ATOM 3069 N N . LEU B 1 54 ? -11.453 19.156 20.516 1 95.38 54 LEU B N 1
ATOM 3070 C CA . LEU B 1 54 ? -10.148 19.672 20.141 1 95.38 54 LEU B CA 1
ATOM 3071 C C . LEU B 1 54 ? -9.555 20.531 21.25 1 95.38 54 LEU B C 1
ATOM 3073 O O . LEU B 1 54 ? -8.352 20.766 21.281 1 95.38 54 LEU B O 1
ATOM 3077 N N . MET B 1 55 ? -10.367 20.984 22.078 1 90.81 55 MET B N 1
ATOM 3078 C CA . MET B 1 55 ? -9.867 21.891 23.109 1 90.81 55 MET B CA 1
ATOM 3079 C C . MET B 1 55 ? -9.023 21.141 24.141 1 90.81 55 MET B C 1
ATOM 3081 O O . MET B 1 55 ? -9.359 20.031 24.531 1 90.81 55 MET B O 1
ATOM 3085 N N . TRP B 1 56 ? -7.957 21.75 24.484 1 88.12 56 TRP B N 1
ATOM 3086 C CA . TRP B 1 56 ? -6.988 21.203 25.422 1 88.12 56 TRP B CA 1
ATOM 3087 C C . TRP B 1 56 ? -7.602 21.062 26.812 1 88.12 56 TRP B C 1
ATOM 3089 O O . TRP B 1 56 ? -8.188 22.016 27.344 1 88.12 56 TRP B O 1
ATOM 3099 N N . LYS B 1 57 ? -7.453 19.938 27.391 1 85.56 57 LYS B N 1
ATOM 3100 C CA . LYS B 1 57 ? -8.086 19.656 28.672 1 85.56 57 LYS B CA 1
ATOM 3101 C C . LYS B 1 57 ? -7.039 19.5 29.781 1 85.56 57 LYS B C 1
ATOM 3103 O O . LYS B 1 57 ? -7.387 19.375 30.953 1 85.56 57 LYS B O 1
ATOM 3108 N N . GLY B 1 58 ? -5.871 19.547 29.344 1 81.25 58 GLY B N 1
ATOM 3109 C CA . GLY B 1 58 ? -4.816 19.344 30.328 1 81.25 58 GLY B CA 1
ATOM 3110 C C . GLY B 1 58 ? -4.441 20.609 31.078 1 81.25 58 GLY B C 1
ATOM 3111 O O . GLY B 1 58 ? -5.195 21.594 31.062 1 81.25 58 GLY B O 1
ATOM 3112 N N . ARG B 1 59 ? -3.387 20.469 31.812 1 83.69 59 ARG B N 1
ATOM 3113 C CA . ARG B 1 59 ? -2.869 21.609 32.562 1 83.69 59 ARG B CA 1
ATOM 3114 C C . ARG B 1 59 ? -2.518 22.75 31.625 1 83.69 59 ARG B C 1
ATOM 3116 O O . ARG B 1 59 ? -2.168 22.531 30.469 1 83.69 59 ARG B O 1
ATOM 3123 N N . GLU B 1 60 ? -2.613 23.906 32.188 1 85.44 60 GLU B N 1
ATOM 3124 C CA . GLU B 1 60 ? -2.238 25.078 31.422 1 85.44 60 GLU B CA 1
ATOM 3125 C C . GLU B 1 60 ? -0.763 25.031 31.031 1 85.44 60 GLU B C 1
ATOM 3127 O O . GLU B 1 60 ? 0.095 24.734 31.859 1 85.44 60 GLU B O 1
ATOM 3132 N N . MET B 1 61 ? -0.544 25.281 29.781 1 89.88 61 MET B N 1
ATOM 3133 C CA . MET B 1 61 ? 0.814 25.281 29.25 1 89.88 61 MET B CA 1
ATOM 3134 C C . MET B 1 61 ? 1.237 26.703 28.875 1 89.88 61 MET B C 1
ATOM 3136 O O . MET B 1 61 ? 0.398 27.531 28.516 1 89.88 61 MET B O 1
ATOM 3140 N N . ASN B 1 62 ? 2.523 26.969 29.047 1 91.19 62 ASN B N 1
ATOM 3141 C CA . ASN B 1 62 ? 2.986 28.312 28.688 1 91.19 62 ASN B CA 1
ATOM 3142 C C . ASN B 1 62 ? 3.932 28.266 27.5 1 91.19 62 ASN B C 1
ATOM 3144 O O . ASN B 1 62 ? 4.559 29.281 27.172 1 91.19 62 ASN B O 1
ATOM 3148 N N . VAL B 1 63 ? 4.113 27.156 26.906 1 91.12 63 VAL B N 1
ATOM 3149 C CA . VAL B 1 63 ? 4.84 26.969 25.656 1 91.12 63 VAL B CA 1
ATOM 3150 C C . VAL B 1 63 ? 3.967 26.234 24.641 1 91.12 63 VAL B C 1
ATOM 3152 O O . VAL B 1 63 ? 3.389 25.188 24.969 1 91.12 63 VAL B O 1
ATOM 3155 N N . SER B 1 64 ? 3.764 26.828 23.531 1 91.06 64 SER B N 1
ATOM 3156 C CA . SER B 1 64 ? 3.025 26.203 22.438 1 91.06 64 SER B CA 1
ATOM 3157 C C . SER B 1 64 ? 3.514 26.688 21.078 1 91.06 64 SER B C 1
ATOM 3159 O O . SER B 1 64 ? 3.594 27.891 20.844 1 91.06 64 SER B O 1
ATOM 3161 N N . ARG B 1 65 ? 3.928 25.734 20.281 1 90.62 65 ARG B N 1
ATOM 3162 C CA . ARG B 1 65 ? 4.391 26.016 18.922 1 90.62 65 ARG B CA 1
ATOM 3163 C C . ARG B 1 65 ? 3.928 24.953 17.953 1 90.62 65 ARG B C 1
ATOM 3165 O O . ARG B 1 65 ? 3.988 23.766 18.25 1 90.62 65 ARG B O 1
ATOM 3172 N N . ARG B 1 66 ? 3.436 25.422 16.812 1 93.38 66 ARG B N 1
ATOM 3173 C CA . ARG B 1 66 ? 3.012 24.484 15.766 1 93.38 66 ARG B CA 1
ATOM 3174 C C . ARG B 1 66 ? 3.578 24.891 14.406 1 93.38 66 ARG B C 1
ATOM 3176 O O . ARG B 1 66 ? 3.633 26.078 14.078 1 93.38 66 ARG B O 1
ATOM 3183 N N . ARG B 1 67 ? 4.031 23.922 13.711 1 93.31 67 ARG B N 1
ATOM 3184 C CA . ARG B 1 67 ? 4.617 24.125 12.391 1 93.31 67 ARG B CA 1
ATOM 3185 C C . ARG B 1 67 ? 3.871 23.312 11.328 1 93.31 67 ARG B C 1
ATOM 3187 O O . ARG B 1 67 ? 3.486 22.172 11.57 1 93.31 67 ARG B O 1
ATOM 3194 N N . ILE B 1 68 ? 3.686 23.984 10.203 1 97.38 68 ILE B N 1
ATOM 3195 C CA . ILE B 1 68 ? 2.98 23.359 9.094 1 97.38 68 ILE B CA 1
ATOM 3196 C C . ILE B 1 68 ? 3.961 23.062 7.957 1 97.38 68 ILE B C 1
ATOM 3198 O O . ILE B 1 68 ? 4.762 23.938 7.586 1 97.38 68 ILE B O 1
ATOM 3202 N N . THR B 1 69 ? 3.918 21.844 7.457 1 96.62 69 THR B N 1
ATOM 3203 C CA . THR B 1 69 ? 4.699 21.484 6.277 1 96.62 69 THR B CA 1
ATOM 3204 C C . THR B 1 69 ? 3.857 20.688 5.289 1 96.62 69 THR B C 1
ATOM 3206 O O . THR B 1 69 ? 2.699 20.375 5.566 1 96.62 69 THR B O 1
ATOM 3209 N N . ASN B 1 70 ? 4.379 20.516 4.07 1 98.5 70 ASN B N 1
ATOM 3210 C CA . ASN B 1 70 ? 3.799 19.641 3.053 1 98.5 70 ASN B CA 1
ATOM 3211 C C . ASN B 1 70 ? 2.381 20.078 2.689 1 98.5 70 ASN B C 1
ATOM 3213 O O . ASN B 1 70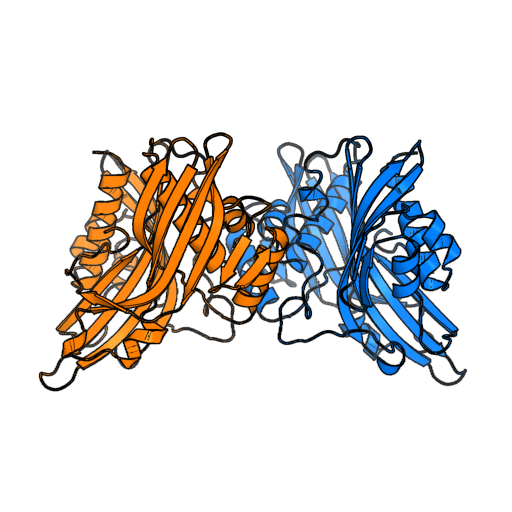 ? 1.486 19.234 2.561 1 98.5 70 ASN B O 1
ATOM 3217 N N . PHE B 1 71 ? 2.197 21.344 2.613 1 98.44 71 PHE B N 1
ATOM 3218 C CA . PHE B 1 71 ? 0.869 21.859 2.307 1 98.44 71 PHE B CA 1
ATOM 3219 C C . PHE B 1 71 ? 0.535 21.656 0.835 1 98.44 71 PHE B C 1
ATOM 3221 O O . PHE B 1 71 ? 1.285 22.078 -0.044 1 98.44 71 PHE B O 1
ATOM 3228 N N . VAL B 1 72 ? -0.547 20.969 0.546 1 98.62 72 VAL B N 1
ATOM 3229 C CA . VAL B 1 72 ? -1.124 20.797 -0.783 1 98.62 72 VAL B CA 1
ATOM 3230 C C . VAL B 1 72 ? -2.621 21.094 -0.739 1 98.62 72 VAL B C 1
ATOM 3232 O O . VAL B 1 72 ? -3.316 20.688 0.193 1 98.62 72 VAL B O 1
ATOM 3235 N N . VAL B 1 73 ? -3.096 21.812 -1.709 1 98.62 73 VAL B N 1
ATOM 3236 C CA . VAL B 1 73 ? -4.535 22.016 -1.837 1 98.62 73 VAL B CA 1
ATOM 3237 C C . VAL B 1 73 ? -4.934 21.984 -3.311 1 98.62 73 VAL B C 1
ATOM 3239 O O . VAL B 1 73 ? -4.219 22.516 -4.168 1 98.62 73 VAL B O 1
ATOM 3242 N N . ARG B 1 74 ? -5.945 21.297 -3.564 1 98.75 74 ARG B N 1
ATOM 3243 C CA . ARG B 1 74 ? -6.562 21.25 -4.887 1 98.75 74 ARG B CA 1
ATOM 3244 C C . ARG B 1 74 ? -8.023 21.688 -4.824 1 98.75 74 ARG B C 1
ATOM 3246 O O . ARG B 1 74 ? -8.727 21.406 -3.852 1 98.75 74 ARG B O 1
ATOM 3253 N N . THR B 1 75 ? -8.43 22.391 -5.867 1 98.5 75 THR B N 1
ATOM 3254 C CA . THR B 1 75 ? -9.766 22.969 -5.859 1 98.5 75 THR B CA 1
ATOM 3255 C C . THR B 1 75 ? -10.547 22.531 -7.094 1 98.5 75 THR B C 1
ATOM 3257 O O . THR B 1 75 ? -9.961 22.188 -8.117 1 98.5 75 THR B O 1
ATOM 3260 N N . GLU B 1 76 ? -11.82 22.469 -6.992 1 98.25 76 GLU B N 1
ATOM 3261 C CA . GLU B 1 76 ? -12.781 22.188 -8.055 1 98.25 76 GLU B CA 1
ATOM 3262 C C . GLU B 1 76 ? -14.133 22.828 -7.742 1 98.25 76 GLU B C 1
ATOM 3264 O O . GLU B 1 76 ? -14.891 22.312 -6.914 1 98.25 76 GLU B O 1
ATOM 3269 N N . GLY B 1 77 ? -14.438 23.906 -8.43 1 97.06 77 GLY B N 1
ATOM 3270 C CA . GLY B 1 77 ? -15.672 24.609 -8.125 1 97.06 77 GLY B CA 1
ATOM 3271 C C . GLY B 1 77 ? -15.734 25.125 -6.703 1 97.06 77 GLY B C 1
ATOM 3272 O O . GLY B 1 77 ? -14.891 25.922 -6.289 1 97.06 77 GLY B O 1
ATOM 3273 N N . ASP B 1 78 ? -16.719 24.609 -5.961 1 97.5 78 ASP B N 1
ATOM 3274 C CA . ASP B 1 78 ? -16.938 25.078 -4.598 1 97.5 78 ASP B CA 1
ATOM 3275 C C . ASP B 1 78 ? -16.344 24.109 -3.578 1 97.5 78 ASP B C 1
ATOM 3277 O O . ASP B 1 78 ? -16.641 24.203 -2.385 1 97.5 78 ASP B O 1
ATOM 3281 N N . ARG B 1 79 ? -15.531 23.203 -4.035 1 97.88 79 ARG B N 1
ATOM 3282 C CA . ARG B 1 79 ? -14.906 22.25 -3.131 1 97.88 79 ARG B CA 1
ATOM 3283 C C . ARG B 1 79 ? -13.383 22.359 -3.189 1 97.88 79 ARG B C 1
ATOM 3285 O O . ARG B 1 79 ? -12.828 22.766 -4.207 1 97.88 79 ARG B O 1
ATOM 3292 N N . ALA B 1 80 ? -12.766 22.016 -2.135 1 98.75 80 ALA B N 1
ATOM 3293 C CA . ALA B 1 80 ? -11.312 21.922 -2.066 1 98.75 80 ALA B CA 1
ATOM 3294 C C . ALA B 1 80 ? -10.875 20.781 -1.142 1 98.75 80 ALA B C 1
ATOM 3296 O O . ALA B 1 80 ? -11.602 20.422 -0.206 1 98.75 80 ALA B O 1
ATOM 3297 N N . GLN B 1 81 ? -9.812 20.156 -1.459 1 98.88 81 GLN B N 1
ATOM 3298 C CA . GLN B 1 81 ? -9.195 19.109 -0.648 1 98.88 81 GLN B CA 1
ATOM 3299 C C . GLN B 1 81 ? -7.738 19.422 -0.349 1 98.88 81 GLN B C 1
ATOM 3301 O O . GLN B 1 81 ? -6.973 19.766 -1.254 1 98.88 81 GLN B O 1
ATOM 3306 N N . GLN B 1 82 ? -7.418 19.344 0.958 1 98.81 82 GLN B N 1
ATOM 3307 C CA . GLN B 1 82 ? -6.109 19.797 1.421 1 98.81 82 GLN B CA 1
ATOM 3308 C C . GLN B 1 82 ? -5.41 18.703 2.236 1 98.81 82 GLN B C 1
ATOM 3310 O O . GLN B 1 82 ? -6.059 17.938 2.943 1 98.81 82 GLN B O 1
ATOM 3315 N N . SER B 1 83 ? -4.117 18.594 2.076 1 98.81 83 SER B N 1
ATOM 3316 C CA . SER B 1 83 ? -3.293 17.859 3.031 1 98.81 83 SER B CA 1
ATOM 3317 C C . SER B 1 83 ? -2.188 18.75 3.6 1 98.81 83 SER B C 1
ATOM 3319 O O . SER B 1 83 ? -1.77 19.719 2.959 1 98.81 83 SER B O 1
ATOM 3321 N N . ALA B 1 84 ? -1.776 18.453 4.809 1 98.81 84 ALA B N 1
ATOM 3322 C CA . ALA B 1 84 ? -0.663 19.141 5.461 1 98.81 84 ALA B CA 1
ATOM 3323 C C . ALA B 1 84 ? -0.148 18.344 6.652 1 98.81 84 ALA B C 1
ATOM 3325 O O . ALA B 1 84 ? -0.883 17.531 7.23 1 98.81 84 ALA B O 1
ATOM 3326 N N . TYR B 1 85 ? 1.089 18.516 6.891 1 98.44 85 TYR B N 1
ATOM 3327 C CA . TYR B 1 85 ? 1.692 17.984 8.102 1 98.44 85 TYR B CA 1
ATOM 3328 C C . TYR B 1 85 ? 1.845 19.062 9.164 1 98.44 85 TYR B C 1
ATOM 3330 O O . TYR B 1 85 ? 2.213 20.188 8.859 1 98.44 85 TYR B O 1
ATOM 3338 N N . VAL B 1 86 ? 1.489 18.719 10.375 1 97.75 86 VAL B N 1
ATOM 3339 C CA . VAL B 1 86 ? 1.639 19.672 11.469 1 97.75 86 VAL B CA 1
ATOM 3340 C C . VAL B 1 86 ? 2.439 19.031 12.602 1 97.75 86 VAL B C 1
ATOM 3342 O O . VAL B 1 86 ? 2.135 17.922 13.031 1 97.75 86 VAL B O 1
ATOM 3345 N N . MET B 1 87 ? 3.453 19.656 13.016 1 94.44 87 MET B N 1
ATOM 3346 C CA . MET B 1 87 ? 4.262 19.281 14.172 1 94.44 87 MET B CA 1
ATOM 3347 C C . MET B 1 87 ? 4.066 20.266 15.32 1 94.44 87 MET B C 1
ATOM 3349 O O . MET B 1 87 ? 4.109 21.484 15.109 1 94.44 87 MET B O 1
ATOM 3353 N N . SER B 1 88 ? 3.893 19.734 16.484 1 93.69 88 SER B N 1
ATOM 3354 C CA . SER B 1 88 ? 3.518 20.578 17.625 1 93.69 88 SER B CA 1
ATOM 3355 C C . SER B 1 88 ? 4.473 20.375 18.797 1 93.69 88 SER B C 1
ATOM 3357 O O . SER B 1 88 ? 4.91 19.266 19.062 1 93.69 88 SER B O 1
ATOM 3359 N N . LEU B 1 89 ? 4.793 21.406 19.375 1 90.94 89 LEU B N 1
ATOM 3360 C CA . LEU B 1 89 ? 5.465 21.453 20.672 1 90.94 89 LEU B CA 1
ATOM 3361 C C . LEU B 1 89 ? 4.613 22.172 21.719 1 90.94 89 LEU B C 1
ATOM 3363 O O . LEU B 1 89 ? 4.234 23.328 21.516 1 90.94 89 LEU B O 1
ATOM 3367 N N . ILE B 1 90 ? 4.227 21.484 22.703 1 91.06 90 ILE B N 1
ATOM 3368 C CA . ILE B 1 90 ? 3.566 22.062 23.859 1 91.06 90 ILE B CA 1
ATOM 3369 C C . ILE B 1 90 ? 4.359 21.734 25.125 1 91.06 90 ILE B C 1
ATOM 3371 O O . ILE B 1 90 ? 5.039 20.719 25.188 1 91.06 90 ILE B O 1
ATOM 3375 N N . GLY B 1 91 ? 4.301 22.719 26.062 1 90.81 91 GLY B N 1
ATOM 3376 C CA . GLY B 1 91 ? 5.066 22.422 27.266 1 90.81 91 GLY B CA 1
ATOM 3377 C C . GLY B 1 91 ? 4.887 23.469 28.344 1 90.81 91 GLY B C 1
ATOM 3378 O O . GLY B 1 91 ? 4.129 24.422 28.172 1 90.81 91 GLY B O 1
ATOM 3379 N N . TYR B 1 92 ? 5.48 23.094 29.469 1 92.06 92 TYR B N 1
ATOM 3380 C CA . TYR B 1 92 ? 5.527 23.984 30.609 1 92.06 92 TYR B CA 1
ATOM 3381 C C . TYR B 1 92 ? 6.965 24.359 30.953 1 92.06 92 TYR B C 1
ATOM 3383 O O . TYR B 1 92 ? 7.785 23.484 31.25 1 92.06 92 TYR B O 1
ATOM 3391 N N . ASP B 1 93 ? 7.238 25.625 30.812 1 91.81 93 ASP B N 1
ATOM 3392 C CA . ASP B 1 93 ? 8.523 26.188 31.203 1 91.81 93 ASP B CA 1
ATOM 3393 C C . ASP B 1 93 ? 8.445 26.828 32.594 1 91.81 93 ASP B C 1
ATOM 3395 O O . ASP B 1 93 ? 7.805 27.859 32.75 1 91.81 93 ASP B O 1
ATOM 3399 N N . ASN B 1 94 ? 9.172 26.25 33.562 1 90.88 94 ASN B N 1
ATOM 3400 C CA . ASN B 1 94 ? 9.078 26.781 34.938 1 90.88 94 ASN B CA 1
ATOM 3401 C C . ASN B 1 94 ? 10.203 27.766 35.219 1 90.88 94 ASN B C 1
ATOM 3403 O O . ASN B 1 94 ? 10.461 28.078 36.375 1 90.88 94 ASN B O 1
ATOM 3407 N N . GLY B 1 95 ? 10.828 28.172 34.25 1 90.56 95 GLY B N 1
ATOM 3408 C CA . GLY B 1 95 ? 11.93 29.094 34.406 1 90.56 95 GLY B CA 1
ATOM 3409 C C . GLY B 1 95 ? 13.281 28.406 34.5 1 90.56 95 GLY B C 1
ATOM 3410 O O . GLY B 1 95 ? 14.305 28.984 34.156 1 90.56 95 GLY B O 1
ATOM 3411 N N . SER B 1 96 ? 13.32 27.156 35.031 1 91.31 96 SER B N 1
ATOM 3412 C CA . SER B 1 96 ? 14.547 26.391 35.156 1 91.31 96 SER B CA 1
ATOM 3413 C C . SER B 1 96 ? 14.594 25.234 34.156 1 91.31 96 SER B C 1
ATOM 3415 O O . SER B 1 96 ? 15.664 24.906 33.656 1 91.31 96 SER B O 1
ATOM 3417 N N . PHE B 1 97 ? 13.43 24.672 34.031 1 89.25 97 PHE B N 1
ATOM 3418 C CA . PHE B 1 97 ? 13.336 23.5 33.156 1 89.25 97 PHE B CA 1
ATOM 3419 C C . PHE B 1 97 ? 12.148 23.609 32.219 1 89.25 97 PHE B C 1
ATOM 3421 O O . PHE B 1 97 ? 11.148 24.25 32.531 1 89.25 97 PHE B O 1
ATOM 3428 N N . LEU B 1 98 ? 12.336 23.047 31.078 1 90.75 98 LEU B N 1
ATOM 3429 C CA . LEU B 1 98 ? 11.242 22.859 30.125 1 90.75 98 LEU B CA 1
ATOM 3430 C C . LEU B 1 98 ? 10.703 21.438 30.188 1 90.75 98 LEU B C 1
ATOM 3432 O O . LEU B 1 98 ? 11.469 20.484 30.094 1 90.75 98 LEU B O 1
ATOM 3436 N N . PHE B 1 99 ? 9.438 21.266 30.422 1 91.12 99 PHE B N 1
ATOM 3437 C CA . PHE B 1 99 ? 8.734 19.984 30.328 1 91.12 99 PHE B CA 1
ATOM 3438 C C . PHE B 1 99 ? 7.93 19.906 29.047 1 91.12 99 PHE B C 1
ATOM 3440 O O . PHE B 1 99 ? 6.777 20.344 29 1 91.12 99 PHE B O 1
ATOM 3447 N N . PRO B 1 100 ? 8.508 19.344 28.031 1 91.19 100 PRO B N 1
ATOM 3448 C CA . PRO B 1 100 ? 7.879 19.406 26.719 1 91.19 100 PRO B CA 1
ATOM 3449 C C . PRO B 1 100 ? 7.047 18.172 26.391 1 91.19 100 PRO B C 1
ATOM 3451 O O . PRO B 1 100 ? 7.281 17.109 26.953 1 91.19 100 PRO B O 1
ATOM 3454 N N . PHE B 1 101 ? 6.062 18.328 25.547 1 92.06 101 PHE B N 1
ATOM 3455 C CA . PHE B 1 101 ? 5.305 17.297 24.828 1 92.06 101 PHE B CA 1
ATOM 3456 C C . PHE B 1 101 ? 5.227 17.641 23.344 1 92.06 101 PHE B C 1
ATOM 3458 O O . PHE B 1 101 ? 4.672 18.672 22.969 1 92.06 101 PHE B O 1
ATOM 3465 N N . GLU B 1 102 ? 5.832 16.719 22.531 1 92.69 102 GLU B N 1
ATOM 3466 C CA . GLU B 1 102 ? 5.852 16.922 21.078 1 92.69 102 GLU B CA 1
ATOM 3467 C C . GLU B 1 102 ? 5.027 15.852 20.359 1 92.69 102 GLU B C 1
ATOM 3469 O O . GLU B 1 102 ? 5.02 14.688 20.781 1 92.69 102 GLU B O 1
ATOM 3474 N N . PHE B 1 103 ? 4.375 16.281 19.422 1 94.44 103 PHE B N 1
ATOM 3475 C CA . PHE B 1 103 ? 3.631 15.344 18.594 1 94.44 103 PHE B CA 1
ATOM 3476 C C . PHE B 1 103 ? 3.41 15.906 17.203 1 94.44 103 PHE B C 1
ATOM 3478 O O . PHE B 1 103 ? 3.518 17.109 16.984 1 94.44 103 PHE B O 1
ATOM 3485 N N . GLY B 1 104 ? 3.211 15.055 16.266 1 95.69 104 GLY B N 1
ATOM 3486 C CA . GLY B 1 104 ? 3.002 15.453 14.891 1 95.69 104 GLY B CA 1
ATOM 3487 C C . GLY B 1 104 ? 2.188 14.445 14.094 1 95.69 104 GLY B C 1
ATOM 3488 O O . GLY B 1 104 ? 2.029 13.297 14.516 1 95.69 104 GLY B O 1
ATOM 3489 N N . GLY B 1 105 ? 1.687 14.961 13.031 1 97.56 105 GLY B N 1
ATOM 3490 C CA . GLY B 1 105 ? 0.873 14.094 12.195 1 97.56 105 GLY B CA 1
ATOM 3491 C C . GLY B 1 105 ? 0.395 14.758 10.922 1 97.56 105 GLY B C 1
ATOM 3492 O O . GLY B 1 105 ? 0.886 15.828 10.555 1 97.56 105 GLY B O 1
ATOM 3493 N N . LYS B 1 106 ? -0.479 14.047 10.242 1 98.5 106 LYS B N 1
ATOM 3494 C CA . LYS B 1 106 ? -0.992 14.461 8.938 1 98.5 106 LYS B CA 1
ATOM 3495 C C . LYS B 1 106 ? -2.461 14.859 9.031 1 98.5 106 LYS B C 1
ATOM 3497 O O . LYS B 1 106 ? -3.252 14.203 9.711 1 98.5 106 LYS B O 1
ATOM 3502 N N . TYR B 1 107 ? -2.734 15.938 8.367 1 98.81 107 TYR B N 1
ATOM 3503 C CA . TYR B 1 107 ? -4.113 16.391 8.211 1 98.81 107 TYR B CA 1
ATOM 3504 C C . TYR B 1 107 ? -4.59 16.203 6.773 1 98.81 107 TYR B C 1
ATOM 3506 O O . TYR B 1 107 ? -3.83 16.422 5.828 1 98.81 107 TYR B O 1
ATOM 3514 N N . VAL B 1 108 ? -5.797 15.828 6.652 1 98.88 108 VAL B N 1
ATOM 3515 C CA . VAL B 1 108 ? -6.555 15.961 5.414 1 98.88 108 VAL B CA 1
ATOM 3516 C C . VAL B 1 108 ? -7.859 16.703 5.68 1 98.88 108 VAL B C 1
ATOM 3518 O O . VAL B 1 108 ? -8.617 16.344 6.582 1 98.88 108 VAL B O 1
ATOM 3521 N N . VAL B 1 109 ? -8.102 17.766 4.895 1 98.88 109 VAL B N 1
ATOM 3522 C CA . VAL B 1 109 ? -9.219 18.656 5.18 1 98.88 109 VAL B CA 1
ATOM 3523 C C . VAL B 1 109 ? -10.047 18.859 3.914 1 98.88 109 VAL B C 1
ATOM 3525 O O . VAL B 1 109 ? -9.5 19.172 2.854 1 98.88 109 VAL B O 1
ATOM 3528 N N . SER B 1 110 ? -11.352 18.656 4.059 1 98.88 110 SER B N 1
ATOM 3529 C CA . SER B 1 110 ? -12.297 18.984 2.994 1 98.88 110 SER B CA 1
ATOM 3530 C C . SER B 1 110 ? -12.945 20.344 3.225 1 98.88 110 SER B C 1
ATOM 3532 O O . SER B 1 110 ? -13.516 20.594 4.289 1 98.88 110 SER B O 1
ATOM 3534 N N . TRP B 1 111 ? -12.828 21.203 2.264 1 98.81 111 TRP B N 1
ATOM 3535 C CA . TRP B 1 111 ? -13.375 22.547 2.346 1 98.81 111 TRP B CA 1
ATOM 3536 C C . TRP B 1 111 ? -14.594 22.703 1.438 1 98.81 111 TRP B C 1
ATOM 3538 O O . TRP B 1 111 ? -14.688 22.047 0.398 1 98.81 111 TRP B O 1
ATOM 3548 N N . ARG B 1 112 ? -15.477 23.609 1.851 1 98.44 112 ARG B N 1
ATOM 3549 C CA . ARG B 1 112 ? -16.625 24 1.046 1 98.44 112 ARG B CA 1
ATOM 3550 C C . ARG B 1 112 ? -16.766 25.531 1.015 1 98.44 112 ARG B C 1
ATOM 3552 O O . ARG B 1 112 ? -16.594 26.188 2.039 1 98.44 112 ARG B O 1
ATOM 3559 N N . ASP B 1 113 ? -16.953 25.984 -0.174 1 97.19 113 ASP B N 1
ATOM 3560 C CA . ASP B 1 113 ? -17.297 27.406 -0.31 1 97.19 113 ASP B CA 1
ATOM 3561 C C . ASP B 1 113 ? -18.781 27.625 -0.017 1 97.19 113 ASP B C 1
ATOM 3563 O O . ASP B 1 113 ? -19.641 27.203 -0.783 1 97.19 113 ASP B O 1
ATOM 3567 N N . GLN B 1 114 ? -19 28.188 1.066 1 93.5 114 GLN B N 1
ATOM 3568 C CA . GLN B 1 114 ? -20.375 28.531 1.448 1 93.5 114 GLN B CA 1
ATOM 3569 C C . GLN B 1 114 ? -20.609 30.031 1.316 1 93.5 114 GLN B C 1
ATOM 3571 O O . GLN B 1 114 ? -20.188 30.812 2.174 1 93.5 114 GLN B O 1
ATOM 3576 N N . ASP B 1 115 ? -21.359 30.422 0.289 1 91.44 115 ASP B N 1
ATOM 3577 C CA . ASP B 1 115 ? -21.719 31.812 0.044 1 91.44 115 ASP B CA 1
ATOM 3578 C C . ASP B 1 115 ? -20.469 32.688 0.007 1 91.44 115 ASP B C 1
ATOM 3580 O O . ASP B 1 115 ? -20.422 33.719 0.693 1 91.44 115 ASP B O 1
ATOM 3584 N N . GLY B 1 116 ? -19.438 32.188 -0.58 1 92 116 GLY B N 1
ATOM 3585 C CA . GLY B 1 116 ? -18.25 33 -0.805 1 92 116 GLY B CA 1
ATOM 3586 C C . GLY B 1 116 ? -17.203 32.844 0.291 1 92 116 GLY B C 1
ATOM 3587 O O . GLY B 1 116 ? -16.141 33.469 0.237 1 92 116 GLY B O 1
ATOM 3588 N N . GLU B 1 117 ? -17.5 32.031 1.259 1 96.31 117 GLU B N 1
ATOM 3589 C CA . GLU B 1 117 ? -16.547 31.812 2.344 1 96.31 117 GLU B CA 1
ATOM 3590 C C . GLU B 1 117 ? -16.156 30.344 2.445 1 96.31 117 GLU B C 1
ATOM 3592 O O . GLU B 1 117 ? -17.016 29.469 2.559 1 96.31 117 GLU B O 1
ATOM 3597 N N . TRP B 1 118 ? -14.844 30.125 2.398 1 98.19 118 TRP B N 1
ATOM 3598 C CA . TRP B 1 118 ? -14.352 28.75 2.549 1 98.19 118 TRP B CA 1
ATOM 3599 C C . TRP B 1 118 ? -14.398 28.312 4.008 1 98.19 118 TRP B C 1
ATOM 3601 O O . TRP B 1 118 ? -13.914 29.031 4.895 1 98.19 118 TRP B O 1
ATOM 3611 N N . LYS B 1 119 ? -15.039 27.172 4.238 1 98.69 119 LYS B N 1
ATOM 3612 C CA . LYS B 1 119 ? -15.148 26.594 5.578 1 98.69 119 LYS B CA 1
ATOM 3613 C C . LYS B 1 119 ? -14.766 25.109 5.57 1 98.69 119 LYS B C 1
ATOM 3615 O O . LYS B 1 119 ? -14.906 24.438 4.551 1 98.69 119 LYS B O 1
ATOM 3620 N N . ILE B 1 120 ? -14.281 24.656 6.688 1 98.81 120 ILE B N 1
ATOM 3621 C CA . ILE B 1 120 ? -13.938 23.25 6.852 1 98.81 120 ILE B CA 1
ATOM 3622 C C . ILE B 1 120 ? -15.219 22.422 7.016 1 98.81 120 ILE B C 1
ATOM 3624 O O . ILE B 1 120 ? -15.992 22.641 7.949 1 98.81 120 ILE B O 1
ATOM 3628 N N . LYS B 1 121 ? -15.422 21.5 6.113 1 98.75 121 LYS B N 1
ATOM 3629 C CA . LYS B 1 121 ? -16.578 20.609 6.152 1 98.75 121 LYS B CA 1
ATOM 3630 C C . LYS B 1 121 ? -16.234 19.281 6.828 1 98.75 121 LYS B C 1
ATOM 3632 O O . LYS B 1 121 ? -17.078 18.672 7.473 1 98.75 121 LYS B O 1
ATOM 3637 N N . GLU B 1 122 ? -15.055 18.812 6.637 1 98.75 122 GLU B N 1
ATOM 3638 C CA . GLU B 1 122 ? -14.539 17.578 7.242 1 98.75 122 GLU B CA 1
ATOM 3639 C C . GLU B 1 122 ? -13.039 17.688 7.492 1 98.75 122 GLU B C 1
ATOM 3641 O O . GLU B 1 122 ? -12.297 18.203 6.656 1 98.75 122 GLU B O 1
ATOM 3646 N N . ILE B 1 123 ? -12.617 17.234 8.672 1 98.88 123 ILE B N 1
ATOM 3647 C CA . ILE B 1 123 ? -11.203 17.297 9.016 1 98.88 123 ILE B CA 1
ATOM 3648 C C . ILE B 1 123 ? -10.75 15.969 9.609 1 98.88 123 ILE B C 1
ATOM 3650 O O . ILE B 1 123 ? -11.453 15.383 10.445 1 98.88 123 ILE B O 1
ATOM 3654 N N . ARG B 1 124 ? -9.648 15.469 9.078 1 98.75 124 ARG B N 1
ATOM 3655 C CA . ARG B 1 124 ? -9.047 14.211 9.531 1 98.75 124 ARG B CA 1
ATOM 3656 C C . ARG B 1 124 ? -7.609 14.43 9.992 1 98.75 124 ARG B C 1
ATOM 3658 O O . ARG B 1 124 ? -6.863 15.188 9.375 1 98.75 124 ARG B O 1
ATOM 3665 N N . TYR B 1 125 ? -7.246 13.719 11.062 1 98.69 125 TYR B N 1
ATOM 3666 C CA . TYR B 1 125 ? -5.898 13.828 11.609 1 98.69 125 TYR B CA 1
ATOM 3667 C C . TYR B 1 125 ? -5.387 12.469 12.07 1 98.69 125 TYR B C 1
ATOM 3669 O O . TYR B 1 125 ? -6.043 11.789 12.867 1 98.69 125 TYR B O 1
ATOM 3677 N N . ASP B 1 126 ? -4.289 12.055 11.531 1 98.38 126 ASP B N 1
ATOM 3678 C CA . ASP B 1 126 ? -3.529 10.914 12.023 1 98.38 126 ASP B CA 1
ATOM 3679 C C . ASP B 1 126 ? -2.273 11.359 12.766 1 98.38 126 ASP B C 1
ATOM 3681 O O . ASP B 1 126 ? -1.376 11.961 12.172 1 98.38 126 ASP B O 1
ATOM 3685 N N . MET B 1 127 ? -2.221 11.047 14.047 1 97.38 127 MET B N 1
ATOM 3686 C CA . MET B 1 127 ? -0.981 11.289 14.781 1 97.38 127 MET B CA 1
ATOM 3687 C C . MET B 1 127 ? 0.073 10.242 14.43 1 97.38 127 MET B C 1
ATOM 3689 O O . MET B 1 127 ? -0.156 9.039 14.586 1 97.38 127 MET B O 1
ATOM 3693 N N . ASP B 1 128 ? 1.197 10.711 14.023 1 96.19 128 ASP B N 1
ATOM 3694 C CA . ASP B 1 128 ? 2.232 9.805 13.539 1 96.19 128 ASP B CA 1
ATOM 3695 C C . ASP B 1 128 ? 3.264 9.508 14.625 1 96.19 128 ASP B C 1
ATOM 3697 O O . ASP B 1 128 ? 3.934 8.477 14.586 1 96.19 128 ASP B O 1
ATOM 3701 N N . TRP B 1 129 ? 3.42 10.445 15.539 1 94.31 129 TRP B N 1
ATOM 3702 C CA . TRP B 1 129 ? 4.422 10.289 16.578 1 94.31 129 TRP B CA 1
ATOM 3703 C C . TRP B 1 129 ? 4.113 11.195 17.766 1 94.31 129 TRP B C 1
ATOM 3705 O O . TRP B 1 129 ? 3.396 12.188 17.625 1 94.31 129 TRP B O 1
ATOM 3715 N N . GLU B 1 130 ? 4.547 10.82 18.891 1 93.19 130 GLU B N 1
ATOM 3716 C CA . GLU B 1 130 ? 4.539 11.641 20.094 1 93.19 130 GLU B CA 1
ATOM 3717 C C . GLU B 1 130 ? 5.77 11.359 20.953 1 93.19 130 GLU B C 1
ATOM 3719 O O . GLU B 1 130 ? 6.266 10.234 21 1 93.19 130 GLU B O 1
ATOM 3724 N N . LYS B 1 131 ? 6.176 12.352 21.578 1 91.06 131 LYS B N 1
ATOM 3725 C CA . LYS B 1 131 ? 7.363 12.273 22.422 1 91.06 131 LYS B CA 1
ATOM 3726 C C . LYS B 1 131 ? 7.246 13.219 23.609 1 91.06 131 LYS B C 1
ATOM 3728 O O . LYS B 1 131 ? 6.672 14.305 23.5 1 91.06 131 LYS B O 1
ATOM 3733 N N . GLY B 1 132 ? 7.836 12.812 24.703 1 89.94 132 GLY B N 1
ATOM 3734 C CA . GLY B 1 132 ? 7.875 13.68 25.875 1 89.94 132 GLY B CA 1
ATOM 3735 C C . GLY B 1 132 ? 6.809 13.359 26.906 1 89.94 132 GLY B C 1
ATOM 3736 O O . GLY B 1 132 ? 6.5 12.188 27.141 1 89.94 132 GLY B O 1
ATOM 3737 N N . ASN B 1 133 ? 6.27 14.375 27.547 1 89.5 133 ASN B N 1
ATOM 3738 C CA . ASN B 1 133 ? 5.379 14.203 28.688 1 89.5 133 ASN B CA 1
ATOM 3739 C C . ASN B 1 133 ? 3.936 13.984 28.234 1 89.5 133 ASN B C 1
ATOM 3741 O O . ASN B 1 133 ? 3.141 14.922 28.203 1 89.5 133 ASN B O 1
ATOM 3745 N N . THR B 1 134 ? 3.639 12.75 28.094 1 88.5 134 THR B N 1
ATOM 3746 C CA . THR B 1 134 ? 2.311 12.391 27.609 1 88.5 134 THR B CA 1
ATOM 3747 C C . THR B 1 134 ? 1.252 12.664 28.672 1 88.5 134 THR B C 1
ATOM 3749 O O . THR B 1 134 ? 0.057 12.703 28.375 1 88.5 134 THR B O 1
ATOM 3752 N N . TYR B 1 135 ? 1.698 12.867 29.859 1 88 135 TYR B N 1
ATOM 3753 C CA . TYR B 1 135 ? 0.778 13.133 30.953 1 88 135 TYR B CA 1
ATOM 3754 C C . TYR B 1 135 ? 0.022 14.438 30.734 1 88 135 TYR B C 1
ATOM 3756 O O . TYR B 1 135 ? -1.075 14.625 31.266 1 88 135 TYR B O 1
ATOM 3764 N N . PHE B 1 136 ? 0.628 15.352 29.938 1 89.5 136 PHE B N 1
ATOM 3765 C CA . PHE B 1 136 ? -0.02 16.625 29.656 1 89.5 136 PHE B CA 1
ATOM 3766 C C . PHE B 1 136 ? -1.296 16.422 28.844 1 89.5 136 PHE B C 1
ATOM 3768 O O . PHE B 1 136 ? -2.238 17.203 28.953 1 89.5 136 PHE B O 1
ATOM 3775 N N . ALA B 1 137 ? -1.271 15.383 28.062 1 89.38 137 ALA B N 1
ATOM 3776 C CA . ALA B 1 137 ? -2.385 15.156 27.156 1 89.38 137 ALA B CA 1
ATOM 3777 C C . ALA B 1 137 ? -3.359 14.125 27.719 1 89.38 137 ALA B C 1
ATOM 3779 O O . ALA B 1 137 ? -3.574 13.07 27.125 1 89.38 137 ALA B O 1
ATOM 3780 N N . GLU B 1 138 ? -3.986 14.531 28.75 1 85.56 138 GLU B N 1
ATOM 3781 C CA . GLU B 1 138 ? -4.938 13.648 29.406 1 85.56 138 GLU B CA 1
ATOM 3782 C C . GLU B 1 138 ? -6.09 13.281 28.484 1 85.56 138 GLU B C 1
ATOM 3784 O O . GLU B 1 138 ? -6.664 14.148 27.828 1 85.56 138 GLU B O 1
ATOM 3789 N N . GLY B 1 139 ? -6.32 11.984 28.391 1 88.44 139 GLY B N 1
ATOM 3790 C CA . GLY B 1 139 ? -7.477 11.539 27.641 1 88.44 139 GLY B CA 1
ATOM 3791 C C . GLY B 1 139 ? -7.148 11.203 26.188 1 88.44 139 GLY B C 1
ATOM 3792 O O . GLY B 1 139 ? -7.992 10.688 25.469 1 88.44 139 GLY B O 1
ATOM 3793 N N . TRP B 1 140 ? -5.973 11.586 25.75 1 94.62 140 TRP B N 1
ATOM 3794 C CA . TRP B 1 140 ? -5.602 11.289 24.375 1 94.62 140 TRP B CA 1
ATOM 3795 C C . TRP B 1 140 ? -5.289 9.805 24.203 1 94.62 140 TRP B C 1
ATOM 3797 O O . TRP B 1 140 ? -4.84 9.148 25.141 1 94.62 140 TRP B O 1
ATOM 3807 N N . SER B 1 141 ? -5.652 9.297 23.016 1 95.25 141 SER B N 1
ATOM 3808 C CA . SER B 1 141 ? -5.117 8.008 22.594 1 95.25 141 SER B CA 1
ATOM 3809 C C . SER B 1 141 ? -3.758 8.172 21.922 1 95.25 141 SER B C 1
ATOM 3811 O O . SER B 1 141 ? -3.582 9.039 21.062 1 95.25 141 SER B O 1
ATOM 3813 N N . PHE B 1 142 ? -2.857 7.328 22.344 1 94.5 142 PHE B N 1
ATOM 3814 C CA . PHE B 1 142 ? -1.499 7.441 21.828 1 94.5 142 PHE B CA 1
ATOM 3815 C C . PHE B 1 142 ? -1.169 6.273 20.906 1 94.5 142 PHE B C 1
ATOM 3817 O O . PHE B 1 142 ? -1.999 5.387 20.703 1 94.5 142 PHE B O 1
ATOM 3824 N N . ILE B 1 143 ? -0.016 6.305 20.328 1 92.44 143 ILE B N 1
ATOM 3825 C CA . ILE B 1 143 ? 0.397 5.379 19.281 1 92.44 143 ILE B CA 1
ATOM 3826 C C . ILE B 1 143 ? 0.635 3.994 19.875 1 92.44 143 ILE B C 1
ATOM 3828 O O . ILE B 1 143 ? 1.277 3.861 20.922 1 92.44 143 ILE B O 1
ATOM 3832 N N . ASP B 1 144 ? -0.005 3.035 19.25 1 93.19 144 ASP B N 1
ATOM 3833 C CA . ASP B 1 144 ? 0.339 1.628 19.422 1 93.19 144 ASP B CA 1
ATOM 3834 C C . ASP B 1 144 ? 1.354 1.172 18.375 1 93.19 144 ASP B C 1
ATOM 3836 O O . ASP B 1 144 ? 1.012 1.004 17.203 1 93.19 144 ASP B O 1
ATOM 3840 N N . TYR B 1 145 ? 2.508 0.921 18.75 1 86.31 145 TYR B N 1
ATOM 3841 C CA . TYR B 1 145 ? 3.625 0.693 17.828 1 86.31 145 TYR B CA 1
ATOM 3842 C C . TYR B 1 145 ? 3.508 -0.668 17.156 1 86.31 145 TYR B C 1
ATOM 3844 O O . TYR B 1 145 ? 4.281 -0.985 16.25 1 86.31 145 TYR B O 1
ATOM 3852 N N . LYS B 1 146 ? 2.496 -1.433 17.422 1 88.56 146 LYS B N 1
ATOM 3853 C CA . LYS B 1 146 ? 2.359 -2.787 16.891 1 88.56 146 LYS B CA 1
ATOM 3854 C C . LYS B 1 146 ? 1.406 -2.818 15.695 1 88.56 146 LYS B C 1
ATOM 3856 O O . LYS B 1 146 ? 1.301 -3.834 15.008 1 88.56 146 LYS B O 1
ATOM 3861 N N . ILE B 1 147 ? 0.736 -1.708 15.531 1 91.38 147 ILE B N 1
ATOM 3862 C CA . ILE B 1 147 ? -0.277 -1.755 14.484 1 91.38 147 ILE B CA 1
ATOM 3863 C C . ILE B 1 147 ? 0.002 -0.667 13.445 1 91.38 147 ILE B C 1
ATOM 3865 O O . ILE B 1 147 ? 0.697 0.31 13.734 1 91.38 147 ILE B O 1
ATOM 3869 N N . TYR B 1 148 ? -0.552 -0.867 12.281 1 92.62 148 TYR B N 1
ATOM 3870 C CA . TYR B 1 148 ? -0.427 0.104 11.203 1 92.62 148 TYR B CA 1
ATOM 3871 C C . TYR B 1 148 ? -0.97 1.464 11.625 1 92.62 148 TYR B C 1
ATOM 3873 O O . TYR B 1 148 ? -2.037 1.551 12.234 1 92.62 148 TYR B O 1
ATOM 3881 N N . ALA B 1 149 ? -0.217 2.553 11.336 1 92.06 149 ALA B N 1
ATOM 3882 C CA . ALA B 1 149 ? -0.544 3.945 11.633 1 92.06 149 ALA B CA 1
ATOM 3883 C C . ALA B 1 149 ? -0.509 4.207 13.141 1 92.06 149 ALA B C 1
ATOM 3885 O O . ALA B 1 149 ? -0.634 5.355 13.578 1 92.06 149 ALA B O 1
ATOM 3886 N N . GLY B 1 150 ? -0.369 3.1 13.938 1 93.25 150 GLY B N 1
ATOM 3887 C CA . GLY B 1 150 ? -0.317 3.236 15.383 1 93.25 150 GLY B CA 1
ATOM 3888 C C . GLY B 1 150 ? -1.688 3.357 16.016 1 93.25 150 GLY B C 1
ATOM 3889 O O . GLY B 1 150 ? -1.8 3.516 17.234 1 93.25 150 GLY B O 1
ATOM 3890 N N . HIS B 1 151 ? -2.66 3.408 15.312 1 95.19 151 HIS B N 1
ATOM 3891 C CA . HIS B 1 151 ? -4.07 3.523 15.664 1 95.19 151 HIS B CA 1
ATOM 3892 C C . HIS B 1 151 ? -4.969 3.15 14.484 1 95.19 151 HIS B C 1
ATOM 3894 O O . HIS B 1 151 ? -4.477 2.881 13.391 1 95.19 151 HIS B O 1
ATOM 3900 N N . LYS B 1 152 ? -6.23 3.053 14.711 1 93.56 152 LYS B N 1
ATOM 3901 C CA . LYS B 1 152 ? -7.137 3.004 13.57 1 93.56 152 LYS B CA 1
ATOM 3902 C C . LYS B 1 152 ? -6.965 4.234 12.68 1 93.56 152 LYS B C 1
ATOM 3904 O O . LYS B 1 152 ? -7.195 5.359 13.125 1 93.56 152 LYS B O 1
ATOM 3909 N N . PRO B 1 153 ? -6.574 4.016 11.477 1 96.12 153 PRO B N 1
ATOM 3910 C CA . PRO B 1 153 ? -6.305 5.184 10.625 1 96.12 153 PRO B CA 1
ATOM 3911 C C . PRO B 1 153 ? -7.547 6.039 10.391 1 96.12 153 PRO B C 1
ATOM 3913 O O . PRO B 1 153 ? -8.633 5.504 10.148 1 96.12 153 PRO B O 1
ATOM 3916 N N . MET B 1 154 ? -7.32 7.301 10.414 1 97.31 154 MET B N 1
ATOM 3917 C CA . MET B 1 154 ? -8.391 8.258 10.133 1 97.31 154 MET B CA 1
ATOM 3918 C C . MET B 1 154 ? -8.391 8.664 8.672 1 97.31 154 MET B C 1
ATOM 3920 O O . MET B 1 154 ? -9.398 9.156 8.156 1 97.31 154 MET B O 1
ATOM 3924 N N . ILE B 1 155 ? -7.246 8.484 8.062 1 97.75 155 ILE B N 1
ATOM 3925 C CA . ILE B 1 155 ? -7.047 8.898 6.676 1 97.75 155 ILE B CA 1
ATOM 3926 C C . ILE B 1 155 ? -6.82 7.668 5.797 1 97.75 155 ILE B C 1
ATOM 3928 O O . ILE B 1 155 ? -6.02 6.793 6.141 1 97.75 155 ILE B O 1
ATOM 3932 N N . SER B 1 156 ? -7.551 7.551 4.812 1 96.06 156 SER B N 1
ATOM 3933 C CA . SER B 1 156 ? -7.273 6.66 3.691 1 96.06 156 SER B CA 1
ATOM 3934 C C . SER B 1 156 ? -6.863 7.445 2.449 1 96.06 156 SER B C 1
ATOM 3936 O O . SER B 1 156 ? -7.707 8.055 1.788 1 96.06 156 SER B O 1
ATOM 3938 N N . SER B 1 157 ? -5.629 7.402 2.145 1 96.44 157 SER B N 1
ATOM 3939 C CA . SER B 1 157 ? -5.09 8.219 1.064 1 96.44 157 SER B CA 1
ATOM 3940 C C . SER B 1 157 ? -5.863 8.008 -0.232 1 96.44 157 SER B C 1
ATOM 3942 O O . SER B 1 157 ? -6.16 8.969 -0.948 1 96.44 157 SER B O 1
ATOM 3944 N N . GLU B 1 158 ? -6.266 6.844 -0.58 1 93.56 158 GLU B N 1
ATOM 3945 C CA . GLU B 1 158 ? -6.941 6.477 -1.819 1 93.56 158 GLU B CA 1
ATOM 3946 C C . GLU B 1 158 ? -8.312 7.145 -1.924 1 93.56 158 GLU B C 1
ATOM 3948 O O . GLU B 1 158 ? -8.891 7.207 -3.008 1 93.56 158 GLU B O 1
ATOM 3953 N N . TYR B 1 159 ? -8.742 7.68 -0.789 1 92.62 159 TYR B N 1
ATOM 3954 C CA . TYR B 1 159 ? -10.086 8.25 -0.791 1 92.62 159 TYR B CA 1
ATOM 3955 C C . TYR B 1 159 ? -10.062 9.703 -0.347 1 92.62 159 TYR B C 1
ATOM 3957 O O . TYR B 1 159 ? -10.875 10.508 -0.797 1 92.62 159 TYR B O 1
ATOM 3965 N N . ASP B 1 160 ? -9.094 9.945 0.493 1 95.81 160 ASP B N 1
ATOM 3966 C CA . ASP B 1 160 ? -9.195 11.219 1.194 1 95.81 160 ASP B CA 1
ATOM 3967 C C . ASP B 1 160 ? -8.18 12.227 0.66 1 95.81 160 ASP B C 1
ATOM 3969 O O . ASP B 1 160 ? -8.312 13.43 0.883 1 95.81 160 ASP B O 1
ATOM 3973 N N . SER B 1 161 ? -7.125 11.742 0.01 1 97.69 161 SER B N 1
ATOM 3974 C CA . SER B 1 161 ? -6.043 12.633 -0.39 1 97.69 161 SER B CA 1
ATOM 3975 C C . SER B 1 161 ? -6.527 13.68 -1.384 1 97.69 161 SER B C 1
ATOM 3977 O O . SER B 1 161 ? -7.531 13.477 -2.068 1 97.69 161 SER B O 1
ATOM 3979 N N . PRO B 1 162 ? -5.828 14.828 -1.507 1 98.62 162 PRO B N 1
ATOM 3980 C CA . PRO B 1 162 ? -6.203 15.828 -2.506 1 98.62 162 PRO B CA 1
ATOM 3981 C C . PRO B 1 162 ? -6.242 15.266 -3.924 1 98.62 162 PRO B C 1
ATOM 3983 O O . PRO B 1 162 ? -7.117 15.633 -4.715 1 98.62 162 PRO B O 1
ATOM 3986 N N . TRP B 1 163 ? -5.363 14.406 -4.234 1 97.56 163 TRP B N 1
ATOM 3987 C CA . TRP B 1 163 ? -5.238 13.852 -5.578 1 97.56 163 TRP B CA 1
ATOM 3988 C C . TRP B 1 163 ? -6.363 12.867 -5.867 1 97.56 163 TRP B C 1
ATOM 3990 O O . TRP B 1 163 ? -6.789 12.719 -7.016 1 97.56 163 TRP B O 1
ATOM 4000 N N . ALA B 1 164 ? -6.848 12.164 -4.836 1 95.19 164 ALA B N 1
ATOM 4001 C CA . ALA B 1 164 ? -7.949 11.219 -5.004 1 95.19 164 ALA B CA 1
ATOM 4002 C C . ALA B 1 164 ? -9.281 11.945 -5.145 1 95.19 164 ALA B C 1
ATOM 4004 O O . ALA B 1 164 ? -10.094 11.602 -6.004 1 95.19 164 ALA B O 1
ATOM 4005 N N . VAL B 1 165 ? -9.492 12.953 -4.355 1 96.62 165 VAL B N 1
ATOM 4006 C CA . VAL B 1 165 ? -10.773 13.641 -4.285 1 96.62 165 VAL B CA 1
ATOM 4007 C C . VAL B 1 165 ? -10.906 14.617 -5.457 1 96.62 165 VAL B C 1
ATOM 4009 O O . VAL B 1 165 ? -11.992 14.773 -6.023 1 96.62 165 VAL B O 1
ATOM 4012 N N . ILE B 1 166 ? -9.805 15.258 -5.781 1 98 166 ILE B N 1
ATOM 4013 C CA . ILE B 1 166 ? -9.789 16.219 -6.879 1 98 166 ILE B CA 1
ATOM 4014 C C . ILE B 1 166 ? -8.641 15.898 -7.832 1 98 166 ILE B C 1
ATOM 4016 O O . ILE B 1 166 ? -7.594 16.547 -7.797 1 98 166 ILE B O 1
ATOM 4020 N N . PRO B 1 167 ? -8.883 14.984 -8.719 1 95.62 167 PRO B N 1
ATOM 4021 C CA . PRO B 1 167 ? -7.816 14.578 -9.641 1 95.62 167 PRO B CA 1
ATOM 4022 C C . PRO B 1 167 ? -7.418 15.695 -10.609 1 95.62 167 PRO B C 1
ATOM 4024 O O . PRO B 1 167 ? -6.246 15.805 -10.977 1 95.62 167 PRO B O 1
ATOM 4027 N N . GLU B 1 168 ? -8.375 16.531 -10.992 1 96.31 168 GLU B N 1
ATOM 4028 C CA . GLU B 1 168 ? -8.102 17.672 -11.867 1 96.31 168 GLU B CA 1
ATOM 4029 C C . GLU B 1 168 ? -8.266 19 -11.125 1 96.31 168 GLU B C 1
ATOM 4031 O O . GLU B 1 168 ? -9.383 19.453 -10.898 1 96.31 168 GLU B O 1
ATOM 4036 N N . ASN B 1 169 ? -7.145 19.578 -10.836 1 97 169 ASN B N 1
ATOM 4037 C CA . ASN B 1 169 ? -7.133 20.875 -10.156 1 97 169 ASN B CA 1
ATOM 4038 C C . ASN B 1 169 ? -7.551 22 -11.086 1 97 169 ASN B C 1
ATOM 4040 O O . ASN B 1 169 ? -7.016 22.141 -12.188 1 97 169 ASN B O 1
ATOM 4044 N N . ASP B 1 170 ? -8.484 22.766 -10.727 1 97.19 170 ASP B N 1
ATOM 4045 C CA . ASP B 1 170 ? -8.992 23.781 -11.641 1 97.19 170 ASP B CA 1
ATOM 4046 C C . ASP B 1 170 ? -8.227 25.094 -11.469 1 97.19 170 ASP B C 1
ATOM 4048 O O . ASP B 1 170 ? -8.484 26.062 -12.18 1 97.19 170 ASP B O 1
ATOM 4052 N N . GLU B 1 171 ? -7.355 25.109 -10.492 1 95.94 171 GLU B N 1
ATOM 4053 C CA . GLU B 1 171 ? -6.508 26.297 -10.336 1 95.94 171 GLU B CA 1
ATOM 4054 C C . GLU B 1 171 ? -5.141 26.078 -10.984 1 95.94 171 GLU B C 1
ATOM 4056 O O . GLU B 1 171 ? -4.535 25.016 -10.828 1 95.94 171 GLU B O 1
ATOM 4061 N N . GLU B 1 172 ? -4.715 27.078 -11.672 1 93.88 172 GLU B N 1
ATOM 4062 C CA . GLU B 1 172 ? -3.412 27 -12.328 1 93.88 172 GLU B CA 1
ATOM 4063 C C . GLU B 1 172 ? -2.277 27.188 -11.328 1 93.88 172 GLU B C 1
ATOM 4065 O O . GLU B 1 172 ? -2.301 28.141 -10.539 1 93.88 172 GLU B O 1
ATOM 4070 N N . LEU B 1 173 ? -1.327 26.328 -11.414 1 95.38 173 LEU B N 1
ATOM 4071 C CA . LEU B 1 173 ? -0.141 26.406 -10.57 1 95.38 173 LEU B CA 1
ATOM 4072 C C . LEU B 1 173 ? 1.067 26.875 -11.375 1 95.38 173 LEU B C 1
ATOM 4074 O O . LEU B 1 173 ? 1.163 26.609 -12.578 1 95.38 173 LEU B O 1
ATOM 4078 N N . THR B 1 174 ? 1.899 27.609 -10.688 1 95.75 174 THR B N 1
ATOM 4079 C CA . THR B 1 174 ? 3.193 27.891 -11.297 1 95.75 174 THR B CA 1
ATOM 4080 C C . THR B 1 174 ? 4.02 26.625 -11.438 1 95.75 174 THR B C 1
ATOM 4082 O O . THR B 1 174 ? 3.713 25.609 -10.812 1 95.75 174 THR B O 1
ATOM 4085 N N . GLU B 1 175 ? 5.027 26.625 -12.25 1 96.62 175 GLU B N 1
ATOM 4086 C CA . GLU B 1 175 ? 5.902 25.469 -12.398 1 96.62 175 GLU B CA 1
ATOM 4087 C C . GLU B 1 175 ? 6.551 25.094 -11.07 1 96.62 175 GLU B C 1
ATOM 4089 O O . GLU B 1 175 ? 6.684 23.906 -10.758 1 96.62 175 GLU B O 1
ATOM 4094 N N . GLU B 1 176 ? 6.957 26.094 -10.32 1 96.88 176 GLU B N 1
ATOM 4095 C CA . GLU B 1 176 ? 7.527 25.844 -9 1 96.88 176 GLU B CA 1
ATOM 4096 C C . GLU B 1 176 ? 6.523 25.141 -8.094 1 96.88 176 GLU B C 1
ATOM 4098 O O . GLU B 1 176 ? 6.875 24.188 -7.402 1 96.88 176 GLU B O 1
ATOM 4103 N N . GLU B 1 177 ? 5.316 25.609 -8.125 1 96.62 177 GLU B N 1
ATOM 4104 C CA . GLU B 1 177 ? 4.27 25.031 -7.297 1 96.62 177 GLU B CA 1
ATOM 4105 C C . GLU B 1 177 ? 3.98 23.594 -7.707 1 96.62 177 GLU B C 1
ATOM 4107 O O . GLU B 1 177 ? 3.697 22.734 -6.855 1 96.62 177 GLU B O 1
ATOM 4112 N N . LYS B 1 178 ? 4.02 23.312 -8.984 1 97.56 178 LYS B N 1
ATOM 4113 C CA . LYS B 1 178 ? 3.824 21.953 -9.469 1 97.56 178 LYS B CA 1
ATOM 4114 C C . LYS B 1 178 ? 4.922 21.031 -8.961 1 97.56 178 LYS B C 1
ATOM 4116 O O . LYS B 1 178 ? 4.652 19.891 -8.586 1 97.56 178 LYS B O 1
ATOM 4121 N N . ILE B 1 179 ? 6.137 21.531 -8.953 1 98.38 179 ILE B N 1
ATOM 4122 C CA . ILE B 1 179 ? 7.281 20.75 -8.492 1 98.38 179 ILE B CA 1
ATOM 4123 C C . ILE B 1 179 ? 7.16 20.484 -6.988 1 98.38 179 ILE B C 1
ATOM 4125 O O . ILE B 1 179 ? 7.406 19.375 -6.523 1 98.38 179 ILE B O 1
ATOM 4129 N N . ILE B 1 180 ? 6.754 21.5 -6.262 1 98.25 180 ILE B N 1
ATOM 4130 C CA . ILE B 1 180 ? 6.555 21.359 -4.82 1 98.25 180 ILE B CA 1
ATOM 4131 C C . ILE B 1 180 ? 5.461 20.344 -4.543 1 98.25 180 ILE B C 1
ATOM 4133 O O . ILE B 1 180 ? 5.629 19.453 -3.701 1 98.25 180 ILE B O 1
ATOM 4137 N N . GLU B 1 181 ? 4.395 20.453 -5.242 1 97.88 181 GLU B N 1
ATOM 4138 C CA . GLU B 1 181 ? 3.307 19.484 -5.074 1 97.88 181 GLU B CA 1
ATOM 4139 C C . GLU B 1 181 ? 3.783 18.062 -5.352 1 97.88 181 GLU B C 1
ATOM 4141 O O . GLU B 1 181 ? 3.371 17.125 -4.672 1 97.88 181 GLU B O 1
ATOM 4146 N N . ASN B 1 182 ? 4.59 17.906 -6.371 1 98.19 182 ASN B N 1
ATOM 4147 C CA . ASN B 1 182 ? 5.121 16.578 -6.688 1 98.19 182 ASN B CA 1
ATOM 4148 C C . ASN B 1 182 ? 5.91 15.992 -5.52 1 98.19 182 ASN B C 1
ATOM 4150 O O . ASN B 1 182 ? 5.766 14.812 -5.195 1 98.19 182 ASN B O 1
ATOM 4154 N N . MET B 1 183 ? 6.738 16.781 -4.879 1 98.5 183 MET B N 1
ATOM 4155 C CA . MET B 1 183 ? 7.504 16.328 -3.723 1 98.5 183 MET B CA 1
ATOM 4156 C C . MET B 1 183 ? 6.578 15.914 -2.586 1 98.5 183 MET B C 1
ATOM 4158 O O . MET B 1 183 ? 6.797 14.883 -1.949 1 98.5 183 MET B O 1
ATOM 4162 N N . PHE B 1 184 ? 5.598 16.734 -2.373 1 98.62 184 PHE B N 1
ATOM 4163 C CA . PHE B 1 184 ? 4.691 16.453 -1.264 1 98.62 184 PHE B CA 1
ATOM 4164 C C . PHE B 1 184 ? 3.781 15.281 -1.592 1 98.62 184 PHE B C 1
ATOM 4166 O O . PHE B 1 184 ? 3.383 14.523 -0.7 1 98.62 184 PHE B O 1
ATOM 4173 N N . LYS B 1 185 ? 3.467 15.078 -2.871 1 98.25 185 LYS B N 1
ATOM 4174 C CA . LYS B 1 185 ? 2.785 13.867 -3.322 1 98.25 185 LYS B CA 1
ATOM 4175 C C . LYS B 1 185 ? 3.611 12.617 -3.016 1 98.25 185 LYS B C 1
ATOM 4177 O O . LYS B 1 185 ? 3.088 11.633 -2.498 1 98.25 185 LYS B O 1
ATOM 4182 N N . TYR B 1 186 ? 4.918 12.742 -3.309 1 98.31 186 TYR B N 1
ATOM 4183 C CA . TYR B 1 186 ? 5.867 11.68 -3.002 1 98.31 186 TYR B CA 1
ATOM 4184 C C . TYR B 1 186 ? 5.82 11.32 -1.521 1 98.31 186 TYR B C 1
ATOM 4186 O O . TYR B 1 186 ? 5.672 10.148 -1.166 1 98.31 186 TYR B O 1
ATOM 4194 N N . SER B 1 187 ? 5.914 12.273 -0.697 1 98.25 187 SER B N 1
ATOM 4195 C CA . SER B 1 187 ? 5.934 12.078 0.749 1 98.25 187 SER B CA 1
ATOM 4196 C C . SER B 1 187 ? 4.605 11.523 1.25 1 98.25 187 SER B C 1
ATOM 4198 O O . SER B 1 187 ? 4.586 10.578 2.043 1 98.25 187 SER B O 1
ATOM 4200 N N . PHE B 1 188 ? 3.521 12.109 0.773 1 98.62 188 PHE B N 1
ATOM 4201 C CA . PHE B 1 188 ? 2.199 11.719 1.247 1 98.62 188 PHE B CA 1
ATOM 4202 C C . PHE B 1 188 ? 1.899 10.266 0.875 1 98.62 188 PHE B C 1
ATOM 4204 O O . PHE B 1 188 ? 1.379 9.508 1.692 1 98.62 188 PHE B O 1
ATOM 4211 N N . GLY B 1 189 ? 2.176 9.945 -0.364 1 97.69 189 GLY B N 1
ATOM 4212 C CA . GLY B 1 189 ? 2.006 8.562 -0.782 1 97.69 189 GLY B CA 1
ATOM 4213 C C . GLY B 1 189 ? 2.809 7.582 0.052 1 97.69 189 GLY B C 1
ATOM 4214 O O . GLY B 1 189 ? 2.283 6.559 0.5 1 97.69 189 GLY B O 1
ATOM 4215 N N . LEU B 1 190 ? 4.047 7.883 0.258 1 97.38 190 LEU B N 1
ATOM 4216 C CA . LEU B 1 190 ? 4.938 7.047 1.054 1 97.38 190 LEU B CA 1
ATOM 4217 C C . LEU B 1 190 ? 4.41 6.891 2.477 1 97.38 190 LEU B C 1
ATOM 4219 O O . LEU B 1 190 ? 4.281 5.77 2.977 1 97.38 190 LEU B O 1
ATOM 4223 N N . ASP B 1 191 ? 4.055 7.973 3.08 1 97.62 191 ASP B N 1
ATOM 4224 C CA . ASP B 1 191 ? 3.707 8 4.496 1 97.62 191 ASP B CA 1
ATOM 4225 C C . ASP B 1 191 ? 2.354 7.34 4.746 1 97.62 191 ASP B C 1
ATOM 4227 O O . ASP B 1 191 ? 2.025 6.988 5.879 1 97.62 191 ASP B O 1
ATOM 4231 N N . ASN B 1 192 ? 1.524 7.188 3.695 1 97.25 192 ASN B N 1
ATOM 4232 C CA . ASN B 1 192 ? 0.209 6.574 3.84 1 97.25 192 ASN B CA 1
ATOM 4233 C C . ASN B 1 192 ? 0.126 5.246 3.094 1 97.25 192 ASN B C 1
ATOM 4235 O O . ASN B 1 192 ? -0.969 4.746 2.828 1 97.25 192 ASN B O 1
ATOM 4239 N N . CYS B 1 193 ? 1.208 4.738 2.666 1 95.88 193 CYS B N 1
ATOM 4240 C CA . CYS B 1 193 ? 1.304 3.469 1.953 1 95.88 193 CYS B CA 1
ATOM 4241 C C . CYS B 1 193 ? 0.404 3.465 0.723 1 95.88 193 CYS B C 1
ATOM 4243 O O . CYS B 1 193 ? -0.295 2.482 0.464 1 95.88 193 CYS B O 1
ATOM 4245 N N . ASP B 1 194 ? 0.257 4.543 0.177 1 96.19 194 ASP B N 1
ATOM 4246 C CA . ASP B 1 194 ? -0.39 4.691 -1.123 1 96.19 194 ASP B CA 1
ATOM 4247 C C . ASP B 1 194 ? 0.632 4.633 -2.256 1 96.19 194 ASP B C 1
ATOM 4249 O O . ASP B 1 194 ? 1.113 5.672 -2.719 1 96.19 194 ASP B O 1
ATOM 4253 N N . TRP B 1 195 ? 0.871 3.475 -2.75 1 95.88 195 TRP B N 1
ATOM 4254 C CA . TRP B 1 195 ? 2.016 3.225 -3.621 1 95.88 195 TRP B CA 1
ATOM 4255 C C . TRP B 1 195 ? 1.736 3.711 -5.039 1 95.88 195 TRP B C 1
ATOM 4257 O O . TRP B 1 195 ? 2.654 4.117 -5.754 1 95.88 195 TRP B O 1
ATOM 4267 N N . ALA B 1 196 ? 0.517 3.67 -5.422 1 93.44 196 ALA B N 1
ATOM 4268 C CA . ALA B 1 196 ? 0.182 4.246 -6.723 1 93.44 196 ALA B CA 1
ATOM 4269 C C . ALA B 1 196 ? 0.464 5.746 -6.746 1 93.44 196 ALA B C 1
ATOM 4271 O O . ALA B 1 196 ? 1.062 6.258 -7.699 1 93.44 196 ALA B O 1
ATOM 4272 N N . LEU B 1 197 ? -0.002 6.41 -5.695 1 95.5 197 LEU B N 1
ATOM 4273 C CA . LEU B 1 197 ? 0.251 7.844 -5.582 1 95.5 197 LEU B CA 1
ATOM 4274 C C . LEU B 1 197 ? 1.747 8.125 -5.504 1 95.5 197 LEU B C 1
ATOM 4276 O O . LEU B 1 197 ? 2.246 9.039 -6.164 1 95.5 197 LEU B O 1
ATOM 4280 N N . HIS B 1 198 ? 2.441 7.375 -4.703 1 96.81 198 HIS B N 1
ATOM 4281 C CA . HIS B 1 198 ? 3.889 7.492 -4.559 1 96.81 198 HIS B CA 1
ATOM 4282 C C . HIS B 1 198 ? 4.594 7.293 -5.898 1 96.81 198 HIS B C 1
ATOM 4284 O O . HIS B 1 198 ? 5.469 8.078 -6.266 1 96.81 198 HIS B O 1
ATOM 4290 N N . HIS B 1 199 ? 4.18 6.355 -6.582 1 93.75 199 HIS B N 1
ATOM 4291 C CA . HIS B 1 199 ? 4.777 6.008 -7.867 1 93.75 199 HIS B CA 1
ATOM 4292 C C . HIS B 1 199 ? 4.543 7.109 -8.898 1 93.75 199 HIS B C 1
ATOM 4294 O O . HIS B 1 199 ? 5.402 7.367 -9.742 1 93.75 199 HIS B O 1
ATOM 4300 N N . ASP B 1 200 ? 3.502 7.715 -8.812 1 94.06 200 ASP B N 1
ATOM 4301 C CA . ASP B 1 200 ? 3.121 8.75 -9.773 1 94.06 200 ASP B CA 1
ATOM 4302 C C . ASP B 1 200 ? 4.047 9.961 -9.672 1 94.06 200 ASP B C 1
ATOM 4304 O O . ASP B 1 200 ? 4.035 10.828 -10.547 1 94.06 200 ASP B O 1
ATOM 4308 N N . SER B 1 201 ? 4.961 10.023 -8.742 1 96.75 201 SER B N 1
ATOM 4309 C CA . SER B 1 201 ? 5.793 11.203 -8.516 1 96.75 201 SER B CA 1
ATOM 4310 C C . SER B 1 201 ? 7.152 11.055 -9.188 1 96.75 201 SER B C 1
ATOM 4312 O O . SER B 1 201 ? 7.941 12 -9.211 1 96.75 201 SER B O 1
ATOM 4314 N N . TYR B 1 202 ? 7.496 9.922 -9.727 1 96.94 202 TYR B N 1
ATOM 4315 C CA . TYR B 1 202 ? 8.805 9.742 -10.344 1 96.94 202 TYR B CA 1
ATOM 4316 C C . TYR B 1 202 ? 8.719 8.852 -11.57 1 96.94 202 TYR B C 1
ATOM 4318 O O . TYR B 1 202 ? 7.699 8.195 -11.805 1 96.94 202 TYR B O 1
ATOM 4326 N N . THR B 1 203 ? 9.781 8.906 -12.336 1 96.25 203 THR B N 1
ATOM 4327 C CA . THR B 1 203 ? 9.844 8.164 -13.586 1 96.25 203 THR B CA 1
ATOM 4328 C C . THR B 1 203 ? 10.18 6.699 -13.328 1 96.25 203 THR B C 1
ATOM 4330 O O . THR B 1 203 ? 10.656 6.348 -12.242 1 96.25 203 THR B O 1
ATOM 4333 N N . ASP B 1 204 ? 9.953 5.906 -14.281 1 93.81 204 ASP B N 1
ATOM 4334 C CA . ASP B 1 204 ? 10.172 4.469 -14.156 1 93.81 204 ASP B CA 1
ATOM 4335 C C . ASP B 1 204 ? 11.648 4.156 -13.922 1 93.81 204 ASP B C 1
ATOM 4337 O O . ASP B 1 204 ? 11.984 3.184 -13.242 1 93.81 204 ASP B O 1
ATOM 4341 N N . ASP B 1 205 ? 12.492 4.992 -14.453 1 95.44 205 ASP B N 1
ATOM 4342 C CA . ASP B 1 205 ? 13.93 4.75 -14.375 1 95.44 205 ASP B CA 1
ATOM 4343 C C . ASP B 1 205 ? 14.555 5.512 -13.211 1 95.44 205 ASP B C 1
ATOM 4345 O O . ASP B 1 205 ? 15.75 5.789 -13.211 1 95.44 205 ASP B O 1
ATOM 4349 N N . ILE B 1 206 ? 13.766 5.867 -12.266 1 97.56 206 ILE B N 1
ATOM 4350 C CA . ILE B 1 206 ? 14.211 6.629 -11.102 1 97.56 206 ILE B CA 1
ATOM 4351 C C . ILE B 1 206 ? 15.398 5.938 -10.453 1 97.56 206 ILE B C 1
ATOM 4353 O O . ILE B 1 206 ? 15.445 4.707 -10.375 1 97.56 206 ILE B O 1
ATOM 4357 N N . ILE B 1 207 ? 16.359 6.684 -10 1 98.38 207 ILE B N 1
ATOM 4358 C CA . ILE B 1 207 ? 17.469 6.203 -9.18 1 98.38 207 ILE B CA 1
ATOM 4359 C C . ILE B 1 207 ? 17.469 6.934 -7.84 1 98.38 207 ILE B C 1
ATOM 4361 O O . ILE B 1 207 ? 17.375 8.164 -7.793 1 98.38 207 ILE B O 1
ATOM 4365 N N . PHE B 1 208 ? 17.562 6.195 -6.828 1 98.5 208 PHE B N 1
ATOM 4366 C CA . PHE B 1 208 ? 17.641 6.734 -5.477 1 98.5 208 PHE B CA 1
ATOM 4367 C C . PHE B 1 208 ? 19.031 6.539 -4.895 1 98.5 208 PHE B C 1
ATOM 4369 O O . PHE B 1 208 ? 19.484 5.406 -4.727 1 98.5 208 PHE B O 1
ATOM 4376 N N . TYR B 1 209 ? 19.656 7.609 -4.555 1 98 209 TYR B N 1
ATOM 4377 C CA . TYR B 1 209 ? 20.984 7.598 -3.934 1 98 209 TYR B CA 1
ATOM 4378 C C . TYR B 1 209 ? 20.875 7.867 -2.438 1 98 209 TYR B C 1
ATOM 4380 O O . TYR B 1 209 ? 20.25 8.836 -2.016 1 98 209 TYR B O 1
ATOM 4388 N N . ALA B 1 210 ? 21.422 7.059 -1.714 1 96.12 210 ALA B N 1
ATOM 4389 C CA . ALA B 1 210 ? 21.688 7.312 -0.3 1 96.12 210 ALA B CA 1
ATOM 4390 C C . ALA B 1 210 ? 23.156 7.629 -0.061 1 96.12 210 ALA B C 1
ATOM 4392 O O . ALA B 1 210 ? 24.016 6.734 -0.116 1 96.12 210 ALA B O 1
ATOM 4393 N N . GLY B 1 211 ? 23.375 8.797 0.247 1 94.56 211 GLY B N 1
ATOM 4394 C CA . GLY B 1 211 ? 24.766 9.211 0.185 1 94.56 211 GLY B CA 1
ATOM 4395 C C . GLY B 1 211 ? 25.359 9.117 -1.209 1 94.56 211 GLY B C 1
ATOM 4396 O O . GLY B 1 211 ? 24.797 9.648 -2.166 1 94.56 211 GLY B O 1
ATOM 4397 N N . SER B 1 212 ? 26.438 8.414 -1.255 1 92.19 212 SER B N 1
ATOM 4398 C CA . SER B 1 212 ? 27.109 8.305 -2.541 1 92.19 212 SER B CA 1
ATOM 4399 C C . SER B 1 212 ? 26.797 6.98 -3.229 1 92.19 212 SER B C 1
ATOM 4401 O O . SER B 1 212 ? 27.266 6.723 -4.34 1 92.19 212 SER B O 1
ATOM 4403 N N . SER B 1 213 ? 25.906 6.262 -2.641 1 95.88 213 SER B N 1
ATOM 4404 C CA . SER B 1 213 ? 25.641 4.938 -3.18 1 95.88 213 SER B CA 1
ATOM 4405 C C . SER B 1 213 ? 24.203 4.836 -3.701 1 95.88 213 SER B C 1
ATOM 4407 O O . SER B 1 213 ? 23.297 5.492 -3.18 1 95.88 213 SER B O 1
ATOM 4409 N N . VAL B 1 214 ? 24.125 4.004 -4.648 1 96.38 214 VAL B N 1
ATOM 4410 C CA . VAL B 1 214 ? 22.797 3.705 -5.156 1 96.38 214 VAL B CA 1
ATOM 4411 C C . VAL B 1 214 ? 22.062 2.766 -4.195 1 96.38 214 VAL B C 1
ATOM 4413 O O . VAL B 1 214 ? 22.516 1.636 -3.971 1 96.38 214 VAL B O 1
ATOM 4416 N N . MET B 1 215 ? 21.016 3.256 -3.633 1 95 215 MET B N 1
ATOM 4417 C CA . MET B 1 215 ? 20.188 2.412 -2.779 1 95 215 MET B CA 1
ATOM 4418 C C . MET B 1 215 ? 19.266 1.535 -3.617 1 95 215 MET B C 1
ATOM 4420 O O . MET B 1 215 ? 19.156 0.331 -3.379 1 95 215 MET B O 1
ATOM 4424 N N . GLU B 1 216 ? 18.609 2.16 -4.598 1 95.69 216 GLU B N 1
ATOM 4425 C CA . GLU B 1 216 ? 17.719 1.431 -5.492 1 95.69 216 GLU B CA 1
ATOM 4426 C C . GLU B 1 216 ? 17.703 2.053 -6.887 1 95.69 216 GLU B C 1
ATOM 4428 O O . GLU B 1 216 ? 17.875 3.266 -7.031 1 95.69 216 GLU B O 1
ATOM 4433 N N . SER B 1 217 ? 17.469 1.191 -7.797 1 96.19 217 SER B N 1
ATOM 4434 C CA . SER B 1 217 ? 17.297 1.596 -9.188 1 96.19 217 SER B CA 1
ATOM 4435 C C . SER B 1 217 ? 16.031 0.992 -9.781 1 96.19 217 SER B C 1
ATOM 4437 O O . SER B 1 217 ? 15.797 -0.212 -9.664 1 96.19 217 SER B O 1
ATOM 4439 N N . GLY B 1 218 ? 15.266 1.901 -10.383 1 95.25 218 GLY B N 1
ATOM 4440 C CA . GLY B 1 218 ? 14.008 1.453 -10.961 1 95.25 218 GLY B CA 1
ATOM 4441 C C . GLY B 1 218 ? 12.828 1.629 -10.016 1 95.25 218 GLY B C 1
ATOM 4442 O O . GLY B 1 218 ? 12.945 1.394 -8.812 1 95.25 218 GLY B O 1
ATOM 4443 N N . ALA B 1 219 ? 11.719 2.047 -10.555 1 95 219 ALA B N 1
ATOM 4444 C CA . ALA B 1 219 ? 10.547 2.402 -9.766 1 95 219 ALA B CA 1
ATOM 4445 C C . ALA B 1 219 ? 10.008 1.191 -9.008 1 95 219 ALA B C 1
ATOM 4447 O O . ALA B 1 219 ? 9.641 1.301 -7.836 1 95 219 ALA B O 1
ATOM 4448 N N . GLY B 1 220 ? 9.914 0.066 -9.68 1 93.81 220 GLY B N 1
ATOM 4449 C CA . GLY B 1 220 ? 9.43 -1.136 -9.023 1 93.81 220 GLY B CA 1
ATOM 4450 C C . GLY B 1 220 ? 10.227 -1.506 -7.785 1 93.81 220 GLY B C 1
ATOM 4451 O O . GLY B 1 220 ? 9.656 -1.795 -6.73 1 93.81 220 GLY B O 1
ATOM 4452 N N . ASN B 1 221 ? 11.516 -1.507 -7.922 1 94.62 221 ASN B N 1
ATOM 4453 C CA . ASN B 1 221 ? 12.406 -1.801 -6.797 1 94.62 221 ASN B CA 1
ATOM 4454 C C . ASN B 1 221 ? 12.25 -0.772 -5.68 1 94.62 221 ASN B C 1
ATOM 4456 O O . ASN B 1 221 ? 12.273 -1.123 -4.5 1 94.62 221 ASN B O 1
ATOM 4460 N N . LEU B 1 222 ? 12.133 0.452 -6.09 1 96.56 222 LEU B N 1
ATOM 4461 C CA . LEU B 1 222 ? 12 1.52 -5.105 1 96.56 222 LEU B CA 1
ATOM 4462 C C . LEU B 1 222 ? 10.711 1.362 -4.309 1 96.56 222 LEU B C 1
ATOM 4464 O O . LEU B 1 222 ? 10.719 1.473 -3.08 1 96.56 222 LEU B O 1
ATOM 4468 N N . ILE B 1 223 ? 9.641 1.074 -4.996 1 96.5 223 ILE B N 1
ATOM 4469 C CA . ILE B 1 223 ? 8.352 0.845 -4.34 1 96.5 223 ILE B CA 1
ATOM 4470 C C . ILE B 1 223 ? 8.484 -0.297 -3.334 1 96.5 223 ILE B C 1
ATOM 4472 O O . ILE B 1 223 ? 8.078 -0.164 -2.178 1 96.5 223 ILE B O 1
ATOM 4476 N N . ASN B 1 224 ? 9.047 -1.354 -3.742 1 95.88 224 ASN B N 1
ATOM 4477 C CA . ASN B 1 224 ? 9.188 -2.521 -2.881 1 95.88 224 ASN B CA 1
ATOM 4478 C C . ASN B 1 224 ? 10.062 -2.219 -1.667 1 95.88 224 ASN B C 1
ATOM 4480 O O . ASN B 1 224 ? 9.797 -2.711 -0.569 1 95.88 224 ASN B O 1
ATOM 4484 N N . ASN B 1 225 ? 11.117 -1.48 -1.915 1 95.5 225 ASN B N 1
ATOM 4485 C CA . ASN B 1 225 ? 11.969 -1.074 -0.8 1 95.5 225 ASN B CA 1
ATOM 4486 C C . ASN B 1 225 ? 11.18 -0.29 0.247 1 95.5 225 ASN B C 1
ATOM 4488 O O . ASN B 1 225 ? 11.312 -0.543 1.445 1 95.5 225 ASN B O 1
ATOM 4492 N N . PHE B 1 226 ? 10.367 0.564 -0.233 1 95.5 226 PHE B N 1
ATOM 4493 C CA . PHE B 1 226 ? 9.617 1.39 0.706 1 95.5 226 PHE B CA 1
ATOM 4494 C C . PHE B 1 226 ? 8.477 0.596 1.329 1 95.5 226 PHE B C 1
ATOM 4496 O O . PHE B 1 226 ? 8.078 0.856 2.469 1 95.5 226 PHE B O 1
ATOM 4503 N N . LYS B 1 227 ? 7.91 -0.371 0.601 1 95.25 227 LYS B N 1
ATOM 4504 C CA . LYS B 1 227 ? 6.988 -1.3 1.25 1 95.25 227 LYS B CA 1
ATOM 4505 C C . LYS B 1 227 ? 7.648 -1.982 2.445 1 95.25 227 LYS B C 1
ATOM 4507 O O . LYS B 1 227 ? 7.031 -2.123 3.504 1 95.25 227 LYS B O 1
ATOM 4512 N N . ASN B 1 228 ? 8.859 -2.33 2.281 1 94.31 228 ASN B N 1
ATOM 4513 C CA . ASN B 1 228 ? 9.602 -2.939 3.381 1 94.31 228 ASN B CA 1
ATOM 4514 C C . ASN B 1 228 ? 9.82 -1.954 4.523 1 94.31 228 ASN B C 1
ATOM 4516 O O . ASN B 1 228 ? 9.672 -2.312 5.695 1 94.31 228 ASN B O 1
ATOM 4520 N N . THR B 1 229 ? 10.156 -0.719 4.191 1 91.62 229 THR B N 1
ATOM 4521 C CA . THR B 1 229 ? 10.344 0.32 5.199 1 91.62 229 THR B CA 1
ATOM 4522 C C . THR B 1 229 ? 9.07 0.523 6.012 1 91.62 229 THR B C 1
ATOM 4524 O O . THR B 1 229 ? 9.117 0.58 7.242 1 91.62 229 THR B O 1
ATOM 4527 N N . SER B 1 230 ? 7.98 0.581 5.332 1 91.81 230 SER B N 1
ATOM 4528 C CA . SER B 1 230 ? 6.703 0.818 5.996 1 91.81 230 SER B CA 1
ATOM 4529 C C . SER B 1 230 ? 6.281 -0.386 6.828 1 91.81 230 SER B C 1
ATOM 4531 O O . SER B 1 230 ? 5.539 -0.244 7.801 1 91.81 230 SER B O 1
ATOM 4533 N N . HIS B 1 231 ? 6.719 -1.521 6.398 1 91 231 HIS B N 1
ATOM 4534 C CA . HIS B 1 231 ? 6.398 -2.748 7.117 1 91 231 HIS B CA 1
ATOM 4535 C C . HIS B 1 231 ? 7.055 -2.77 8.492 1 91 231 HIS B C 1
ATOM 4537 O O . HIS B 1 231 ? 6.52 -3.365 9.43 1 91 231 HIS B O 1
ATOM 4543 N N . LYS B 1 232 ? 8.102 -2.096 8.68 1 88.12 232 LYS B N 1
ATOM 4544 C CA . LYS B 1 232 ? 8.891 -2.145 9.906 1 88.12 232 LYS B CA 1
ATOM 4545 C C . LYS B 1 232 ? 8.469 -1.047 10.875 1 88.12 232 LYS B C 1
ATOM 4547 O O . LYS B 1 232 ? 8.781 -1.113 12.07 1 88.12 232 LYS B O 1
ATOM 4552 N N . GLU B 1 233 ? 7.777 -0.043 10.312 1 87.69 233 GLU B N 1
ATOM 4553 C CA . GLU B 1 233 ? 7.414 1.107 11.133 1 87.69 233 GLU B CA 1
ATOM 4554 C C . GLU B 1 233 ? 5.902 1.316 11.148 1 87.69 233 GLU B C 1
ATOM 4556 O O . GLU B 1 233 ? 5.254 1.286 10.102 1 87.69 233 GLU B O 1
ATOM 4561 N N . PRO B 1 234 ? 5.371 1.564 12.289 1 85.75 234 PRO B N 1
ATOM 4562 C CA . PRO B 1 234 ? 3.924 1.777 12.336 1 85.75 234 PRO B CA 1
ATOM 4563 C C . PRO B 1 234 ? 3.484 3.01 11.547 1 85.75 234 PRO B C 1
ATOM 4565 O O . PRO B 1 234 ? 2.445 2.982 10.883 1 85.75 234 PRO B O 1
ATOM 4568 N N . ALA B 1 235 ? 4.305 4.051 11.727 1 90.81 235 ALA B N 1
ATOM 4569 C CA . ALA B 1 235 ? 3.969 5.297 11.039 1 90.81 235 ALA B CA 1
ATOM 4570 C C . ALA B 1 235 ? 5.223 5.984 10.508 1 90.81 235 ALA B C 1
ATOM 4572 O O . ALA B 1 235 ? 6.293 5.895 11.117 1 90.81 235 ALA B O 1
ATOM 4573 N N . LEU B 1 236 ? 5.023 6.59 9.344 1 92.62 236 LEU B N 1
ATOM 4574 C CA . LEU B 1 236 ? 6.078 7.371 8.711 1 92.62 236 LEU B CA 1
ATOM 4575 C C . LEU B 1 236 ? 5.629 8.812 8.492 1 92.62 236 LEU B C 1
ATOM 4577 O O . LEU B 1 236 ? 4.438 9.07 8.289 1 92.62 236 LEU B O 1
ATOM 4581 N N . GLU B 1 237 ? 6.535 9.711 8.594 1 95.25 237 GLU B N 1
ATOM 4582 C CA . GLU B 1 237 ? 6.285 11.117 8.297 1 95.25 237 GLU B CA 1
ATOM 4583 C C . GLU B 1 237 ? 7.488 11.758 7.613 1 95.25 237 GLU B C 1
ATOM 4585 O O . GLU B 1 237 ? 8.492 12.07 8.266 1 95.25 237 GLU B O 1
ATOM 4590 N N . HIS B 1 238 ? 7.367 12 6.367 1 96.88 238 HIS B N 1
ATOM 4591 C CA . HIS B 1 238 ? 8.406 12.68 5.602 1 96.88 238 HIS B CA 1
ATOM 4592 C C . HIS B 1 238 ? 8.055 14.148 5.383 1 96.88 238 HIS B C 1
ATOM 4594 O O . HIS B 1 238 ? 7.754 14.555 4.262 1 96.88 238 HIS B O 1
ATOM 4600 N N . ALA B 1 239 ? 8.164 14.906 6.477 1 96.69 239 ALA B N 1
ATOM 4601 C CA . ALA B 1 239 ? 8.016 16.359 6.426 1 96.69 239 ALA B CA 1
ATOM 4602 C C . ALA B 1 239 ? 9.234 17.016 5.777 1 96.69 239 ALA B C 1
ATOM 4604 O O . ALA B 1 239 ? 10.375 16.703 6.129 1 96.69 239 ALA B O 1
ATOM 4605 N N . VAL B 1 240 ? 8.953 17.938 4.828 1 97.12 240 VAL B N 1
ATOM 4606 C CA . VAL B 1 240 ? 10.062 18.469 4.043 1 97.12 240 VAL B CA 1
ATOM 4607 C C . VAL B 1 240 ? 9.961 19.984 3.957 1 97.12 240 VAL B C 1
ATOM 4609 O O . VAL B 1 240 ? 8.875 20.531 3.725 1 97.12 240 VAL B O 1
ATOM 4612 N N . LYS B 1 241 ? 11.016 20.656 4.164 1 95.25 241 LYS B N 1
ATOM 4613 C CA . LYS B 1 241 ? 11.18 22.062 3.846 1 95.25 241 LYS B CA 1
ATOM 4614 C C . LYS B 1 241 ? 11.828 22.25 2.479 1 95.25 241 LYS B C 1
ATOM 4616 O O . LYS B 1 241 ? 12.945 21.781 2.248 1 95.25 241 LYS B O 1
ATOM 4621 N N . ILE B 1 242 ? 11.141 22.906 1.575 1 97.19 242 ILE B N 1
ATOM 4622 C CA . ILE B 1 242 ? 11.727 23.203 0.271 1 97.19 242 ILE B CA 1
ATOM 4623 C C . ILE B 1 242 ? 12.648 24.422 0.384 1 97.19 242 ILE B C 1
ATOM 4625 O O . ILE B 1 242 ? 12.234 25.484 0.844 1 97.19 242 ILE B O 1
ATOM 4629 N N . VAL B 1 243 ? 13.836 24.297 -0.071 1 95.31 243 VAL B N 1
ATOM 4630 C CA . VAL B 1 243 ? 14.859 25.312 0.12 1 95.31 243 VAL B CA 1
ATOM 4631 C C . VAL B 1 243 ? 15.102 26.047 -1.191 1 95.31 243 VAL B C 1
ATOM 4633 O O . VAL B 1 243 ? 15.328 27.266 -1.19 1 95.31 243 VAL B O 1
ATOM 4636 N N . ASP B 1 244 ? 15.164 25.297 -2.227 1 97.06 244 ASP B N 1
ATOM 4637 C CA . ASP B 1 244 ? 15.445 25.891 -3.523 1 97.06 244 ASP B CA 1
ATOM 4638 C C . ASP B 1 244 ? 14.906 25.031 -4.66 1 97.06 244 ASP B C 1
ATOM 4640 O O . ASP B 1 244 ? 14.781 23.812 -4.523 1 97.06 244 ASP B O 1
ATOM 4644 N N . ILE B 1 245 ? 14.516 25.734 -5.719 1 98.31 245 ILE B N 1
ATOM 4645 C CA . ILE B 1 245 ? 14.109 25.078 -6.953 1 98.31 245 ILE B CA 1
ATOM 4646 C C . ILE B 1 245 ? 14.727 25.797 -8.148 1 98.31 245 ILE B C 1
ATOM 4648 O O . ILE B 1 245 ? 14.578 27.016 -8.289 1 98.31 245 ILE B O 1
ATOM 4652 N N . GLN B 1 246 ? 15.414 25.109 -8.938 1 98.5 246 GLN B N 1
ATOM 4653 C CA . GLN B 1 246 ? 15.977 25.625 -10.172 1 98.5 246 GLN B CA 1
ATOM 4654 C C . GLN B 1 246 ? 15.352 24.953 -11.391 1 98.5 246 GLN B C 1
ATOM 4656 O O . GLN B 1 246 ? 15.344 23.734 -11.492 1 98.5 246 GLN B O 1
ATOM 4661 N N . ILE B 1 247 ? 14.812 25.797 -12.266 1 98.12 247 ILE B N 1
ATOM 4662 C CA . ILE B 1 247 ? 14.141 25.266 -13.453 1 98.12 247 ILE B CA 1
ATOM 4663 C C . ILE B 1 247 ? 14.898 25.703 -14.711 1 98.12 247 ILE B C 1
ATOM 4665 O O . ILE B 1 247 ? 15.227 26.875 -14.867 1 98.12 247 ILE B O 1
ATOM 4669 N N . ASP B 1 248 ? 15.18 24.844 -15.523 1 97.75 248 ASP B N 1
ATOM 4670 C CA . ASP B 1 248 ? 15.805 25.062 -16.828 1 97.75 248 ASP B CA 1
ATOM 4671 C C . ASP B 1 248 ? 15.062 24.297 -17.922 1 97.75 248 ASP B C 1
ATOM 4673 O O . ASP B 1 248 ? 15.398 23.141 -18.219 1 97.75 248 ASP B O 1
ATOM 4677 N N . GLY B 1 249 ? 14.102 25.031 -18.578 1 96.06 249 GLY B N 1
ATOM 4678 C CA . GLY B 1 249 ? 13.281 24.359 -19.578 1 96.06 249 GLY B CA 1
ATOM 4679 C C . GLY B 1 249 ? 12.43 23.25 -18.984 1 96.06 249 GLY B C 1
ATOM 4680 O O . GLY B 1 249 ? 11.609 23.5 -18.094 1 96.06 249 GLY B O 1
ATOM 4681 N N . ASP B 1 250 ? 12.75 22.031 -19.422 1 97.06 250 ASP B N 1
ATOM 4682 C CA . ASP B 1 250 ? 11.961 20.875 -18.984 1 97.06 250 ASP B CA 1
ATOM 4683 C C . ASP B 1 250 ? 12.711 20.062 -17.938 1 97.06 250 ASP B C 1
ATOM 4685 O O . ASP B 1 250 ? 12.367 18.906 -17.672 1 97.06 250 ASP B O 1
ATOM 4689 N N . GLU B 1 251 ? 13.672 20.656 -17.391 1 98.06 251 GLU B N 1
ATOM 4690 C CA . GLU B 1 251 ? 14.406 20.047 -16.281 1 98.06 251 GLU B CA 1
ATOM 4691 C C . GLU B 1 251 ? 14.406 20.953 -15.055 1 98.06 251 GLU B C 1
ATOM 4693 O O . GLU B 1 251 ? 14.258 22.172 -15.18 1 98.06 251 GLU B O 1
ATOM 4698 N N . ALA B 1 252 ? 14.508 20.312 -13.906 1 98.69 252 ALA B N 1
ATOM 4699 C CA . ALA B 1 252 ? 14.539 21.094 -12.672 1 98.69 252 ALA B CA 1
ATOM 4700 C C . ALA B 1 252 ? 15.297 20.359 -11.57 1 98.69 252 ALA B C 1
ATOM 4702 O O . ALA B 1 252 ? 15.508 19.156 -11.664 1 98.69 252 ALA B O 1
ATOM 4703 N N . VAL B 1 253 ? 15.773 21.078 -10.648 1 98.75 253 VAL B N 1
ATOM 4704 C CA . VAL B 1 253 ? 16.375 20.547 -9.43 1 98.75 253 VAL B CA 1
ATOM 4705 C C . VAL B 1 253 ? 15.68 21.125 -8.203 1 98.75 253 VAL B C 1
ATOM 4707 O O . VAL B 1 253 ? 15.492 22.344 -8.109 1 98.75 253 VAL B O 1
ATOM 4710 N N . LEU B 1 254 ? 15.227 20.281 -7.312 1 98.69 254 LEU B N 1
ATOM 4711 C CA . LEU B 1 254 ? 14.625 20.672 -6.043 1 98.69 254 LEU B CA 1
ATOM 4712 C C . LEU B 1 254 ? 15.555 20.344 -4.875 1 98.69 254 LEU B C 1
ATOM 4714 O O . LEU B 1 254 ? 16.062 19.234 -4.777 1 98.69 254 LEU B O 1
ATOM 4718 N N . TYR B 1 255 ? 15.789 21.281 -4.059 1 98.44 255 TYR B N 1
ATOM 4719 C CA . TYR B 1 255 ? 16.516 21.094 -2.811 1 98.44 255 TYR B CA 1
ATOM 4720 C C . TYR B 1 255 ? 15.586 21.219 -1.61 1 98.44 255 TYR B C 1
ATOM 4722 O O . TYR B 1 255 ? 14.773 22.141 -1.536 1 98.44 255 TYR B O 1
ATOM 4730 N N . GLY B 1 256 ? 15.688 20.25 -0.727 1 97.31 256 GLY B N 1
ATOM 4731 C CA . GLY B 1 256 ? 14.852 20.266 0.462 1 97.31 256 GLY B CA 1
ATOM 4732 C C . GLY B 1 256 ? 15.516 19.641 1.671 1 97.31 256 GLY B C 1
ATOM 4733 O O . GLY B 1 256 ? 16.547 18.969 1.544 1 97.31 256 GLY B O 1
ATOM 4734 N N . TYR B 1 257 ? 14.938 19.922 2.863 1 95.94 257 TYR B N 1
ATOM 4735 C CA . TYR B 1 257 ? 15.391 19.359 4.129 1 95.94 257 TYR B CA 1
ATOM 4736 C C . TYR B 1 257 ? 14.297 18.5 4.77 1 95.94 257 TYR B C 1
ATOM 4738 O O . TYR B 1 257 ? 13.125 18.891 4.777 1 95.94 257 TYR B O 1
ATOM 4746 N N . ARG B 1 258 ? 14.695 17.344 5.199 1 95.5 258 ARG B N 1
ATOM 4747 C CA . ARG B 1 258 ? 13.773 16.5 5.945 1 95.5 258 ARG B CA 1
ATOM 4748 C C . ARG B 1 258 ? 13.664 16.953 7.398 1 95.5 258 ARG B C 1
ATOM 4750 O O . ARG B 1 258 ? 14.68 17.141 8.078 1 95.5 258 ARG B O 1
ATOM 4757 N N . ILE B 1 259 ? 12.453 17.188 7.855 1 91.94 259 ILE B N 1
ATOM 4758 C CA . ILE B 1 259 ? 12.18 17.641 9.219 1 91.94 259 ILE B CA 1
ATOM 4759 C C . ILE B 1 259 ? 11.75 16.453 10.07 1 91.94 259 ILE B C 1
ATOM 4761 O O . ILE B 1 259 ? 10.727 15.812 9.797 1 91.94 259 ILE B O 1
ATOM 4765 N N . GLU B 1 260 ? 12.5 16.094 11.094 1 87.31 260 GLU B N 1
ATOM 4766 C CA . GLU B 1 260 ? 12.195 14.984 11.977 1 87.31 260 GLU B CA 1
ATOM 4767 C C . GLU B 1 260 ? 12.5 15.336 13.43 1 87.31 260 GLU B C 1
ATOM 4769 O O . GLU B 1 260 ? 13.43 14.781 14.031 1 87.31 260 GLU B O 1
ATOM 4774 N N . PRO B 1 261 ? 11.672 16.031 14.031 1 78.5 261 PRO B N 1
ATOM 4775 C CA . PRO B 1 261 ? 11.977 16.469 15.398 1 78.5 261 PRO B CA 1
ATOM 4776 C C . PRO B 1 261 ? 11.922 15.312 16.406 1 78.5 261 PRO B C 1
ATOM 4778 O O . PRO B 1 261 ? 12.672 15.305 17.375 1 78.5 261 PRO B O 1
ATOM 4781 N N . HIS B 1 262 ? 11.141 14.344 16.234 1 76.69 262 HIS B N 1
ATOM 4782 C CA . HIS B 1 262 ? 10.945 13.281 17.219 1 76.69 262 HIS B CA 1
ATOM 4783 C C . HIS B 1 262 ? 12.156 12.359 17.281 1 76.69 262 HIS B C 1
ATOM 4785 O O . HIS B 1 262 ? 12.336 11.633 18.266 1 76.69 262 HIS B O 1
ATOM 4791 N N . ARG B 1 263 ? 12.82 12.398 16.297 1 73.69 263 ARG B N 1
ATOM 4792 C CA . ARG B 1 263 ? 14 11.531 16.312 1 73.69 263 ARG B CA 1
ATOM 4793 C C . ARG B 1 263 ? 15.242 12.312 16.734 1 73.69 263 ARG B C 1
ATOM 4795 O O . ARG B 1 263 ? 16.156 11.742 17.328 1 73.69 263 ARG B O 1
ATOM 4802 N N . LEU B 1 264 ? 15.266 13.547 16.438 1 67.06 264 LEU B N 1
ATOM 4803 C CA . LEU B 1 264 ? 16.484 14.328 16.641 1 67.06 264 LEU B CA 1
ATOM 4804 C C . LEU B 1 264 ? 16.266 15.359 17.75 1 67.06 264 LEU B C 1
ATOM 4806 O O . LEU B 1 264 ? 17.172 15.625 18.547 1 67.06 264 LEU B O 1
ATOM 4810 N N . GLY B 1 265 ? 15.219 15.969 17.75 1 56.69 265 GLY B N 1
ATOM 4811 C CA . GLY B 1 265 ? 14.938 17.156 18.547 1 56.69 265 GLY B CA 1
ATOM 4812 C C . GLY B 1 265 ? 14.703 16.844 20.016 1 56.69 265 GLY B C 1
ATOM 4813 O O . GLY B 1 265 ? 15.172 17.578 20.891 1 56.69 265 GLY B O 1
ATOM 4814 N N . SER B 1 266 ? 14.094 15.734 20.156 1 62.12 266 SER B N 1
ATOM 4815 C CA . SER B 1 266 ? 13.695 15.469 21.531 1 62.12 266 SER B CA 1
ATOM 4816 C C . SER B 1 266 ? 14.914 15.305 22.438 1 62.12 266 SER B C 1
ATOM 4818 O O . SER B 1 266 ? 14.867 15.641 23.625 1 62.12 266 SER B O 1
ATOM 4820 N N . LYS B 1 267 ? 15.898 15 21.734 1 63.41 267 LYS B N 1
ATOM 4821 C CA . LYS B 1 267 ? 17.109 14.812 22.516 1 63.41 267 LYS B CA 1
ATOM 4822 C C . LYS B 1 267 ? 17.812 16.141 22.797 1 63.41 267 LYS B C 1
ATOM 4824 O O . LYS B 1 267 ? 18.562 16.266 23.766 1 63.41 267 LYS B O 1
ATOM 4829 N N . ASN B 1 268 ? 17.312 17.016 22.016 1 69.12 268 ASN B N 1
ATOM 4830 C CA . ASN B 1 268 ? 18.031 18.281 22.094 1 69.12 268 ASN B CA 1
ATOM 4831 C C . ASN B 1 268 ? 17.109 19.422 22.516 1 69.12 268 ASN B C 1
ATOM 4833 O O . ASN B 1 268 ? 17.516 20.578 22.516 1 69.12 268 ASN B O 1
ATOM 4837 N N . LEU B 1 269 ? 15.984 19.031 22.812 1 77.88 269 LEU B N 1
ATOM 4838 C CA . LEU B 1 269 ? 15 20.062 23.141 1 77.88 269 LEU B CA 1
ATOM 4839 C C . LEU B 1 269 ? 15.156 20.531 24.578 1 77.88 269 LEU B C 1
ATOM 4841 O O . LEU B 1 269 ? 15.133 19.719 25.5 1 77.88 269 LEU B O 1
ATOM 4845 N N . ASN B 1 270 ? 15.484 21.703 24.688 1 80.5 270 ASN B N 1
ATOM 4846 C CA . ASN B 1 270 ? 15.539 22.391 25.969 1 80.5 270 ASN B CA 1
ATOM 4847 C C . ASN B 1 270 ? 15.141 23.859 25.828 1 80.5 270 ASN B C 1
ATOM 4849 O O . ASN B 1 270 ? 14.672 24.281 24.766 1 80.5 270 ASN B O 1
ATOM 4853 N N . ARG B 1 271 ? 15.242 24.547 26.891 1 83.38 271 ARG B N 1
ATOM 4854 C CA . ARG B 1 271 ? 14.789 25.922 26.922 1 83.38 271 ARG B CA 1
ATOM 4855 C C . ARG B 1 271 ? 15.523 26.766 25.875 1 83.38 271 ARG B C 1
ATOM 4857 O O . ARG B 1 271 ? 14.938 27.656 25.25 1 83.38 271 ARG B O 1
ATOM 4864 N N . ASP B 1 272 ? 16.719 26.453 25.594 1 78.75 272 ASP B N 1
ATOM 4865 C CA . ASP B 1 272 ? 17.562 27.25 24.719 1 78.75 272 ASP B CA 1
ATOM 4866 C C . ASP B 1 272 ? 17.359 26.844 23.25 1 78.75 272 ASP B C 1
ATOM 4868 O O . ASP B 1 272 ? 17.672 27.625 22.344 1 78.75 272 ASP B O 1
ATOM 4872 N N . THR B 1 273 ? 16.812 25.656 23.078 1 78.62 273 THR B N 1
ATOM 4873 C CA . THR B 1 273 ? 16.75 25.156 21.703 1 78.62 273 THR B CA 1
ATOM 4874 C C . THR B 1 273 ? 15.305 25.109 21.219 1 78.62 273 THR B C 1
ATOM 4876 O O . THR B 1 273 ? 15.031 24.594 20.125 1 78.62 273 THR B O 1
ATOM 4879 N N . LEU B 1 274 ? 14.469 25.594 22 1 77.31 274 LEU B N 1
ATOM 4880 C CA . LEU B 1 274 ? 13.047 25.578 21.688 1 77.31 274 LEU B CA 1
ATOM 4881 C C . LEU B 1 274 ? 12.766 26.312 20.375 1 77.31 274 LEU B C 1
ATOM 4883 O O . LEU B 1 274 ? 11.766 26.047 19.719 1 77.31 274 LEU B O 1
ATOM 4887 N N . HIS B 1 275 ? 13.711 27.094 19.906 1 78 275 HIS B N 1
ATOM 4888 C CA . HIS B 1 275 ? 13.516 27.922 18.719 1 78 275 HIS B CA 1
ATOM 4889 C C . HIS B 1 275 ? 14.359 27.422 17.562 1 78 275 HIS B C 1
ATOM 4891 O O . HIS B 1 275 ? 14.711 28.188 16.656 1 78 275 HIS B O 1
ATOM 4897 N N . GLN B 1 276 ? 14.68 26.188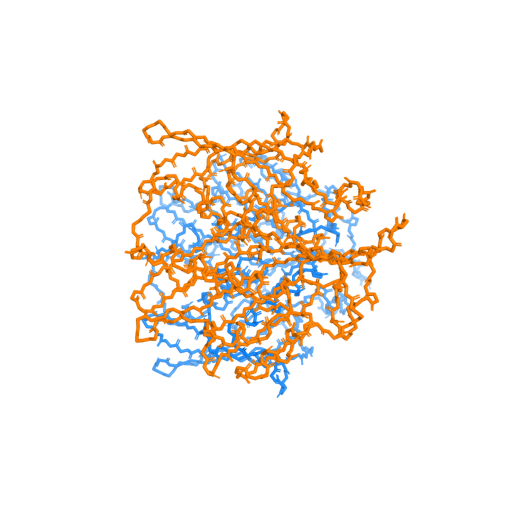 17.625 1 78.75 276 GLN B N 1
ATOM 4898 C CA . GLN B 1 276 ? 15.461 25.609 16.547 1 78.75 276 GLN B CA 1
ATOM 4899 C C . GLN B 1 276 ? 14.656 24.547 15.789 1 78.75 276 GLN B C 1
ATOM 4901 O O . GLN B 1 276 ? 13.852 23.844 16.391 1 78.75 276 GLN B O 1
ATOM 4906 N N . SER B 1 277 ? 14.93 24.625 14.523 1 82.88 277 SER B N 1
ATOM 4907 C CA . SER B 1 277 ? 14.406 23.562 13.672 1 82.88 277 SER B CA 1
ATOM 4908 C C . SER B 1 277 ? 15.484 22.531 13.344 1 82.88 277 SER B C 1
ATOM 4910 O O . SER B 1 277 ? 16.562 22.891 12.859 1 82.88 277 SER B O 1
ATOM 4912 N N . PHE B 1 278 ? 15.164 21.344 13.594 1 83.75 278 PHE B N 1
ATOM 4913 C CA . PHE B 1 278 ? 16.125 20.281 13.359 1 83.75 278 PHE B CA 1
ATOM 4914 C C . PHE B 1 278 ? 15.781 19.5 12.094 1 83.75 278 PHE B C 1
ATOM 4916 O O . PHE B 1 278 ? 14.609 19.219 11.836 1 83.75 278 PHE B O 1
ATOM 4923 N N . TYR B 1 279 ? 16.859 19.219 11.375 1 89.94 279 TYR B N 1
ATOM 4924 C CA . TYR B 1 279 ? 16.734 18.469 10.133 1 89.94 279 TYR B CA 1
ATOM 4925 C C . TYR B 1 279 ? 17.594 17.203 10.164 1 89.94 279 TYR B C 1
ATOM 4927 O O . TYR B 1 279 ? 18.625 17.172 10.82 1 89.94 279 TYR B O 1
ATOM 4935 N N . SER B 1 280 ? 17.125 16.188 9.445 1 92.06 280 SER B N 1
ATOM 4936 C CA . SER B 1 280 ? 17.812 14.906 9.508 1 92.06 280 SER B CA 1
ATOM 4937 C C . SER B 1 280 ? 18.438 14.547 8.172 1 92.06 280 SER B C 1
ATOM 4939 O O . SER B 1 280 ? 19.266 13.625 8.086 1 92.06 280 SER B O 1
ATOM 4941 N N . ALA B 1 281 ? 18.078 15.227 7.117 1 95 281 ALA B N 1
ATOM 4942 C CA . ALA B 1 281 ? 18.609 14.875 5.801 1 95 281 ALA B CA 1
ATOM 4943 C C . ALA B 1 281 ? 18.375 16 4.801 1 95 281 ALA B C 1
ATOM 4945 O O . ALA B 1 281 ? 17.516 16.859 5 1 95 281 ALA B O 1
ATOM 4946 N N . LYS B 1 282 ? 19.234 15.953 3.812 1 96.25 282 LYS B N 1
ATOM 4947 C CA . LYS B 1 282 ? 19.078 16.844 2.66 1 96.25 282 LYS B CA 1
ATOM 4948 C C . LYS B 1 282 ? 18.625 16.062 1.426 1 96.25 282 LYS B C 1
ATOM 4950 O O . LYS B 1 282 ? 19.094 14.953 1.18 1 96.25 282 LYS B O 1
ATOM 4955 N N . TYR B 1 283 ? 17.734 16.703 0.721 1 97.88 283 TYR B N 1
ATOM 4956 C CA . TYR B 1 283 ? 17.297 16.188 -0.571 1 97.88 283 TYR B CA 1
ATOM 4957 C C . TYR B 1 283 ? 17.875 17.016 -1.714 1 97.88 283 TYR B C 1
ATOM 4959 O O . TYR B 1 283 ? 17.938 18.25 -1.627 1 97.88 283 TYR B O 1
ATOM 4967 N N . LYS B 1 284 ? 18.328 16.438 -2.686 1 98.56 284 LYS B N 1
ATOM 4968 C CA . LYS B 1 284 ? 18.547 16.969 -4.027 1 98.56 284 LYS B CA 1
ATOM 4969 C C . LYS B 1 284 ? 17.875 16.094 -5.078 1 98.56 284 LYS B C 1
ATOM 4971 O O . LYS B 1 284 ? 18.359 15.016 -5.406 1 98.56 284 LYS B O 1
ATOM 4976 N N . ASN B 1 285 ? 16.781 16.562 -5.59 1 98.69 285 ASN B N 1
ATOM 4977 C CA . ASN B 1 285 ? 15.977 15.781 -6.527 1 98.69 285 ASN B CA 1
ATOM 4978 C C . ASN B 1 285 ? 16.062 16.359 -7.941 1 98.69 285 ASN B C 1
ATOM 4980 O O . ASN B 1 285 ? 15.852 17.547 -8.148 1 98.69 285 ASN B O 1
ATOM 4984 N N . LEU B 1 286 ? 16.375 15.547 -8.852 1 98.81 286 LEU B N 1
ATOM 4985 C CA . LEU B 1 286 ? 16.328 15.938 -10.258 1 98.81 286 LEU B CA 1
ATOM 4986 C C . LEU B 1 286 ? 14.992 15.562 -10.883 1 98.81 286 LEU B C 1
ATOM 4988 O O . LEU B 1 286 ? 14.523 14.438 -10.719 1 98.81 286 LEU B O 1
ATOM 4992 N N . LEU B 1 287 ? 14.391 16.531 -11.555 1 98.75 287 LEU B N 1
ATOM 4993 C CA . LEU B 1 287 ? 13.086 16.328 -12.164 1 98.75 287 LEU B CA 1
ATOM 4994 C C . LEU B 1 287 ? 13.125 16.625 -13.664 1 98.75 287 LEU B C 1
ATOM 4996 O O . LEU B 1 287 ? 13.961 17.406 -14.117 1 98.75 287 LEU B O 1
ATOM 5000 N N . ARG B 1 288 ? 12.227 16.016 -14.344 1 98.19 288 ARG B N 1
ATOM 5001 C CA . ARG B 1 288 ? 11.977 16.328 -15.75 1 98.19 288 ARG B CA 1
ATOM 5002 C C . ARG B 1 288 ? 10.484 16.391 -16.047 1 98.19 288 ARG B C 1
ATOM 5004 O O . ARG B 1 288 ? 9.688 15.734 -15.375 1 98.19 288 ARG B O 1
ATOM 5011 N N . LYS B 1 289 ? 10.203 17.234 -17 1 95.81 289 LYS B N 1
ATOM 5012 C CA . LYS B 1 289 ? 8.812 17.422 -17.391 1 95.81 289 LYS B CA 1
ATOM 5013 C C . LYS B 1 289 ? 8.461 16.578 -18.609 1 95.81 289 LYS B C 1
ATOM 5015 O O . LYS B 1 289 ? 9.141 16.656 -19.641 1 95.81 289 LYS B O 1
ATOM 5020 N N . ALA B 1 290 ? 7.527 15.648 -18.328 1 85.88 290 ALA B N 1
ATOM 5021 C CA . ALA B 1 290 ? 7.004 14.859 -19.438 1 85.88 290 ALA B CA 1
ATOM 5022 C C . ALA B 1 290 ? 5.477 14.914 -19.484 1 85.88 290 ALA B C 1
ATOM 5024 O O . ALA B 1 290 ? 4.816 14.695 -18.469 1 85.88 290 ALA B O 1
ATOM 5025 N N . ASP B 1 291 ? 4.891 15.195 -20.656 1 84.88 291 ASP B N 1
ATOM 5026 C CA . ASP B 1 291 ? 3.451 15.305 -20.875 1 84.88 291 ASP B CA 1
ATOM 5027 C C . ASP B 1 291 ? 2.818 16.281 -19.875 1 84.88 291 ASP B C 1
ATOM 5029 O O . ASP B 1 291 ? 1.795 15.961 -19.266 1 84.88 291 ASP B O 1
ATOM 5033 N N . GLY B 1 292 ? 3.545 17.281 -19.562 1 86.75 292 GLY B N 1
ATOM 5034 C CA . GLY B 1 292 ? 3.023 18.359 -18.734 1 86.75 292 GLY B CA 1
ATOM 5035 C C . GLY B 1 292 ? 3.148 18.094 -17.25 1 86.75 292 GLY B C 1
ATOM 5036 O O . GLY B 1 292 ? 2.727 18.906 -16.438 1 86.75 292 GLY B O 1
ATOM 5037 N N . GLN B 1 293 ? 3.758 17.062 -16.906 1 93.75 293 GLN B N 1
ATOM 5038 C CA . GLN B 1 293 ? 3.871 16.719 -15.492 1 93.75 293 GLN B CA 1
ATOM 5039 C C . GLN B 1 293 ? 5.332 16.594 -15.07 1 93.75 293 GLN B C 1
ATOM 5041 O O . GLN B 1 293 ? 6.145 16.016 -15.797 1 93.75 293 GLN B O 1
ATOM 5046 N N . TRP B 1 294 ? 5.68 17.25 -13.969 1 98 294 TRP B N 1
ATOM 5047 C CA . TRP B 1 294 ? 7.012 17.094 -13.391 1 98 294 TRP B CA 1
ATOM 5048 C C . TRP B 1 294 ? 7.129 15.781 -12.633 1 98 294 TRP B C 1
ATOM 5050 O O . TRP B 1 294 ? 6.25 15.43 -11.844 1 98 294 TRP B O 1
ATOM 5060 N N . LYS B 1 295 ? 8.195 15.031 -12.922 1 98.38 295 LYS B N 1
ATOM 5061 C CA . LYS B 1 295 ? 8.5 13.789 -12.211 1 98.38 295 LYS B CA 1
ATOM 5062 C C . LYS B 1 295 ? 9.977 13.703 -11.844 1 98.38 295 LYS B C 1
ATOM 5064 O O . LYS B 1 295 ? 10.836 14.164 -12.594 1 98.38 295 LYS B O 1
ATOM 5069 N N . MET B 1 296 ? 10.227 13.125 -10.773 1 98.5 296 MET B N 1
ATOM 5070 C CA . MET B 1 296 ? 11.609 12.922 -10.352 1 98.5 296 MET B CA 1
ATOM 5071 C C . MET B 1 296 ? 12.234 11.742 -11.078 1 98.5 296 MET B C 1
ATOM 5073 O O . MET B 1 296 ? 11.594 10.711 -11.266 1 98.5 296 MET B O 1
ATOM 5077 N N . TYR B 1 297 ? 13.484 11.914 -11.516 1 98.38 297 TYR B N 1
ATOM 5078 C CA . TYR B 1 297 ? 14.172 10.773 -12.109 1 98.38 297 TYR B CA 1
ATOM 5079 C C . TYR B 1 297 ? 15.43 10.422 -11.328 1 98.38 297 TYR B C 1
ATOM 5081 O O . TYR B 1 297 ? 16 9.344 -11.508 1 98.38 297 TYR B O 1
ATOM 5089 N N . GLU B 1 298 ? 15.852 11.289 -10.391 1 98.62 298 GLU B N 1
ATOM 5090 C CA . GLU B 1 298 ? 16.891 10.992 -9.398 1 98.62 298 GLU B CA 1
ATOM 5091 C C . GLU B 1 298 ? 16.562 11.633 -8.055 1 98.62 298 GLU B C 1
ATOM 5093 O O . GLU B 1 298 ? 16.094 12.773 -7.996 1 98.62 298 GLU B O 1
ATOM 5098 N N . ILE B 1 299 ? 16.781 10.906 -7.062 1 98.62 299 ILE B N 1
ATOM 5099 C CA . ILE B 1 299 ? 16.688 11.422 -5.699 1 98.62 299 ILE B CA 1
ATOM 5100 C C . ILE B 1 299 ? 18.031 11.219 -4.992 1 98.62 299 ILE B C 1
ATOM 5102 O O . ILE B 1 299 ? 18.547 10.102 -4.93 1 98.62 299 ILE B O 1
ATOM 5106 N N . HIS B 1 300 ? 18.594 12.227 -4.547 1 98.5 300 HIS B N 1
ATOM 5107 C CA . HIS B 1 300 ? 19.797 12.195 -3.729 1 98.5 300 HIS B CA 1
ATOM 5108 C C . HIS B 1 300 ? 19.484 12.531 -2.273 1 98.5 300 HIS B C 1
ATOM 5110 O O . HIS B 1 300 ? 19.141 13.68 -1.957 1 98.5 300 HIS B O 1
ATOM 5116 N N . TYR B 1 301 ? 19.594 11.547 -1.522 1 97.94 301 TYR B N 1
ATOM 5117 C CA . TYR B 1 301 ? 19.297 11.656 -0.101 1 97.94 301 TYR B CA 1
ATOM 5118 C C . TYR B 1 301 ? 20.562 11.625 0.737 1 97.94 301 TYR B C 1
ATOM 5120 O O . TYR B 1 301 ? 21.266 10.609 0.773 1 97.94 301 TYR B O 1
ATOM 5128 N N . GLN B 1 302 ? 20.859 12.672 1.422 1 96.25 302 GLN B N 1
ATOM 5129 C CA . GLN B 1 302 ? 22.062 12.766 2.242 1 96.25 302 GLN B CA 1
ATOM 5130 C C . GLN B 1 302 ? 21.703 12.945 3.717 1 96.25 302 GLN B C 1
ATOM 5132 O O . GLN B 1 302 ? 21.359 14.047 4.148 1 96.25 302 GLN B O 1
ATOM 5137 N N . SER B 1 303 ? 22.016 11.961 4.453 1 93.12 303 SER B N 1
ATOM 5138 C CA . SER B 1 303 ? 21.734 12.023 5.883 1 93.12 303 SER B CA 1
ATOM 5139 C C . SER B 1 303 ? 22.719 12.938 6.602 1 93.12 303 SER B C 1
ATOM 5141 O O . SER B 1 303 ? 23.891 13.016 6.219 1 93.12 303 SER B O 1
ATOM 5143 N N . GLY B 1 304 ? 22.203 13.656 7.59 1 89.94 304 GLY B N 1
ATOM 5144 C CA . GLY B 1 304 ? 23 14.555 8.422 1 89.94 304 GLY B CA 1
ATOM 5145 C C . GLY B 1 304 ? 22.141 15.445 9.312 1 89.94 304 GLY B C 1
ATOM 5146 O O . GLY B 1 304 ? 21.078 15.914 8.891 1 89.94 304 GLY B O 1
ATOM 5147 N N . VAL B 1 305 ? 22.578 15.625 10.469 1 87.69 305 VAL B N 1
ATOM 5148 C CA . VAL B 1 305 ? 21.828 16.453 11.406 1 87.69 305 VAL B CA 1
ATOM 5149 C C . VAL B 1 305 ? 22.312 17.906 11.312 1 87.69 305 VAL B C 1
ATOM 5151 O O . VAL B 1 305 ? 23.516 18.172 11.367 1 87.69 305 VAL B O 1
ATOM 5154 N N . PHE B 1 306 ? 21.375 18.766 11.094 1 86.62 306 PHE B N 1
ATOM 5155 C CA . PHE B 1 306 ? 21.672 20.188 11.086 1 86.62 306 PHE B CA 1
ATOM 5156 C C . PHE B 1 306 ? 20.453 21 11.492 1 86.62 306 PHE B C 1
ATOM 5158 O O . PHE B 1 306 ? 19.391 20.438 11.781 1 86.62 306 PHE B O 1
ATOM 5165 N N . PHE B 1 307 ? 20.641 22.266 11.812 1 83.5 307 PHE B N 1
ATOM 5166 C CA . PHE B 1 307 ? 19.531 23.047 12.336 1 83.5 307 PHE B CA 1
ATOM 5167 C C . PHE B 1 307 ? 19.594 24.484 11.836 1 83.5 307 PHE B C 1
ATOM 5169 O O . PHE B 1 307 ? 20.625 24.922 11.344 1 83.5 307 PHE B O 1
ATOM 5176 N N . ASP B 1 308 ? 18.453 25 11.789 1 83.44 308 ASP B N 1
ATOM 5177 C CA . ASP B 1 308 ? 18.328 26.438 11.547 1 83.44 308 ASP B CA 1
ATOM 5178 C C . ASP B 1 308 ? 17.469 27.094 12.617 1 83.44 308 ASP B C 1
ATOM 5180 O O . ASP B 1 308 ? 16.875 26.422 13.461 1 83.44 308 ASP B O 1
ATOM 5184 N N . LEU B 1 309 ? 17.531 28.391 12.602 1 80.19 309 LEU B N 1
ATOM 5185 C CA . LEU B 1 309 ? 16.703 29.141 13.555 1 80.19 309 LEU B CA 1
ATOM 5186 C C . LEU B 1 309 ? 15.242 29.141 13.125 1 80.19 309 LEU B C 1
ATOM 5188 O O . LEU B 1 309 ? 14.938 29.281 11.938 1 80.19 309 LEU B O 1
ATOM 5192 N N . ASP B 1 310 ? 14.445 28.906 14.086 1 76.69 310 ASP B N 1
ATOM 5193 C CA . ASP B 1 310 ? 12.992 28.984 13.906 1 76.69 310 ASP B CA 1
ATOM 5194 C C . ASP B 1 310 ? 12.523 30.438 13.906 1 76.69 310 ASP B C 1
ATOM 5196 O O . ASP B 1 310 ? 12.703 31.156 14.891 1 76.69 310 ASP B O 1
ATOM 5200 N N . ASP B 1 311 ? 11.945 30.938 12.812 1 78.06 311 ASP B N 1
ATOM 5201 C CA . ASP B 1 311 ? 11.547 32.344 12.695 1 78.06 311 ASP B CA 1
ATOM 5202 C C . ASP B 1 311 ? 10.133 32.562 13.227 1 78.06 311 ASP B C 1
ATOM 5204 O O . ASP B 1 311 ? 9.555 33.625 13.055 1 78.06 311 ASP B O 1
ATOM 5208 N N . GLY B 1 312 ? 9.555 31.578 13.758 1 77.81 312 GLY B N 1
ATOM 5209 C CA . GLY B 1 312 ? 8.266 31.688 14.422 1 77.81 312 GLY B CA 1
ATOM 5210 C C . GLY B 1 312 ? 7.09 31.5 13.484 1 77.81 312 GLY B C 1
ATOM 5211 O O . GLY B 1 312 ? 5.938 31.5 13.922 1 77.81 312 GLY B O 1
ATOM 5212 N N . LYS B 1 313 ? 7.391 31.297 12.266 1 86.25 313 LYS B N 1
ATOM 5213 C CA . LYS B 1 313 ? 6.305 31.094 11.312 1 86.25 313 LYS B CA 1
ATOM 5214 C C . LYS B 1 313 ? 5.699 29.703 11.461 1 86.25 313 LYS B C 1
ATOM 5216 O O . LYS B 1 313 ? 6.398 28.75 11.82 1 86.25 313 LYS B O 1
ATOM 5221 N N . HIS B 1 314 ? 4.418 29.688 11.109 1 88.44 314 HIS B N 1
ATOM 5222 C CA . HIS B 1 314 ? 3.771 28.391 11.141 1 88.44 314 HIS B CA 1
ATOM 5223 C C . HIS B 1 314 ? 4.191 27.531 9.945 1 88.44 314 HIS B C 1
ATOM 5225 O O . HIS B 1 314 ? 4.602 26.391 10.109 1 88.44 314 HIS B O 1
ATOM 5231 N N . TYR B 1 315 ? 4.066 28.156 8.797 1 88.19 315 TYR B N 1
ATOM 5232 C CA . TYR B 1 315 ? 4.5 27.422 7.613 1 88.19 315 TYR B CA 1
ATOM 5233 C C . TYR B 1 315 ? 6.02 27.406 7.508 1 88.19 315 TYR B C 1
ATOM 5235 O O . TYR B 1 315 ? 6.656 28.453 7.434 1 88.19 315 TYR B O 1
ATOM 5243 N N . VAL B 1 316 ? 6.547 26.219 7.465 1 84.94 316 VAL B N 1
ATOM 5244 C CA . VAL B 1 316 ? 7.996 26.078 7.375 1 84.94 316 VAL B CA 1
ATOM 5245 C C . VAL B 1 316 ? 8.359 25.203 6.176 1 84.94 316 VAL B C 1
ATOM 5247 O O . VAL B 1 316 ? 9.461 24.656 6.113 1 84.94 316 VAL B O 1
ATOM 5250 N N . ASP B 1 317 ? 7.457 25.031 5.211 1 81.62 317 ASP B N 1
ATOM 5251 C CA . ASP B 1 317 ? 7.656 24.141 4.07 1 81.62 317 ASP B CA 1
ATOM 5252 C C . ASP B 1 317 ? 8.406 24.844 2.943 1 81.62 317 ASP B C 1
ATOM 5254 O O . ASP B 1 317 ? 8.859 24.203 1.994 1 81.62 317 ASP B O 1
ATOM 5258 N N . LEU B 1 318 ? 8.422 26.125 3.012 1 83.38 318 LEU B N 1
ATOM 5259 C CA . LEU B 1 318 ? 9.141 26.906 2.01 1 83.38 318 LEU B CA 1
ATOM 5260 C C . LEU B 1 318 ? 10.109 27.891 2.67 1 83.38 318 LEU B C 1
ATOM 5262 O O . LEU B 1 318 ? 9.93 28.25 3.832 1 83.38 318 LEU B O 1
ATOM 5266 N N . VAL B 1 319 ? 11.227 28.203 1.947 1 73.81 319 VAL B N 1
ATOM 5267 C CA . VAL B 1 319 ? 12.172 29.188 2.467 1 73.81 319 VAL B CA 1
ATOM 5268 C C . VAL B 1 319 ? 11.539 30.578 2.436 1 73.81 319 VAL B C 1
ATOM 5270 O O . VAL B 1 319 ? 10.758 30.891 1.535 1 73.81 319 VAL B O 1
#

Sequence (638 aa):
MRKRDIIKQKFEEFVTALENFQPEKIGELVTEDVRGHFSNVGESEGKDELIKSLMWKGREMNVSRRRITNFVVRTEGDRAQQSAYVMSLIGYDNGSFLFPFEFGGKYVVSWRDQDGEWKIKEIRYDMDWEKGNTYFAEGWSFIDYKIYAGHKPMISSEYDSPWAVIPENDEELTEEEKIIENMFKYSFGLDNCDWALHHDSYTDDIIFYAGSSVMESGAGNLINNFKNTSHKEPALEHAVKIVDIQIDGDEAVLYGYRIEPHRLGSKNLNRDTLHQSFYSAKYKNLLRKADGQWKMYEIHYQSGVFFDLDDGKHYVDLVMRKRDIIKQKFEEFVTALENFQPEKIGELVTEDVRGHFSNVGESEGKDELIKSLMWKGREMNVSRRRITNFVVRTEGDRAQQSAYVMSLIGYDNGSFLFPFEFGGKYVVSWRDQDGEWKIKEIRYDMDWEKGNTYFAEGWSFIDYKIYAGHKPMISSEYDSPWAVIPENDEELTEEEKIIENMFKYSFGLDNCDWALHHDSYTDDIIFYAGSSVMESGAGNLINNFKNTSHKEPALEHAVKIVDIQIDGDEAVLYGYRIEPHRLGSKNLNRDTLHQSFYSAKYKNLLRKADGQWKMYEIHYQSGVFFDLDDGKHYVDLV

Solvent-accessible surface area (backbone atoms only — not comparable to full-atom values): 32601 Å² total; per-residue (Å²): 128,59,70,62,58,51,51,54,51,50,49,49,48,44,54,49,21,62,57,67,68,36,61,70,60,43,55,74,43,37,35,71,74,15,35,34,33,30,51,37,65,41,74,30,66,21,42,69,46,35,45,60,56,67,51,83,77,40,74,90,59,81,38,61,45,55,36,35,23,45,73,44,71,29,36,50,90,56,36,34,26,26,34,33,31,41,40,36,41,35,22,42,65,75,86,84,51,58,51,49,29,34,37,30,30,42,36,37,36,34,34,36,50,56,95,86,39,77,23,35,42,33,41,27,29,36,56,49,50,70,45,71,48,62,78,51,51,63,84,53,50,72,75,36,78,84,37,39,44,15,45,76,71,50,68,33,48,84,54,56,31,27,61,53,68,39,72,66,53,72,62,90,68,54,71,68,52,49,48,50,45,30,53,40,39,30,30,50,14,59,42,56,68,30,58,64,54,25,49,69,25,37,38,65,74,19,34,36,25,51,60,93,37,77,72,37,66,27,39,48,51,42,52,51,52,48,50,32,54,52,45,74,35,31,46,52,75,67,37,39,26,39,65,46,75,49,75,58,92,54,32,33,40,40,32,30,34,33,44,42,44,82,79,55,31,65,81,56,59,39,78,88,38,69,52,50,41,47,29,48,26,38,40,44,30,35,31,37,54,55,97,88,38,65,24,29,43,34,37,35,38,35,78,47,80,50,71,48,78,51,85,78,57,41,68,54,30,58,113,128,58,69,61,58,52,51,53,52,51,51,50,49,45,54,48,23,61,57,67,67,36,61,70,60,43,56,73,43,37,35,71,73,17,35,36,32,30,49,36,66,43,74,30,66,22,43,69,45,37,45,62,56,68,51,83,75,41,75,89,60,81,37,63,46,56,33,35,23,44,74,42,69,28,38,50,92,55,36,34,26,26,34,32,32,42,41,35,41,36,22,42,64,76,86,83,52,59,52,48,30,35,38,31,29,41,36,36,37,35,34,34,50,56,94,87,40,76,24,36,43,32,42,26,28,35,55,50,49,72,45,70,48,64,77,52,50,63,83,53,52,72,75,37,78,86,36,38,46,15,44,76,72,49,68,32,51,85,56,57,30,28,62,54,68,37,73,66,52,70,64,89,68,54,72,68,53,48,47,51,45,30,54,38,39,30,31,50,14,57,40,54,69,29,57,64,54,25,48,68,27,38,39,65,74,19,34,35,25,51,58,94,38,77,71,36,65,28,40,48,53,42,51,52,52,47,51,33,54,52,44,74,36,30,47,52,74,66,38,40,25,38,65,46,75,47,76,59,91,56,33,35,40,40,31,30,33,33,43,43,45,83,80,56,31,66,81,57,59,40,78,88,38,68,51,50,40,45,28,47,26,39,39,44,32,36,30,38,54,56,98,88,38,63,23,29,41,34,38,36,38,37,78,49,80,49,71,46,78,51,85,77,57,40,69,54,29,57,111

InterPro domains:
  IPR032710 NTF2-like domain superfamily [SSF54427] (5-134)
  IPR032710 NTF2-like domain superfamily [SSF54427] (171-302)
  IPR037401 SnoaL-like domain [PF13577] (3-123)
  IPR037401 SnoaL-like domain [PF13577] (171-297)

Radius of gyration: 26.85 Å; Cα contacts (8 Å, |Δi|>4): 1455; chains: 2; bounding box: 56×82×70 Å

pLDDT: mean 93.63, std 6.58, range [55.78, 98.88]